Protein AF-A0A2A9M129-F1 (afdb_monomer_lite)

Structure (mmCIF, N/CA/C/O backbone):
data_AF-A0A2A9M129-F1
#
_entry.id   AF-A0A2A9M129-F1
#
loop_
_atom_site.group_PDB
_atom_site.id
_atom_site.type_symbol
_atom_site.label_atom_id
_atom_site.label_alt_id
_atom_site.label_comp_id
_atom_site.label_asym_id
_atom_site.label_entity_id
_atom_site.label_seq_id
_atom_site.pdbx_PDB_ins_code
_atom_site.Cartn_x
_atom_site.Cartn_y
_atom_site.Cartn_z
_atom_site.occupancy
_atom_site.B_iso_or_equiv
_atom_site.auth_seq_id
_atom_site.auth_comp_id
_atom_site.auth_asym_id
_atom_site.auth_atom_id
_atom_site.pdbx_PDB_model_num
ATOM 1 N N . MET A 1 1 ? 62.924 6.195 -47.534 1.00 39.62 1 MET A N 1
ATOM 2 C CA . MET A 1 1 ? 62.305 6.744 -48.761 1.00 39.62 1 MET A CA 1
ATOM 3 C C . MET A 1 1 ? 60.911 6.137 -48.855 1.00 39.62 1 MET A C 1
ATOM 5 O O . MET A 1 1 ? 60.799 4.980 -49.210 1.00 39.62 1 MET A O 1
ATOM 9 N N . ALA A 1 2 ? 59.924 6.686 -48.150 1.00 39.72 2 ALA A N 1
ATOM 10 C CA . ALA A 1 2 ? 59.167 7.907 -48.457 1.00 39.72 2 ALA A CA 1
ATOM 11 C C . ALA A 1 2 ? 58.131 7.679 -49.570 1.00 39.72 2 ALA A C 1
ATOM 13 O O . ALA A 1 2 ? 58.498 7.647 -50.737 1.00 39.72 2 ALA A O 1
ATOM 14 N N . ALA A 1 3 ? 56.864 7.538 -49.171 1.00 45.53 3 ALA A N 1
ATOM 15 C CA . ALA A 1 3 ? 55.718 8.254 -49.742 1.00 45.53 3 ALA A CA 1
ATOM 16 C C . ALA A 1 3 ? 54.458 7.886 -48.935 1.00 45.53 3 ALA A C 1
ATOM 18 O O . ALA A 1 3 ? 53.837 6.848 -49.150 1.00 45.53 3 ALA A O 1
ATOM 19 N N . ALA A 1 4 ? 54.132 8.738 -47.963 1.00 45.03 4 ALA A N 1
ATOM 20 C CA . ALA A 1 4 ? 52.845 8.769 -47.286 1.00 45.03 4 ALA A CA 1
ATOM 21 C C . ALA A 1 4 ? 51.858 9.559 -48.159 1.00 45.03 4 ALA A C 1
ATOM 23 O O . ALA A 1 4 ? 52.203 10.630 -48.655 1.00 45.03 4 ALA A O 1
ATOM 24 N N . GLY A 1 5 ? 50.656 9.020 -48.364 1.00 52.28 5 GLY A N 1
ATOM 25 C CA . GLY A 1 5 ? 49.554 9.707 -49.034 1.00 52.28 5 GLY A CA 1
ATOM 26 C C . GLY A 1 5 ? 48.554 10.224 -48.006 1.00 52.28 5 GLY A C 1
ATOM 27 O O . GLY A 1 5 ? 47.798 9.439 -47.436 1.00 52.28 5 GLY A O 1
ATOM 28 N N . GLU A 1 6 ? 48.560 11.535 -47.778 1.00 51.12 6 GLU A N 1
ATOM 29 C CA . GLU A 1 6 ? 47.522 12.258 -47.041 1.00 51.12 6 GLU A CA 1
ATOM 30 C C . GLU A 1 6 ? 46.224 12.312 -47.866 1.00 51.12 6 GLU A C 1
ATOM 32 O O . GLU A 1 6 ? 46.235 12.660 -49.048 1.00 51.12 6 GLU A O 1
ATOM 37 N N . ARG A 1 7 ? 45.086 11.984 -47.240 1.00 52.94 7 ARG A N 1
ATOM 38 C CA . ARG A 1 7 ? 43.744 12.281 -47.766 1.00 52.94 7 ARG A CA 1
ATOM 39 C C . ARG A 1 7 ? 43.151 13.448 -46.983 1.00 52.94 7 ARG A C 1
ATOM 41 O O . ARG A 1 7 ? 42.947 13.338 -45.777 1.00 52.94 7 ARG A O 1
ATOM 48 N N . LEU A 1 8 ? 42.855 14.531 -47.700 1.00 54.25 8 LEU A N 1
ATOM 49 C CA . LEU A 1 8 ? 42.055 15.662 -47.231 1.00 54.25 8 LEU A CA 1
ATOM 50 C C . LEU A 1 8 ? 40.582 15.265 -46.987 1.00 54.25 8 LEU A C 1
ATOM 52 O O . LEU A 1 8 ? 40.054 14.422 -47.719 1.00 54.25 8 LEU A O 1
ATOM 56 N N . PRO A 1 9 ? 39.892 15.912 -46.028 1.00 62.19 9 PRO A N 1
ATOM 57 C CA . PRO A 1 9 ? 38.442 15.824 -45.872 1.00 62.19 9 PRO A CA 1
ATOM 58 C C . PRO A 1 9 ? 37.696 16.763 -46.847 1.00 62.19 9 PRO A C 1
ATOM 60 O O . PRO A 1 9 ? 38.196 17.852 -47.144 1.00 62.19 9 PRO A O 1
ATOM 63 N N . PRO A 1 10 ? 36.499 16.386 -47.341 1.00 57.94 10 PRO A N 1
ATOM 64 C CA . PRO A 1 10 ? 35.678 17.262 -48.167 1.00 57.94 10 PRO A CA 1
ATOM 65 C C . PRO A 1 10 ? 34.931 18.324 -47.347 1.00 57.94 10 PRO A C 1
ATOM 67 O O . PRO A 1 10 ? 34.664 18.175 -46.156 1.00 57.94 10 PRO A O 1
ATOM 70 N N . ALA A 1 11 ? 34.649 19.410 -48.060 1.00 47.19 11 ALA A N 1
ATOM 71 C CA . ALA A 1 11 ? 34.254 20.732 -47.614 1.00 47.19 11 ALA A CA 1
ATOM 72 C C . ALA A 1 11 ? 32.898 20.824 -46.898 1.00 47.19 11 ALA A C 1
ATOM 74 O O . ALA A 1 11 ? 31.960 20.080 -47.172 1.00 47.19 11 ALA A O 1
ATOM 75 N N . ALA A 1 12 ? 32.821 21.824 -46.019 1.00 42.97 12 ALA A N 1
ATOM 76 C CA . ALA A 1 12 ? 31.610 22.320 -45.391 1.00 42.97 12 ALA A CA 1
ATOM 77 C C . ALA A 1 12 ? 30.686 22.982 -46.428 1.00 42.97 12 ALA A C 1
ATOM 79 O O . ALA A 1 12 ? 31.070 23.957 -47.077 1.00 42.97 12 ALA A O 1
ATOM 80 N N . GLU A 1 13 ? 29.463 22.471 -46.551 1.00 44.91 13 GLU A N 1
ATOM 81 C CA . GLU A 1 13 ? 28.376 23.139 -47.262 1.00 44.91 13 GLU A CA 1
ATOM 82 C C . GLU A 1 13 ? 27.785 24.247 -46.383 1.00 44.91 13 GLU A C 1
ATOM 84 O O . GLU A 1 13 ? 27.218 24.007 -45.316 1.00 44.91 13 GLU A O 1
ATOM 89 N N . ALA A 1 14 ? 27.938 25.482 -46.854 1.00 48.56 14 ALA A N 1
ATOM 90 C CA . ALA A 1 14 ? 27.233 26.650 -46.362 1.00 48.56 14 ALA A CA 1
ATOM 91 C C . ALA A 1 14 ? 25.848 26.712 -47.026 1.00 48.56 14 ALA A C 1
ATOM 93 O O . ALA A 1 14 ? 25.747 26.975 -48.224 1.00 48.56 14 ALA A O 1
ATOM 94 N N . ALA A 1 15 ? 24.787 26.498 -46.246 1.00 43.62 15 ALA A N 1
ATOM 95 C CA . ALA A 1 15 ? 23.403 26.675 -46.679 1.00 43.62 15 ALA A CA 1
ATOM 96 C C . ALA A 1 15 ? 22.782 27.907 -45.997 1.00 43.62 15 ALA A C 1
ATOM 98 O O . ALA A 1 15 ? 22.415 27.889 -44.825 1.00 43.62 15 ALA A O 1
ATOM 99 N N . THR A 1 16 ? 22.763 28.995 -46.768 1.00 38.72 16 THR A N 1
ATOM 100 C CA . THR A 1 16 ? 21.682 29.984 -46.939 1.00 38.72 16 THR A CA 1
ATOM 101 C C . THR A 1 16 ? 20.668 30.182 -45.805 1.00 38.72 16 THR A C 1
ATOM 103 O O . THR A 1 16 ? 19.766 29.374 -45.591 1.00 38.72 16 THR A O 1
ATOM 106 N N . SER A 1 17 ? 20.736 31.366 -45.192 1.00 44.00 17 SER A N 1
ATOM 107 C CA . SER A 1 17 ? 19.635 31.999 -44.472 1.00 44.00 17 SER A CA 1
ATOM 108 C C . SER A 1 17 ? 18.653 32.641 -45.461 1.00 44.00 17 SER A C 1
ATOM 110 O O . SER A 1 17 ? 18.959 33.688 -46.033 1.00 44.00 17 SER A O 1
ATOM 112 N N . GLU A 1 18 ? 17.462 32.069 -45.621 1.00 42.12 18 GLU A N 1
ATOM 113 C CA . GLU A 1 18 ? 16.304 32.799 -46.142 1.00 42.12 18 GLU A CA 1
ATOM 114 C C . GLU A 1 18 ? 15.234 32.890 -45.057 1.00 42.12 18 GLU A C 1
ATOM 116 O O . GLU A 1 18 ? 14.742 31.892 -44.528 1.00 42.12 18 GLU A O 1
ATOM 121 N N . GLY A 1 19 ? 14.928 34.132 -44.685 1.00 47.94 19 GLY A N 1
ATOM 122 C CA . GLY A 1 19 ? 13.869 34.470 -43.755 1.00 47.94 19 GLY A CA 1
ATOM 123 C C . GLY A 1 19 ? 12.509 34.281 -44.410 1.00 47.94 19 GLY A C 1
ATOM 124 O O . GLY A 1 19 ? 12.169 34.974 -45.363 1.00 47.94 19 GLY A O 1
ATOM 125 N N . SER A 1 20 ? 11.708 33.388 -43.838 1.00 37.31 20 SER A N 1
ATOM 126 C CA . SER A 1 20 ? 10.274 33.316 -44.090 1.00 37.31 20 SER A CA 1
ATOM 127 C C . SER A 1 20 ? 9.541 33.757 -42.828 1.00 37.31 20 SER A C 1
ATOM 129 O O . SER A 1 20 ? 9.492 33.037 -41.830 1.00 37.31 20 SER A O 1
ATOM 131 N N . PHE A 1 21 ? 8.970 34.962 -42.881 1.00 43.72 21 PHE A N 1
ATOM 132 C CA . PHE A 1 21 ? 7.951 35.444 -41.952 1.00 43.72 21 PHE A CA 1
ATOM 133 C C . PHE A 1 21 ? 6.682 34.597 -42.136 1.00 43.72 21 PHE A C 1
ATOM 135 O O . PHE A 1 21 ? 5.785 34.930 -42.907 1.00 43.72 21 PHE A O 1
ATOM 142 N N . GLY A 1 22 ? 6.628 33.462 -41.442 1.00 38.00 22 GLY A N 1
ATOM 143 C CA . GLY A 1 22 ? 5.430 32.646 -41.303 1.00 38.00 22 GLY A CA 1
ATOM 144 C C . GLY A 1 22 ? 4.626 33.102 -40.093 1.00 38.00 22 GLY A C 1
ATOM 145 O O . GLY A 1 22 ? 4.954 32.756 -38.961 1.00 38.00 22 GLY A O 1
ATOM 146 N N . ALA A 1 23 ? 3.562 33.865 -40.333 1.00 48.91 23 ALA A N 1
ATOM 147 C CA . ALA A 1 23 ? 2.489 34.056 -39.371 1.00 48.91 23 ALA A CA 1
ATOM 148 C C . ALA A 1 23 ? 1.783 32.707 -39.141 1.00 48.91 23 ALA A C 1
ATOM 150 O O . ALA A 1 23 ? 0.904 32.316 -39.905 1.00 48.91 23 ALA A O 1
ATOM 151 N N . ALA A 1 24 ? 2.183 31.984 -38.098 1.00 41.00 24 ALA A N 1
ATOM 152 C CA . ALA A 1 24 ? 1.461 30.831 -37.579 1.00 41.00 24 ALA A CA 1
ATOM 153 C C . ALA A 1 24 ? 1.025 31.171 -36.155 1.00 41.00 24 ALA A C 1
ATOM 155 O O . ALA A 1 24 ? 1.855 31.393 -35.275 1.00 41.00 24 ALA A O 1
ATOM 156 N N . GLY A 1 25 ? -0.289 31.285 -35.962 1.00 43.66 25 GLY A N 1
ATOM 157 C CA . GLY A 1 25 ? -0.889 31.555 -34.666 1.00 43.66 25 GLY A CA 1
ATOM 158 C C . GLY A 1 25 ? -0.391 30.550 -33.636 1.00 43.66 25 GLY A C 1
ATOM 159 O O . GLY A 1 25 ? -0.635 29.350 -33.761 1.00 43.66 25 GLY A O 1
ATOM 160 N N . ALA A 1 26 ? 0.295 31.063 -32.619 1.00 42.56 26 ALA A N 1
ATOM 161 C CA . ALA A 1 26 ? 0.558 30.349 -31.388 1.00 42.56 26 ALA A CA 1
ATOM 162 C C . ALA A 1 26 ? -0.789 30.106 -30.694 1.00 42.56 26 ALA A C 1
ATOM 164 O O . ALA A 1 26 ? -1.232 30.880 -29.849 1.00 42.56 26 ALA A O 1
ATOM 165 N N . ALA A 1 27 ? -1.475 29.032 -31.084 1.00 45.94 27 ALA A N 1
ATOM 166 C CA . ALA A 1 27 ? -2.306 28.326 -30.134 1.00 45.94 27 ALA A CA 1
ATOM 167 C C . ALA A 1 27 ? -1.327 27.824 -29.073 1.00 45.94 27 ALA A C 1
ATOM 169 O O . ALA A 1 27 ? -0.630 26.836 -29.298 1.00 45.94 27 ALA A O 1
ATOM 170 N N . GLU A 1 28 ? -1.192 28.567 -27.975 1.00 44.06 28 GLU A N 1
ATOM 171 C CA . GLU A 1 28 ? -0.493 28.084 -26.795 1.00 44.06 28 GLU A CA 1
ATOM 172 C C . GLU A 1 28 ? -1.208 26.809 -26.352 1.00 44.06 28 GLU A C 1
ATOM 174 O O . GLU A 1 28 ? -2.246 26.828 -25.689 1.00 44.06 28 GLU A O 1
ATOM 179 N N . SER A 1 29 ? -0.694 25.671 -26.813 1.00 51.66 29 SER A N 1
ATOM 180 C CA . SER A 1 29 ? -1.061 24.372 -26.296 1.00 51.66 29 SER A CA 1
ATOM 181 C C . SER A 1 29 ? -0.618 24.382 -24.843 1.00 51.66 29 SER A C 1
ATOM 183 O O . SER A 1 29 ? 0.569 24.215 -24.555 1.00 51.66 29 SER A O 1
ATOM 185 N N . PHE A 1 30 ? -1.555 24.652 -23.935 1.00 45.94 30 PHE A N 1
ATOM 186 C CA . PHE A 1 30 ? -1.334 24.476 -22.508 1.00 45.94 30 PHE A CA 1
ATOM 187 C C . PHE A 1 30 ? -0.639 23.125 -22.300 1.00 45.94 30 PHE A C 1
ATOM 189 O O . PHE A 1 30 ? -1.107 22.133 -22.874 1.00 45.94 30 PHE A O 1
ATOM 196 N N . PRO A 1 31 ? 0.469 23.056 -21.539 1.00 55.12 31 PRO A N 1
ATOM 197 C CA . PRO A 1 31 ? 1.116 21.787 -21.253 1.00 55.12 31 PRO A CA 1
ATOM 198 C C . PRO A 1 31 ? 0.089 20.887 -20.557 1.00 55.12 31 PRO A C 1
ATOM 200 O O . PRO A 1 31 ? -0.269 21.090 -19.401 1.00 55.12 31 PRO A O 1
ATOM 203 N N . LEU A 1 32 ? -0.445 19.924 -21.309 1.00 57.03 32 LEU A N 1
ATOM 204 C CA . LEU A 1 32 ? -1.597 19.099 -20.929 1.00 57.03 32 LEU A CA 1
ATOM 205 C C . LEU A 1 32 ? -1.264 18.061 -19.848 1.00 57.03 32 LEU A C 1
ATOM 207 O O . LEU A 1 32 ? -2.164 17.376 -19.363 1.00 57.03 32 LEU A O 1
ATOM 211 N N . SER A 1 33 ? 0.005 17.944 -19.452 1.00 66.69 33 SER A N 1
ATOM 212 C CA . SER A 1 33 ? 0.425 16.999 -18.425 1.00 66.69 33 SER A CA 1
ATOM 213 C C . SER A 1 33 ? 0.587 17.696 -17.075 1.00 66.69 33 SER A C 1
ATOM 215 O O . SER A 1 33 ? 1.545 18.423 -16.835 1.00 66.69 33 SER A O 1
ATOM 217 N N . ILE A 1 34 ? -0.369 17.439 -16.178 1.00 84.19 34 ILE A N 1
ATOM 218 C CA . ILE A 1 34 ? -0.342 17.832 -14.754 1.00 84.19 34 ILE A CA 1
ATOM 219 C C . ILE A 1 34 ? 0.684 16.980 -13.972 1.00 84.19 34 ILE A C 1
ATOM 221 O O . ILE A 1 34 ? 0.987 17.254 -12.811 1.00 84.19 34 ILE A O 1
ATOM 225 N N . LEU A 1 35 ? 1.216 15.921 -14.592 1.00 85.31 35 LEU A N 1
ATOM 226 C CA . LEU A 1 35 ? 2.122 14.990 -13.938 1.00 85.31 35 LEU A CA 1
ATOM 227 C C . LEU A 1 35 ? 3.527 15.585 -13.794 1.00 85.31 35 LEU A C 1
ATOM 229 O O . LEU A 1 35 ? 4.089 16.065 -14.780 1.00 85.31 35 LEU A O 1
ATOM 233 N N . PRO A 1 36 ? 4.141 15.484 -12.602 1.00 88.19 36 PRO A N 1
ATOM 234 C CA . PRO A 1 36 ? 5.553 15.793 -12.438 1.00 88.19 36 PRO A CA 1
ATOM 235 C C . PRO A 1 36 ? 6.408 14.952 -13.391 1.00 88.19 36 PRO A C 1
ATOM 237 O O . PRO A 1 36 ? 6.168 13.754 -13.559 1.00 88.19 36 PRO A O 1
ATOM 240 N N . THR A 1 37 ? 7.427 15.574 -13.978 1.00 90.81 37 THR A N 1
ATOM 241 C CA . THR A 1 37 ? 8.406 14.919 -14.851 1.00 90.81 37 THR A CA 1
ATOM 242 C C . THR A 1 37 ? 9.780 14.937 -14.215 1.00 90.81 37 THR A C 1
ATOM 244 O O . THR A 1 37 ? 10.162 15.924 -13.592 1.00 90.81 37 THR A O 1
ATOM 247 N N . MET A 1 38 ? 10.545 13.871 -14.416 1.00 90.38 38 MET A N 1
ATOM 248 C CA . MET A 1 38 ? 11.931 13.799 -13.980 1.00 90.38 38 MET A CA 1
ATOM 249 C C . MET A 1 38 ? 12.752 12.928 -14.922 1.00 90.38 38 MET A C 1
ATOM 251 O O . MET A 1 38 ? 12.433 11.763 -15.161 1.00 90.38 38 MET A O 1
ATOM 255 N N . THR A 1 39 ? 13.839 13.479 -15.442 1.00 91.50 39 THR A N 1
ATOM 256 C CA . THR A 1 39 ? 14.807 12.747 -16.259 1.00 91.50 39 THR A CA 1
ATOM 257 C C . THR A 1 39 ? 15.741 11.900 -15.392 1.00 91.50 39 THR A C 1
ATOM 259 O O . THR A 1 39 ? 15.922 12.136 -14.196 1.00 91.50 39 THR A O 1
ATOM 262 N N . TYR A 1 40 ? 16.388 10.904 -16.003 1.00 87.25 40 TYR A N 1
ATOM 263 C CA . TYR A 1 40 ? 17.398 10.093 -15.316 1.00 87.25 40 TYR A CA 1
ATOM 264 C C . TYR A 1 40 ? 18.598 10.931 -14.837 1.00 87.25 40 TYR A C 1
ATOM 266 O O . TYR A 1 40 ? 19.128 10.703 -13.749 1.00 87.25 40 TYR A O 1
ATOM 274 N N . ALA A 1 41 ? 19.007 11.928 -15.627 1.00 89.50 41 ALA A N 1
ATOM 275 C CA . ALA A 1 41 ? 20.112 12.822 -15.290 1.00 89.50 41 ALA A CA 1
ATOM 276 C C . ALA A 1 41 ? 19.783 13.674 -14.053 1.00 89.50 41 ALA A C 1
ATOM 278 O O . ALA A 1 41 ? 20.556 13.704 -13.097 1.00 89.50 41 ALA A O 1
ATOM 279 N N . GLU A 1 42 ? 18.598 14.289 -14.011 1.00 89.62 42 GLU A N 1
ATOM 280 C CA . GLU A 1 42 ? 18.134 15.036 -12.833 1.00 89.62 42 GLU A CA 1
ATOM 281 C C . GLU A 1 42 ? 18.083 14.132 -11.597 1.00 89.62 42 GLU A C 1
ATOM 283 O O . GLU A 1 42 ? 18.584 14.497 -10.532 1.00 89.62 42 GLU A O 1
ATOM 288 N N . MET A 1 43 ? 17.569 12.911 -11.766 1.00 88.88 43 MET A N 1
ATOM 289 C CA . MET A 1 43 ? 17.447 11.922 -10.697 1.00 88.88 43 MET A CA 1
ATOM 290 C C . MET A 1 43 ? 18.783 11.457 -10.135 1.00 88.88 43 MET A C 1
ATOM 292 O O . MET A 1 43 ? 18.888 11.233 -8.936 1.00 88.88 43 MET A O 1
ATOM 296 N N . THR A 1 44 ? 19.812 11.320 -10.958 1.00 86.94 44 THR A N 1
ATOM 297 C CA . THR A 1 44 ? 21.141 10.892 -10.496 1.00 86.94 44 THR A CA 1
ATOM 298 C C . THR A 1 44 ? 21.984 12.055 -9.975 1.00 86.94 44 THR A C 1
ATOM 300 O O . THR A 1 44 ? 22.828 11.859 -9.105 1.00 86.94 44 THR A O 1
ATOM 303 N N . SER A 1 45 ? 21.725 13.275 -10.449 1.00 90.31 45 SER A N 1
ATOM 304 C CA . SER A 1 45 ? 22.500 14.471 -10.090 1.00 90.31 45 SER A CA 1
ATOM 305 C C . SER A 1 45 ? 22.153 15.079 -8.726 1.00 90.31 45 SER A C 1
ATOM 307 O O . SER A 1 45 ? 22.938 15.857 -8.190 1.00 90.31 45 SER A O 1
ATOM 309 N N . SER A 1 46 ? 20.994 14.740 -8.150 1.00 90.69 46 SER A N 1
ATOM 310 C CA . SER A 1 46 ? 20.453 15.433 -6.974 1.00 90.69 46 SER A CA 1
ATOM 311 C C . SER A 1 46 ? 20.214 14.502 -5.777 1.00 90.69 46 SER A C 1
ATOM 313 O O . SER A 1 46 ? 19.067 14.178 -5.463 1.00 90.69 46 SER A O 1
ATOM 315 N N . PRO A 1 47 ? 21.265 14.114 -5.025 1.00 87.62 47 PRO A N 1
ATOM 316 C CA . PRO A 1 47 ? 21.113 13.314 -3.802 1.00 87.62 47 PRO A CA 1
ATOM 317 C C . PRO A 1 47 ? 20.245 14.016 -2.744 1.00 87.62 47 PRO A C 1
ATOM 319 O O . PRO A 1 47 ? 19.518 13.360 -1.997 1.00 87.62 47 PRO A O 1
ATOM 322 N N . LEU A 1 48 ? 20.255 15.354 -2.718 1.00 89.25 48 LEU A N 1
ATOM 323 C CA . LEU A 1 48 ? 19.412 16.156 -1.827 1.00 89.25 48 LEU A CA 1
ATOM 324 C C . LEU A 1 48 ? 17.917 15.926 -2.055 1.00 89.25 48 LEU A C 1
ATOM 326 O O . LEU A 1 48 ? 17.151 16.009 -1.099 1.00 89.25 48 LEU A O 1
ATOM 330 N N . LEU A 1 49 ? 17.499 15.597 -3.281 1.00 89.56 49 LEU A N 1
ATOM 331 C CA . LEU A 1 49 ? 16.099 15.309 -3.564 1.00 89.56 49 LEU A CA 1
ATOM 332 C C . LEU A 1 49 ? 15.635 14.044 -2.834 1.00 89.56 49 LEU A C 1
ATOM 334 O O . LEU A 1 49 ? 14.578 14.061 -2.215 1.00 89.56 49 LEU A O 1
ATOM 338 N N . TYR A 1 50 ? 16.440 12.976 -2.834 1.00 88.50 50 TYR A N 1
ATOM 339 C CA . TYR A 1 50 ? 16.120 11.748 -2.096 1.00 88.50 50 TYR A CA 1
ATOM 340 C C . TYR A 1 50 ? 16.006 12.021 -0.601 1.00 88.50 50 TYR A C 1
ATOM 342 O O . TYR A 1 50 ? 15.036 11.610 0.033 1.00 88.50 50 TYR A O 1
ATOM 350 N N . VAL A 1 51 ? 16.980 12.748 -0.045 1.00 89.50 51 VAL A N 1
ATOM 351 C CA . VAL A 1 51 ? 16.976 13.117 1.375 1.00 89.50 51 VAL A CA 1
ATOM 352 C C . VAL A 1 51 ? 15.738 13.949 1.706 1.00 89.50 51 VAL A C 1
ATOM 354 O O . VAL A 1 51 ? 15.072 13.665 2.698 1.00 89.50 51 VAL A O 1
ATOM 357 N N . ALA A 1 52 ? 15.381 14.921 0.862 1.00 92.56 52 ALA A N 1
ATOM 358 C CA . ALA A 1 52 ? 14.192 15.745 1.043 1.00 92.56 52 ALA A CA 1
ATOM 359 C C . ALA A 1 52 ? 12.896 14.920 0.966 1.00 92.56 52 ALA A C 1
ATOM 361 O O . ALA A 1 52 ? 12.034 15.058 1.836 1.00 92.56 52 ALA A O 1
ATOM 362 N N . CYS A 1 53 ? 12.764 14.024 -0.018 1.00 91.31 53 CYS A N 1
ATOM 363 C CA . CYS A 1 53 ? 11.602 13.146 -0.152 1.00 91.31 53 CYS A CA 1
ATOM 364 C C . CYS A 1 53 ? 11.453 12.217 1.060 1.00 91.31 53 CYS A C 1
ATOM 366 O O . CYS A 1 53 ? 10.369 12.145 1.637 1.00 91.31 53 CYS A O 1
ATOM 368 N N . ILE A 1 54 ? 12.529 11.565 1.509 1.00 90.50 54 ILE A N 1
ATOM 369 C CA . ILE A 1 54 ? 12.506 10.703 2.702 1.00 90.50 54 ILE A CA 1
ATOM 370 C C . ILE A 1 54 ? 12.162 11.525 3.953 1.00 90.50 54 ILE A C 1
ATOM 372 O O . ILE A 1 54 ? 11.249 11.169 4.701 1.00 90.50 54 ILE A O 1
ATOM 376 N N . ALA A 1 55 ? 12.839 12.660 4.164 1.00 92.25 55 ALA A N 1
ATOM 377 C CA . ALA A 1 55 ? 12.603 13.537 5.309 1.00 92.25 55 ALA A CA 1
ATOM 378 C C . ALA A 1 55 ? 11.161 14.064 5.351 1.00 92.25 55 ALA A C 1
ATOM 380 O O . ALA A 1 55 ? 10.608 14.235 6.438 1.00 92.25 55 ALA A O 1
ATOM 381 N N . SER A 1 56 ? 10.519 14.260 4.193 1.00 95.06 56 SER A N 1
ATOM 382 C CA . SER A 1 56 ? 9.131 14.722 4.117 1.00 95.06 56 SER A CA 1
ATOM 383 C C . SER A 1 56 ? 8.137 13.757 4.776 1.00 95.06 56 SER A C 1
ATOM 385 O O . SER A 1 56 ? 7.212 14.217 5.447 1.00 95.06 56 SER A O 1
ATOM 387 N N . PHE A 1 57 ? 8.342 12.435 4.689 1.00 93.94 57 PHE A N 1
ATOM 388 C CA . PHE A 1 57 ? 7.476 11.448 5.350 1.00 93.94 57 PHE A CA 1
ATOM 389 C C . PHE A 1 57 ? 7.660 11.451 6.871 1.00 93.94 57 PHE A C 1
ATOM 391 O O . PHE A 1 57 ? 6.674 11.450 7.614 1.00 93.94 57 PHE A O 1
ATOM 398 N N . PHE A 1 58 ? 8.905 11.539 7.352 1.00 93.25 58 PHE A N 1
ATOM 399 C CA . PHE A 1 58 ? 9.188 11.680 8.785 1.00 93.25 58 PHE A CA 1
ATOM 400 C C . PHE A 1 58 ? 8.619 12.983 9.354 1.00 93.25 58 PHE A C 1
ATOM 402 O O . PHE A 1 58 ? 7.988 12.972 10.414 1.00 93.25 58 PHE A O 1
ATOM 409 N N . LEU A 1 59 ? 8.780 14.094 8.632 1.00 94.81 59 LEU A N 1
ATOM 410 C CA . LEU A 1 59 ? 8.211 15.383 9.014 1.00 94.81 59 LEU A CA 1
ATOM 411 C C . LEU A 1 59 ? 6.681 15.325 9.030 1.00 94.81 59 LEU A C 1
ATOM 413 O O . LEU A 1 59 ? 6.066 15.763 9.998 1.00 94.81 59 LEU A O 1
ATOM 417 N N . THR A 1 60 ? 6.064 14.719 8.014 1.00 93.81 60 THR A N 1
ATOM 418 C CA . THR A 1 60 ? 4.610 14.511 7.959 1.00 93.81 60 THR A CA 1
ATOM 419 C C . THR A 1 60 ? 4.124 13.680 9.149 1.00 93.81 60 THR A C 1
ATOM 421 O O . THR A 1 60 ? 3.118 14.033 9.763 1.00 93.81 60 THR A O 1
ATOM 424 N N . HIS A 1 61 ? 4.858 12.633 9.547 1.00 94.06 61 HIS A N 1
ATOM 425 C CA . HIS A 1 61 ? 4.566 11.873 10.769 1.00 94.06 61 HIS A CA 1
ATOM 426 C C . HIS A 1 61 ? 4.619 12.760 12.010 1.00 94.06 61 HIS A C 1
ATOM 428 O O . HIS A 1 61 ? 3.660 12.778 12.783 1.00 94.06 61 HIS A O 1
ATOM 434 N N . ALA A 1 62 ? 5.705 13.508 12.205 1.00 92.75 62 ALA A N 1
ATOM 435 C CA . ALA A 1 62 ? 5.860 14.386 13.362 1.00 92.75 62 ALA A CA 1
ATOM 436 C C . ALA A 1 62 ? 4.741 15.440 13.431 1.00 92.75 62 ALA A C 1
ATOM 438 O O . ALA A 1 62 ? 4.123 15.619 14.482 1.00 92.75 62 ALA A O 1
ATOM 439 N N . LEU A 1 63 ? 4.419 16.075 12.300 1.00 94.69 63 LEU A N 1
ATOM 440 C CA . LEU A 1 63 ? 3.330 17.043 12.193 1.00 94.69 63 LEU A CA 1
ATOM 441 C C . LEU A 1 63 ? 1.975 16.407 12.502 1.00 94.69 63 LEU A C 1
ATOM 443 O O . LEU A 1 63 ? 1.212 16.972 13.282 1.00 94.69 63 LEU A O 1
ATOM 447 N N . LEU A 1 64 ? 1.682 15.218 11.969 1.00 92.50 64 LEU A N 1
ATOM 448 C CA . LEU A 1 64 ? 0.423 14.524 12.235 1.00 92.50 64 LEU A CA 1
ATOM 449 C C . LEU A 1 64 ? 0.298 14.118 13.711 1.00 92.50 64 LEU A C 1
ATOM 451 O O . LEU A 1 64 ? -0.775 14.265 14.293 1.00 92.50 64 LEU A O 1
ATOM 455 N N . VAL A 1 65 ? 1.388 13.681 14.352 1.00 90.69 65 VAL A N 1
ATOM 456 C CA . VAL A 1 65 ? 1.420 13.434 15.806 1.00 90.69 65 VAL A CA 1
ATOM 457 C C . VAL A 1 65 ? 1.124 14.716 16.582 1.00 90.69 65 VAL A C 1
ATOM 459 O O . VAL A 1 65 ? 0.301 14.694 17.498 1.00 90.69 65 VAL A O 1
ATOM 462 N N . CYS A 1 66 ? 1.765 15.832 16.228 1.00 91.12 66 CYS A N 1
ATOM 463 C CA . CYS A 1 66 ? 1.529 17.125 16.868 1.00 91.12 66 CYS A CA 1
ATOM 464 C C . CYS A 1 66 ? 0.078 17.588 16.689 1.00 91.12 66 CYS A C 1
ATOM 466 O O . CYS A 1 66 ? -0.574 17.933 17.673 1.00 91.12 66 CYS A O 1
ATOM 468 N N . LEU A 1 67 ? -0.461 17.517 15.471 1.00 90.75 67 LEU A N 1
ATOM 469 C CA . LEU A 1 67 ? -1.853 17.857 15.175 1.00 90.75 67 LEU A CA 1
ATOM 470 C C . LEU A 1 67 ? -2.823 16.981 15.969 1.00 90.75 67 LEU A C 1
ATOM 472 O O . LEU A 1 67 ? -3.725 17.505 16.613 1.00 90.75 67 LEU A O 1
ATOM 476 N N . LEU A 1 68 ? -2.607 15.664 16.019 1.00 87.88 68 LEU A N 1
ATOM 477 C CA . LEU A 1 68 ? -3.445 14.759 16.809 1.00 87.88 68 LEU A CA 1
ATOM 478 C C . LEU A 1 68 ? -3.371 15.060 18.309 1.00 87.88 68 LEU A C 1
ATOM 480 O O . LEU A 1 68 ? -4.391 14.972 18.990 1.00 87.88 68 LEU A O 1
ATOM 484 N N . ARG A 1 69 ? -2.204 15.459 18.832 1.00 86.25 69 ARG A N 1
ATOM 485 C CA . ARG A 1 69 ? -2.057 15.902 20.230 1.00 86.25 69 ARG A CA 1
ATOM 486 C C . ARG A 1 69 ? -2.815 17.201 20.502 1.00 86.25 69 ARG A C 1
ATOM 488 O O . ARG A 1 69 ? -3.488 17.287 21.523 1.00 86.25 69 ARG A O 1
ATOM 495 N N . LEU A 1 70 ? -2.766 18.168 19.587 1.00 87.81 70 LEU A N 1
ATOM 496 C CA . LEU A 1 70 ? -3.517 19.425 19.699 1.00 87.81 70 LEU A CA 1
ATOM 497 C C . LEU A 1 70 ? -5.032 19.197 19.586 1.00 87.81 70 LEU A C 1
ATOM 499 O O . LEU A 1 70 ? -5.817 19.791 20.324 1.00 87.81 70 LEU A O 1
ATOM 503 N N . CYS A 1 71 ? -5.454 18.294 18.700 1.00 85.88 71 CYS A N 1
ATOM 504 C CA . CYS A 1 71 ? -6.852 17.905 18.538 1.00 85.88 71 CYS A CA 1
ATOM 505 C C . CYS A 1 71 ? -7.360 17.021 19.683 1.00 85.88 71 CYS A C 1
ATOM 507 O O . CYS A 1 71 ? -8.570 16.967 19.901 1.00 85.88 71 CYS A O 1
ATOM 509 N N . ARG A 1 72 ? -6.471 16.358 20.438 1.00 82.31 72 ARG A N 1
ATOM 510 C CA . ARG A 1 72 ? -6.847 15.490 21.564 1.00 82.31 72 ARG A CA 1
ATOM 511 C C . ARG A 1 72 ? -7.672 16.233 22.609 1.00 82.31 72 ARG A C 1
ATOM 513 O O . ARG A 1 72 ? -8.650 15.682 23.091 1.00 82.31 72 ARG A O 1
ATOM 520 N N . ALA A 1 73 ? -7.330 17.486 22.904 1.00 72.06 73 ALA A N 1
ATOM 521 C CA . ALA A 1 73 ? -8.085 18.310 23.850 1.00 72.06 73 ALA A CA 1
ATOM 522 C C . ALA A 1 73 ? -9.502 18.665 23.350 1.00 72.06 73 ALA A C 1
ATOM 524 O O . ALA A 1 73 ? -10.382 18.980 24.145 1.00 72.06 73 ALA A O 1
ATOM 525 N N . LYS A 1 74 ? -9.734 18.607 22.033 1.00 79.44 74 LYS A N 1
ATOM 526 C CA . LYS A 1 74 ? -10.985 19.040 21.394 1.00 79.44 74 LYS A CA 1
ATOM 527 C C . LYS A 1 74 ? -11.911 17.891 20.997 1.00 79.44 74 LYS A C 1
ATOM 529 O O . LYS A 1 74 ? -13.045 18.156 20.615 1.00 79.44 74 LYS A O 1
ATOM 534 N N . SER A 1 75 ? -11.448 16.639 21.042 1.00 75.00 75 SER A N 1
ATOM 535 C CA . SER A 1 75 ? -12.239 15.485 20.612 1.00 75.00 75 SER A CA 1
ATOM 536 C C . SER A 1 75 ? -12.301 14.411 21.701 1.00 75.00 75 SER A C 1
ATOM 538 O O . SER A 1 75 ? -11.266 13.809 22.005 1.00 75.00 75 SER A O 1
ATOM 540 N N . PRO A 1 76 ? -13.501 14.085 22.220 1.00 65.25 76 PRO A N 1
ATOM 541 C CA . PRO A 1 76 ? -13.671 13.013 23.202 1.00 65.25 76 PRO A CA 1
ATOM 542 C C . PRO A 1 76 ? -13.189 11.662 22.657 1.00 65.25 76 PRO A C 1
ATOM 544 O O . PRO A 1 76 ? -12.560 10.874 23.363 1.00 65.25 76 PRO A O 1
ATOM 547 N N . LEU A 1 77 ? -13.395 11.433 21.355 1.00 66.12 77 LEU A N 1
ATOM 548 C CA . LEU A 1 77 ? -12.925 10.239 20.658 1.00 66.12 77 LEU A CA 1
ATOM 549 C C . LEU A 1 77 ? -11.396 10.148 20.634 1.00 66.12 77 LEU A C 1
ATOM 551 O O . LEU A 1 77 ? -10.862 9.057 20.738 1.00 66.12 77 LEU A O 1
ATOM 555 N N . LEU A 1 78 ? -10.662 11.255 20.521 1.00 72.69 78 LEU A N 1
ATOM 556 C CA . LEU A 1 78 ? -9.193 11.212 20.547 1.00 72.69 78 LEU A CA 1
ATOM 557 C C . LEU A 1 78 ? -8.630 11.187 21.978 1.00 72.69 78 LEU A C 1
ATOM 559 O O . LEU A 1 78 ? -7.541 10.647 22.194 1.00 72.69 78 LEU A O 1
ATOM 563 N N . ALA A 1 79 ? -9.354 11.766 22.941 1.00 66.44 79 ALA A N 1
ATOM 564 C CA . ALA A 1 79 ? -8.950 11.867 24.341 1.00 66.44 79 ALA A CA 1
ATOM 565 C C . ALA A 1 79 ? -8.989 10.519 25.079 1.00 66.44 79 ALA A C 1
ATOM 567 O O . ALA A 1 79 ? -7.986 10.143 25.690 1.00 66.44 79 ALA A O 1
ATOM 568 N N . GLU A 1 80 ? -10.105 9.793 24.969 1.00 64.44 80 GLU A N 1
ATOM 569 C CA . GLU A 1 80 ? -10.377 8.530 25.680 1.00 64.44 80 GLU A CA 1
ATOM 570 C C . GLU A 1 80 ? -10.118 7.300 24.795 1.00 64.44 80 GLU A C 1
ATOM 572 O O . GLU A 1 80 ? -9.472 6.337 25.221 1.00 64.44 80 GLU A O 1
ATOM 577 N N . CYS A 1 81 ? -10.506 7.331 23.508 1.00 58.50 81 CYS A N 1
ATOM 578 C CA . CYS A 1 81 ? -10.084 6.290 22.565 1.00 58.50 81 CYS A CA 1
ATOM 579 C C . CYS A 1 81 ? -8.679 6.607 22.070 1.00 58.50 81 CYS A C 1
ATOM 581 O O . CYS A 1 81 ? -8.495 6.996 20.919 1.00 58.50 81 CYS A O 1
ATOM 583 N N . ALA A 1 82 ? -7.689 6.408 22.954 1.00 63.78 82 ALA A N 1
ATOM 584 C CA . ALA A 1 82 ? -6.278 6.627 22.658 1.00 63.78 82 ALA A CA 1
ATOM 585 C C . ALA A 1 82 ? -5.979 6.134 21.242 1.00 63.78 82 ALA A C 1
ATOM 587 O O . ALA A 1 82 ? -6.167 4.950 20.940 1.00 63.78 82 ALA A O 1
ATOM 588 N N . PHE A 1 83 ? -5.637 7.066 20.362 1.00 75.50 83 PHE A N 1
ATOM 589 C CA . PHE A 1 83 ? -5.427 6.777 18.957 1.00 75.50 83 PHE A CA 1
ATOM 590 C C . PHE A 1 83 ? -4.548 5.520 18.823 1.00 75.50 83 PHE A C 1
ATOM 592 O O . PHE A 1 83 ? -3.590 5.393 19.598 1.00 75.50 83 PHE A O 1
ATOM 599 N N . PRO A 1 84 ? -4.897 4.538 17.964 1.00 80.81 84 PRO A N 1
ATOM 600 C CA . PRO A 1 84 ? -4.175 3.271 17.929 1.00 80.81 84 PRO A CA 1
ATOM 601 C C . PRO A 1 84 ? -2.669 3.517 17.826 1.00 80.81 84 PRO A C 1
ATOM 603 O O . PRO A 1 84 ? -2.258 4.435 17.121 1.00 80.81 84 PRO A O 1
ATOM 606 N N . ARG A 1 85 ? -1.840 2.698 18.489 1.00 79.88 85 ARG A N 1
ATOM 607 C CA . ARG A 1 85 ? -0.374 2.887 18.516 1.00 79.88 85 ARG A CA 1
ATOM 608 C C . ARG A 1 85 ? 0.219 3.083 17.113 1.00 79.88 85 ARG A C 1
ATOM 610 O O . ARG A 1 85 ? 1.076 3.935 16.921 1.00 79.88 85 ARG A O 1
ATOM 617 N N . HIS A 1 86 ? -0.310 2.345 16.137 1.00 87.25 86 HIS A N 1
ATOM 618 C CA . HIS A 1 86 ? 0.079 2.424 14.726 1.00 87.25 86 HIS A CA 1
ATOM 619 C C . HIS A 1 86 ? -0.824 3.315 13.864 1.00 87.25 86 HIS A C 1
ATOM 621 O O . HIS A 1 86 ? -0.671 3.352 12.652 1.00 87.25 86 HIS A O 1
ATOM 627 N N . GLY A 1 87 ? -1.784 4.030 14.450 1.00 88.75 87 GLY A N 1
ATOM 628 C CA . GLY A 1 87 ? -2.785 4.797 13.713 1.00 88.75 87 GLY A CA 1
ATOM 629 C C . GLY A 1 87 ? -2.177 5.886 12.830 1.00 88.75 87 GLY A C 1
ATOM 630 O O . GLY A 1 87 ? -2.657 6.090 11.723 1.00 88.75 87 GLY A O 1
ATOM 631 N N . VAL A 1 88 ? -1.100 6.545 13.282 1.00 91.81 88 VAL A N 1
ATOM 632 C CA . VAL A 1 88 ? -0.493 7.675 12.548 1.00 91.81 88 VAL A CA 1
ATOM 633 C C . VAL A 1 88 ? 0.162 7.148 11.287 1.00 91.81 88 VAL A C 1
ATOM 635 O O . VAL A 1 88 ? -0.112 7.638 10.196 1.00 91.81 88 VAL A O 1
ATOM 638 N N . ASN A 1 89 ? 0.958 6.091 11.453 1.00 93.62 89 ASN A N 1
ATOM 639 C CA . ASN A 1 89 ? 1.597 5.403 10.347 1.00 93.62 89 ASN A CA 1
ATOM 640 C C . ASN A 1 89 ? 0.552 4.928 9.337 1.00 93.62 89 ASN A C 1
ATOM 642 O O . ASN A 1 89 ? 0.633 5.261 8.169 1.00 93.62 89 ASN A O 1
ATOM 646 N N . ARG A 1 90 ? -0.524 4.287 9.808 1.00 94.00 90 ARG A N 1
ATOM 647 C CA . ARG A 1 90 ? -1.608 3.789 8.946 1.00 94.00 90 ARG A CA 1
ATOM 648 C C . ARG A 1 90 ? -2.356 4.909 8.206 1.00 94.00 90 ARG A C 1
ATOM 650 O O . ARG A 1 90 ? -2.807 4.677 7.086 1.00 94.00 90 ARG A O 1
ATOM 657 N N . ILE A 1 91 ? -2.484 6.114 8.777 1.00 94.31 91 ILE A N 1
ATOM 658 C CA . ILE A 1 91 ? -2.993 7.288 8.039 1.00 94.31 91 ILE A CA 1
ATOM 659 C C . ILE A 1 91 ? -2.024 7.659 6.918 1.00 94.31 91 ILE A C 1
ATOM 661 O O . ILE A 1 91 ? -2.459 7.825 5.783 1.00 94.31 91 ILE A O 1
ATOM 665 N N . ILE A 1 92 ? -0.727 7.755 7.212 1.00 96.12 92 ILE A N 1
ATOM 666 C CA . ILE A 1 92 ? 0.298 8.107 6.219 1.00 96.12 92 ILE A CA 1
ATOM 667 C C . ILE A 1 92 ? 0.345 7.071 5.099 1.00 96.12 92 ILE A C 1
ATOM 669 O O . ILE A 1 92 ? 0.282 7.446 3.933 1.00 96.12 92 ILE A O 1
ATOM 673 N N . SER A 1 93 ? 0.328 5.784 5.436 1.00 96.06 93 SER A N 1
ATOM 674 C CA . SER A 1 93 ? 0.214 4.691 4.473 1.00 96.06 93 SER A CA 1
ATOM 675 C C . SER A 1 93 ? -1.058 4.786 3.627 1.00 96.06 93 SER A C 1
ATOM 677 O O . SER A 1 93 ? -1.042 4.506 2.437 1.00 96.06 93 SER A O 1
ATOM 679 N N . THR A 1 94 ? -2.185 5.204 4.215 1.00 96.81 94 THR A N 1
ATOM 680 C CA . THR A 1 94 ? -3.435 5.413 3.462 1.00 96.81 94 THR A CA 1
ATOM 681 C C . THR A 1 94 ? -3.316 6.583 2.488 1.00 96.81 94 THR A C 1
ATOM 683 O O . THR A 1 94 ? -3.783 6.480 1.357 1.00 96.81 94 THR A O 1
ATOM 686 N N . LEU A 1 95 ? -2.686 7.686 2.902 1.00 96.50 95 LEU A N 1
ATOM 687 C CA . LEU A 1 95 ? -2.442 8.842 2.038 1.00 96.50 95 LEU A CA 1
ATOM 688 C C . LEU A 1 95 ? -1.498 8.488 0.887 1.00 96.50 95 LEU A C 1
ATOM 690 O O . LEU A 1 95 ? -1.806 8.806 -0.260 1.00 96.50 95 LEU A O 1
ATOM 694 N N . HIS A 1 96 ? -0.396 7.791 1.180 1.00 97.69 96 HIS A N 1
ATOM 695 C CA . HIS A 1 96 ? 0.522 7.262 0.171 1.00 97.69 96 HIS A CA 1
ATOM 696 C C . HIS A 1 96 ? -0.220 6.374 -0.829 1.00 97.69 96 HIS A C 1
ATOM 698 O O . HIS A 1 96 ? -0.180 6.673 -2.020 1.00 97.69 96 HIS A O 1
ATOM 704 N N . ALA A 1 97 ? -0.980 5.383 -0.360 1.00 98.00 97 ALA A N 1
ATOM 705 C CA . ALA A 1 97 ? -1.741 4.492 -1.227 1.00 98.00 97 ALA A CA 1
ATOM 706 C C . ALA A 1 97 ? -2.712 5.258 -2.135 1.00 98.00 97 ALA A C 1
ATOM 708 O O . ALA A 1 97 ? -2.750 5.027 -3.341 1.00 98.00 97 ALA A O 1
ATOM 709 N N . CYS A 1 98 ? -3.465 6.219 -1.590 1.00 98.06 98 CYS A N 1
ATOM 710 C CA . CYS A 1 98 ? -4.363 7.060 -2.382 1.00 98.06 98 CYS A CA 1
ATOM 711 C C . CYS A 1 98 ? -3.610 7.845 -3.465 1.00 98.06 98 CYS A C 1
ATOM 713 O O . CYS A 1 98 ? -4.063 7.888 -4.609 1.00 98.06 98 CYS A O 1
ATOM 715 N N . ILE A 1 99 ? -2.465 8.446 -3.131 1.00 97.38 99 ILE A N 1
ATOM 716 C CA . ILE A 1 99 ? -1.634 9.176 -4.097 1.00 97.38 99 ILE A CA 1
ATOM 717 C C . ILE A 1 99 ? -1.114 8.220 -5.174 1.00 97.38 99 ILE A C 1
ATOM 719 O O . ILE A 1 99 ? -1.284 8.498 -6.358 1.00 97.38 99 ILE A O 1
ATOM 723 N N . VAL A 1 100 ? -0.552 7.073 -4.784 1.00 97.94 100 VAL A N 1
ATOM 724 C CA . VAL A 1 100 ? 0.002 6.075 -5.709 1.00 97.94 100 VAL A CA 1
ATOM 725 C C . VAL A 1 100 ? -1.062 5.518 -6.641 1.00 97.94 100 VAL A C 1
ATOM 727 O O . VAL A 1 100 ? -0.799 5.417 -7.834 1.00 97.94 100 VAL A O 1
ATOM 730 N N . ILE A 1 101 ? -2.263 5.200 -6.152 1.00 97.94 101 ILE A N 1
ATOM 731 C CA . ILE A 1 101 ? -3.359 4.701 -6.996 1.00 97.94 101 ILE A CA 1
ATOM 732 C C . ILE A 1 101 ? -3.693 5.726 -8.084 1.00 97.94 101 ILE A C 1
ATOM 734 O O . ILE A 1 101 ? -3.691 5.392 -9.267 1.00 97.94 101 ILE A O 1
ATOM 738 N N . ASN A 1 102 ? -3.946 6.980 -7.698 1.00 97.38 102 ASN A N 1
ATOM 739 C CA . ASN A 1 102 ? -4.332 8.023 -8.649 1.00 97.38 102 ASN A CA 1
ATOM 740 C C . ASN A 1 102 ? -3.192 8.349 -9.623 1.00 97.38 102 ASN A C 1
ATOM 742 O O . ASN A 1 102 ? -3.413 8.419 -10.829 1.00 97.38 102 ASN A O 1
ATOM 746 N N . TRP A 1 103 ? -1.966 8.496 -9.121 1.00 97.31 103 TRP A N 1
ATOM 747 C CA . TRP A 1 103 ? -0.801 8.820 -9.941 1.00 97.31 103 TRP A CA 1
ATOM 748 C C . TRP A 1 103 ? -0.459 7.677 -10.906 1.00 97.31 103 TRP A C 1
ATOM 750 O O . TRP A 1 103 ? -0.254 7.925 -12.090 1.00 97.31 103 TRP A O 1
ATOM 760 N N . SER A 1 104 ? -0.495 6.419 -10.457 1.00 96.94 104 SER A N 1
ATOM 761 C CA . SER A 1 104 ? -0.263 5.260 -11.333 1.00 96.94 104 SER A CA 1
ATOM 762 C C . SER A 1 104 ? -1.298 5.184 -12.451 1.00 96.94 104 SER A C 1
ATOM 764 O O . SER A 1 104 ? -0.933 4.970 -13.602 1.00 96.94 104 SER A O 1
ATOM 766 N N . LEU A 1 105 ? -2.583 5.402 -12.142 1.00 95.56 105 LEU A N 1
ATOM 767 C CA . LEU A 1 105 ? -3.636 5.434 -13.161 1.00 95.56 105 LEU A CA 1
ATOM 768 C C . LEU A 1 105 ? -3.386 6.543 -14.188 1.00 95.56 105 LEU A C 1
ATOM 770 O O . LEU A 1 105 ? -3.490 6.289 -15.383 1.00 95.56 105 LEU A O 1
ATOM 774 N N . LEU A 1 106 ? -3.013 7.746 -13.744 1.00 94.25 106 LEU A N 1
ATOM 775 C CA . LEU A 1 106 ? -2.686 8.851 -14.646 1.00 94.25 106 LEU A CA 1
ATOM 776 C C . LEU A 1 106 ? -1.468 8.541 -15.527 1.00 94.25 106 LEU A C 1
ATOM 778 O O . LEU A 1 106 ? -1.521 8.779 -16.729 1.00 94.25 106 LEU A O 1
ATOM 782 N N . VAL A 1 107 ? -0.403 7.968 -14.958 1.00 93.38 107 VAL A N 1
ATOM 783 C CA . VAL A 1 107 ? 0.805 7.568 -15.700 1.00 93.38 107 VAL A CA 1
ATOM 784 C C . VAL A 1 107 ? 0.480 6.510 -16.753 1.00 93.38 107 VAL A C 1
ATOM 786 O O . VAL A 1 107 ? 0.893 6.649 -17.900 1.00 93.38 107 VAL A O 1
ATOM 789 N N . LEU A 1 108 ? -0.294 5.481 -16.397 1.00 92.06 108 LEU A N 1
ATOM 790 C CA . LEU A 1 108 ? -0.685 4.414 -17.326 1.00 92.06 108 LEU A CA 1
ATOM 791 C C . LEU A 1 108 ? -1.619 4.922 -18.437 1.00 92.06 108 LEU A C 1
ATOM 793 O O . LEU A 1 108 ? -1.526 4.472 -19.582 1.00 92.06 108 LEU A O 1
ATOM 797 N N . LEU A 1 109 ? -2.505 5.873 -18.125 1.00 90.12 109 LEU A N 1
ATOM 798 C CA . LEU A 1 109 ? -3.352 6.532 -19.122 1.00 90.12 109 LEU A CA 1
ATOM 799 C C . LEU A 1 109 ? -2.529 7.386 -20.092 1.00 90.12 109 LEU A C 1
ATOM 801 O O . LEU A 1 109 ? -2.802 7.368 -21.290 1.00 90.12 109 LEU A O 1
ATOM 805 N N . GLU A 1 110 ? -1.526 8.110 -19.596 1.00 87.06 110 GLU A N 1
ATOM 806 C CA . GLU A 1 110 ? -0.666 8.951 -20.431 1.00 87.06 110 GLU A CA 1
ATOM 807 C C . GLU A 1 110 ? 0.261 8.122 -21.331 1.00 87.06 110 GLU A C 1
ATOM 809 O O . GLU A 1 110 ? 0.428 8.433 -22.512 1.00 87.06 110 GLU A O 1
ATOM 814 N N . ASP A 1 111 ? 0.783 7.005 -20.819 1.00 83.12 111 ASP A N 1
ATOM 815 C CA . ASP A 1 111 ? 1.560 6.046 -21.613 1.00 83.12 111 ASP A CA 1
ATOM 816 C C . ASP A 1 111 ? 0.710 5.446 -22.745 1.00 83.12 111 ASP A C 1
ATOM 818 O O . ASP A 1 111 ? 1.142 5.368 -23.894 1.00 83.12 111 ASP A O 1
ATOM 822 N N . SER A 1 112 ? -0.558 5.130 -22.452 1.00 81.00 112 SER A N 1
ATOM 823 C CA . SER A 1 112 ? -1.512 4.619 -23.446 1.00 81.00 112 SER A CA 1
ATOM 824 C C . SER A 1 112 ? -1.830 5.632 -24.555 1.00 81.00 112 SER A C 1
ATOM 826 O O . SER A 1 112 ? -2.148 5.227 -25.672 1.00 81.00 112 SER A O 1
ATOM 828 N N . ARG A 1 113 ? -1.763 6.939 -24.263 1.00 80.12 113 ARG A N 1
ATOM 829 C CA . ARG A 1 113 ? -1.944 8.018 -25.254 1.00 80.12 113 ARG A CA 1
ATOM 830 C C . ARG A 1 113 ? -0.693 8.251 -26.091 1.00 80.12 113 ARG A C 1
ATOM 832 O O . ARG A 1 113 ? -0.798 8.530 -27.280 1.00 80.12 113 ARG A O 1
ATOM 839 N N . SER A 1 114 ? 0.476 8.130 -25.470 1.00 71.56 114 SER A N 1
ATOM 840 C CA . SER A 1 114 ? 1.773 8.344 -26.121 1.00 71.56 114 SER A CA 1
ATOM 841 C C . SER A 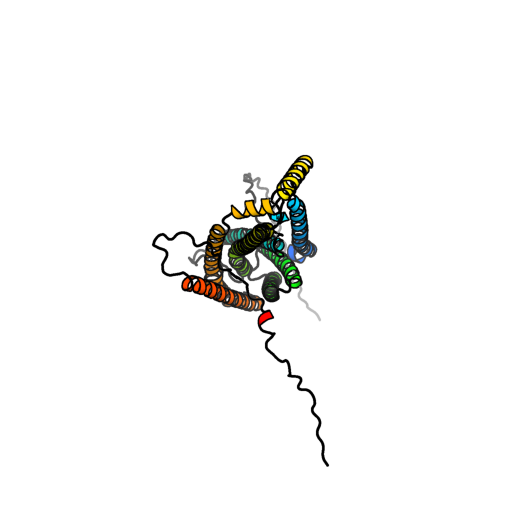1 114 ? 2.134 7.223 -27.102 1.00 71.56 114 SER A C 1
ATOM 843 O O . SER A 1 114 ? 2.958 7.424 -27.988 1.00 71.56 114 SER A O 1
ATOM 845 N N . ALA A 1 115 ? 1.490 6.058 -26.986 1.00 63.84 115 ALA A N 1
ATOM 846 C CA . ALA A 1 115 ? 1.656 4.912 -27.878 1.00 63.84 115 ALA A CA 1
ATOM 847 C C . ALA A 1 115 ? 0.951 5.049 -29.253 1.00 63.84 115 ALA A C 1
ATOM 849 O O . ALA A 1 115 ? 0.756 4.045 -29.944 1.00 63.84 115 ALA A O 1
ATOM 850 N N . GLU A 1 116 ? 0.548 6.255 -29.673 1.00 56.97 116 GLU A N 1
ATOM 851 C CA . GLU A 1 116 ? 0.038 6.482 -31.033 1.00 56.97 116 GLU A CA 1
ATOM 852 C C . GLU A 1 116 ? 1.118 6.149 -32.087 1.00 56.97 116 GLU A C 1
ATOM 854 O O . GLU A 1 116 ? 2.310 6.398 -31.876 1.00 56.97 116 GLU A O 1
ATOM 859 N N . PRO A 1 117 ? 0.734 5.535 -33.221 1.00 53.31 117 PRO A N 1
ATOM 860 C CA . PRO A 1 117 ? 1.679 4.941 -34.149 1.00 53.31 117 PRO A CA 1
ATOM 861 C C . PRO A 1 117 ? 2.455 6.037 -34.878 1.00 53.31 117 PRO A C 1
ATOM 863 O O . PRO A 1 117 ? 1.945 6.675 -35.800 1.00 53.31 117 PRO A O 1
ATOM 866 N N . ALA A 1 118 ? 3.725 6.212 -34.512 1.00 47.81 118 ALA A N 1
ATOM 867 C CA . ALA A 1 118 ? 4.698 6.815 -35.411 1.00 47.81 118 ALA A CA 1
ATOM 868 C C . ALA A 1 118 ? 4.627 6.044 -36.739 1.00 47.81 118 ALA A C 1
ATOM 870 O O . ALA A 1 118 ? 4.802 4.825 -36.765 1.00 47.81 118 ALA A O 1
ATOM 871 N N . GLY A 1 119 ? 4.248 6.744 -37.808 1.00 47.34 119 GLY A N 1
ATOM 872 C CA . GLY A 1 119 ? 3.773 6.160 -39.057 1.00 47.34 119 GLY A CA 1
ATOM 873 C C . GLY A 1 119 ? 4.611 4.993 -39.581 1.00 47.34 119 GLY A C 1
ATOM 874 O O . GLY A 1 119 ? 5.705 5.180 -40.101 1.00 47.34 119 GLY A O 1
ATOM 875 N N . ALA A 1 120 ? 4.038 3.795 -39.524 1.00 42.94 120 ALA A N 1
ATOM 876 C CA . ALA A 1 120 ? 4.356 2.693 -40.417 1.00 42.94 120 ALA A CA 1
ATOM 877 C C . ALA A 1 120 ? 3.087 1.854 -40.586 1.00 42.94 120 ALA A C 1
ATOM 879 O O . ALA A 1 120 ? 2.648 1.138 -39.686 1.00 42.94 120 ALA A O 1
ATOM 880 N N . ALA A 1 121 ? 2.458 2.007 -41.749 1.00 47.75 121 ALA A N 1
ATOM 881 C CA . ALA A 1 121 ? 1.363 1.167 -42.192 1.00 47.75 121 ALA A CA 1
ATOM 882 C C . ALA A 1 121 ? 1.802 -0.307 -42.170 1.00 47.75 121 ALA A C 1
ATOM 884 O O . ALA A 1 121 ? 2.821 -0.651 -42.762 1.00 47.75 121 ALA A O 1
ATOM 885 N N . GLY A 1 122 ? 1.014 -1.175 -41.528 1.00 41.91 122 GLY A N 1
ATOM 886 C CA . GLY A 1 122 ? 1.114 -2.617 -41.766 1.00 41.91 122 GLY A CA 1
ATOM 887 C C . GLY A 1 122 ? 1.343 -3.521 -40.559 1.00 41.91 122 GLY A C 1
ATOM 888 O O . GLY A 1 122 ? 2.092 -4.478 -40.676 1.00 41.91 122 GLY A O 1
ATOM 889 N N . ALA A 1 123 ? 0.672 -3.295 -39.432 1.00 42.16 123 ALA A N 1
ATOM 890 C CA . ALA A 1 123 ? 0.140 -4.393 -38.621 1.00 42.16 123 ALA A CA 1
ATOM 891 C C . ALA A 1 123 ? -0.883 -3.829 -37.637 1.00 42.16 123 ALA A C 1
ATOM 893 O O . ALA A 1 123 ? -0.558 -2.961 -36.832 1.00 42.16 123 ALA A O 1
ATOM 894 N N . ALA A 1 124 ? -2.108 -4.354 -37.659 1.00 44.03 124 ALA A N 1
ATOM 895 C CA . ALA A 1 124 ? -3.089 -4.187 -36.588 1.00 44.03 124 ALA A CA 1
ATOM 896 C C . ALA A 1 124 ? -2.631 -4.965 -35.332 1.00 44.03 124 ALA A C 1
ATOM 898 O O . ALA A 1 124 ? -3.295 -5.887 -34.865 1.00 44.03 124 ALA A O 1
ATOM 899 N N . GLY A 1 125 ? -1.427 -4.655 -34.845 1.00 43.50 125 GLY A N 1
ATOM 900 C CA . GLY A 1 125 ? -0.821 -5.252 -33.670 1.00 43.50 125 GLY A CA 1
ATOM 901 C C . GLY A 1 125 ? -1.524 -4.724 -32.432 1.00 43.50 125 GLY A C 1
ATOM 902 O O . GLY A 1 125 ? -1.580 -3.518 -32.211 1.00 43.50 125 GLY A O 1
ATOM 903 N N . SER A 1 126 ? -2.096 -5.645 -31.662 1.00 45.41 126 SER A N 1
ATOM 904 C CA . SER A 1 126 ? -2.761 -5.409 -30.383 1.00 45.41 126 SER A CA 1
ATOM 905 C C . SER A 1 126 ? -2.068 -4.304 -29.577 1.00 45.41 126 SER A C 1
ATOM 907 O O . SER A 1 126 ? -0.911 -4.463 -29.189 1.00 45.41 126 SER A O 1
ATOM 909 N N . ARG A 1 127 ? -2.779 -3.196 -29.316 1.00 54.81 127 ARG A N 1
ATOM 910 C CA . ARG A 1 127 ? -2.352 -2.133 -28.393 1.00 54.81 127 ARG A CA 1
ATOM 911 C C . ARG A 1 127 ? -2.180 -2.761 -27.009 1.00 54.81 127 ARG A C 1
ATOM 913 O O . ARG A 1 127 ? -3.152 -2.941 -26.278 1.00 54.81 127 ARG A O 1
ATOM 920 N N . CYS A 1 128 ? -0.970 -3.205 -26.689 1.00 59.38 128 CYS A N 1
ATOM 921 C CA . CYS A 1 128 ? -0.688 -3.795 -25.393 1.00 59.38 128 CYS A CA 1
ATOM 922 C C . CYS A 1 128 ? -0.619 -2.654 -24.385 1.00 59.38 128 CYS A C 1
ATOM 924 O O . CYS A 1 128 ? 0.335 -1.889 -24.393 1.00 59.38 128 CYS A O 1
ATOM 926 N N . LEU A 1 129 ? -1.632 -2.551 -23.521 1.00 64.62 129 LEU A N 1
ATOM 927 C CA . LEU A 1 129 ? -1.731 -1.514 -22.484 1.00 64.62 129 LEU A CA 1
ATOM 928 C C . LEU A 1 129 ? -0.545 -1.543 -21.496 1.00 64.62 129 LEU A C 1
ATOM 930 O O . LEU A 1 129 ? -0.352 -0.614 -20.722 1.00 64.62 129 LEU A O 1
ATOM 934 N N . PHE A 1 130 ? 0.261 -2.608 -21.536 1.00 75.25 130 PHE A N 1
ATOM 935 C CA . PHE A 1 130 ? 1.424 -2.812 -20.687 1.00 75.25 130 PHE A CA 1
ATOM 936 C C . PHE A 1 130 ? 2.651 -3.164 -21.533 1.00 75.25 130 PHE A C 1
ATOM 938 O O . PHE A 1 130 ? 2.761 -4.267 -22.074 1.00 75.25 130 PHE A O 1
ATOM 945 N N . HIS A 1 131 ? 3.594 -2.231 -21.637 1.00 83.94 131 HIS A N 1
ATOM 946 C CA . HIS A 1 131 ? 4.871 -2.450 -22.312 1.00 83.94 131 HIS A CA 1
ATOM 947 C C . HIS A 1 131 ? 5.913 -2.975 -21.322 1.00 83.94 131 HIS A C 1
ATOM 949 O O . HIS A 1 131 ? 6.725 -2.223 -20.789 1.00 83.94 131 HIS A O 1
ATOM 955 N N . PHE A 1 132 ? 5.881 -4.282 -21.062 1.00 88.81 132 PHE A N 1
ATOM 956 C CA . PHE A 1 132 ? 6.748 -4.887 -20.055 1.00 88.81 132 PHE A CA 1
ATOM 957 C C . PHE A 1 132 ? 8.241 -4.714 -20.353 1.00 88.81 132 PHE A C 1
ATOM 959 O O . PHE A 1 132 ? 8.693 -4.861 -21.490 1.00 88.81 132 PHE A O 1
ATOM 966 N N . GLY A 1 133 ? 9.018 -4.423 -19.309 1.00 88.38 133 GLY A N 1
ATOM 967 C CA . GLY A 1 133 ? 10.475 -4.312 -19.374 1.00 88.38 133 GLY A CA 1
ATOM 968 C C . GLY A 1 133 ? 11.013 -3.127 -20.189 1.00 88.38 133 GLY A C 1
ATOM 969 O O . GLY A 1 133 ? 12.213 -3.097 -20.481 1.00 88.38 133 GLY A O 1
ATOM 970 N N . ARG A 1 134 ? 10.166 -2.151 -20.551 1.00 91.75 134 ARG A N 1
ATOM 971 C CA . ARG A 1 134 ? 10.604 -0.905 -21.200 1.00 91.75 134 ARG A CA 1
ATOM 972 C C . ARG A 1 134 ? 11.385 0.003 -20.234 1.00 91.75 134 ARG A C 1
ATOM 974 O O . ARG A 1 134 ? 11.272 -0.182 -19.016 1.00 91.75 134 ARG A O 1
ATOM 981 N N . PRO A 1 135 ? 12.151 0.987 -20.740 1.00 94.19 135 PRO A N 1
ATOM 982 C CA . PRO A 1 135 ? 12.794 1.983 -19.891 1.00 94.19 135 PRO A CA 1
ATOM 983 C C . PRO A 1 135 ? 11.807 2.781 -19.040 1.00 94.19 135 PRO A C 1
ATOM 985 O O . PRO A 1 135 ? 10.643 2.942 -19.422 1.00 94.19 135 PRO A O 1
ATOM 988 N N . VAL A 1 136 ? 12.266 3.271 -17.887 1.00 94.69 136 VAL A N 1
ATOM 989 C CA . VAL A 1 136 ? 11.421 4.050 -16.974 1.00 94.69 136 VAL A CA 1
ATOM 990 C C . VAL A 1 136 ? 11.174 5.430 -17.585 1.00 94.69 136 VAL A C 1
ATOM 992 O O . VAL A 1 136 ? 12.115 6.157 -17.922 1.00 94.69 136 VAL A O 1
ATOM 995 N N . THR A 1 137 ? 9.908 5.809 -17.740 1.00 93.56 137 THR A N 1
ATOM 996 C CA . THR A 1 137 ? 9.559 7.108 -18.330 1.00 93.56 137 THR A CA 1
ATOM 997 C C . THR A 1 137 ? 9.782 8.250 -17.347 1.00 93.56 137 THR A C 1
ATOM 999 O O . THR A 1 137 ? 9.895 8.064 -16.133 1.00 93.56 137 THR A O 1
ATOM 1002 N N . VAL A 1 138 ? 9.793 9.473 -17.878 1.00 94.38 138 VAL A N 1
ATOM 1003 C CA . VAL A 1 138 ? 9.928 10.693 -17.074 1.00 94.38 138 VAL A CA 1
ATOM 1004 C C . VAL A 1 138 ? 8.783 10.896 -16.078 1.00 94.38 138 VAL A C 1
ATOM 1006 O O . VAL A 1 138 ? 8.986 11.565 -15.071 1.00 94.38 138 VAL A O 1
ATOM 1009 N N . PHE A 1 139 ? 7.608 10.309 -16.322 1.00 94.00 139 PHE A N 1
ATOM 1010 C CA . PHE A 1 139 ? 6.455 10.382 -15.417 1.00 94.00 139 PHE A CA 1
ATOM 1011 C C . PHE A 1 139 ? 6.469 9.281 -14.348 1.00 94.00 139 PHE A C 1
ATOM 1013 O O . PHE A 1 139 ? 5.915 9.456 -13.263 1.00 94.00 139 PHE A O 1
ATOM 1020 N N . GLU A 1 140 ? 7.111 8.145 -14.634 1.00 95.62 140 GLU A N 1
ATOM 1021 C CA . GLU A 1 140 ? 7.224 7.025 -13.698 1.00 95.62 140 GLU A CA 1
ATOM 1022 C C . GLU A 1 140 ? 8.274 7.286 -12.617 1.00 95.62 140 GLU A C 1
ATOM 1024 O O . GLU A 1 140 ? 8.044 6.953 -11.456 1.00 95.62 140 GLU A O 1
ATOM 1029 N N . ARG A 1 141 ? 9.412 7.913 -12.956 1.00 95.25 141 ARG A N 1
ATOM 1030 C CA . ARG A 1 141 ? 10.504 8.137 -11.986 1.00 95.25 141 ARG A CA 1
ATOM 1031 C C . ARG A 1 141 ? 10.067 8.891 -10.727 1.00 95.25 141 ARG A C 1
ATOM 1033 O O . ARG A 1 141 ? 10.378 8.393 -9.645 1.00 95.25 141 ARG A O 1
ATOM 1040 N N . PRO A 1 142 ? 9.332 10.021 -10.803 1.00 95.25 142 PRO A N 1
ATOM 1041 C CA . PRO A 1 142 ? 8.872 10.719 -9.603 1.00 95.25 142 PRO A CA 1
ATOM 1042 C C . PRO A 1 142 ? 7.964 9.853 -8.726 1.00 95.25 142 PRO A C 1
ATOM 1044 O O . PRO A 1 142 ? 8.110 9.852 -7.506 1.00 95.25 142 PRO A O 1
ATOM 1047 N N . LEU A 1 143 ? 7.061 9.080 -9.337 1.00 96.75 143 LEU A N 1
ATOM 1048 C CA . LEU A 1 143 ? 6.153 8.172 -8.634 1.00 96.75 143 LEU A CA 1
ATOM 1049 C C . LEU A 1 143 ? 6.913 7.040 -7.923 1.00 96.75 143 LEU A C 1
ATOM 1051 O O . LEU A 1 143 ? 6.626 6.714 -6.765 1.00 96.75 143 LEU A O 1
ATOM 1055 N N . LEU A 1 144 ? 7.898 6.449 -8.604 1.00 97.12 144 LEU A N 1
ATOM 1056 C CA . LEU A 1 144 ? 8.755 5.409 -8.037 1.00 97.12 144 LEU A CA 1
ATOM 1057 C C . LEU A 1 144 ? 9.626 5.961 -6.904 1.00 97.12 144 LEU A C 1
ATOM 1059 O O . LEU A 1 144 ? 9.734 5.320 -5.862 1.00 97.12 144 LEU A O 1
ATOM 1063 N N . LEU A 1 145 ? 10.181 7.166 -7.058 1.00 95.75 145 LEU A N 1
ATOM 1064 C CA . LEU A 1 145 ? 10.959 7.848 -6.021 1.00 95.75 145 LEU A CA 1
ATOM 1065 C C . LEU A 1 145 ? 10.105 8.210 -4.795 1.00 95.75 145 LEU A C 1
ATOM 1067 O O . LEU A 1 145 ? 10.535 8.025 -3.652 1.00 95.75 145 LEU A O 1
ATOM 1071 N N . PHE A 1 146 ? 8.879 8.685 -5.019 1.00 96.94 146 PHE A N 1
ATOM 1072 C CA . PHE A 1 146 ? 7.899 8.939 -3.964 1.00 96.94 146 PHE A CA 1
ATOM 1073 C C . PHE A 1 146 ? 7.591 7.658 -3.177 1.00 96.94 146 PHE A C 1
ATOM 1075 O O . PHE A 1 146 ? 7.663 7.650 -1.947 1.00 96.94 146 PHE A O 1
ATOM 1082 N N . SER A 1 147 ? 7.326 6.555 -3.881 1.00 97.88 147 SER A N 1
ATOM 1083 C CA . SER A 1 147 ? 7.026 5.261 -3.255 1.00 97.88 147 SER A CA 1
ATOM 1084 C C . SER A 1 147 ? 8.237 4.659 -2.543 1.00 97.88 147 SER A C 1
ATOM 1086 O O . SER A 1 147 ? 8.100 4.144 -1.439 1.00 97.88 147 SER A O 1
ATOM 1088 N N . PHE A 1 148 ? 9.432 4.781 -3.120 1.00 97.50 148 PHE A N 1
ATOM 1089 C CA . PHE A 1 148 ? 10.690 4.394 -2.480 1.00 97.50 148 PHE A CA 1
ATOM 1090 C C . PHE A 1 148 ? 10.895 5.118 -1.146 1.00 97.50 148 PHE A C 1
ATOM 1092 O O . PHE A 1 148 ? 11.203 4.490 -0.133 1.00 97.50 148 PHE A O 1
ATOM 1099 N N . SER A 1 149 ? 10.666 6.432 -1.134 1.00 96.94 149 SER A N 1
ATOM 1100 C CA . SER A 1 149 ? 10.800 7.259 0.067 1.00 96.94 149 SER A CA 1
ATOM 1101 C C . SER A 1 149 ? 9.811 6.842 1.157 1.00 96.94 149 SER A C 1
ATOM 1103 O O . SER A 1 149 ? 10.192 6.754 2.325 1.00 96.94 149 SER A O 1
ATOM 1105 N N . TYR A 1 150 ? 8.568 6.527 0.775 1.00 97.75 150 TYR A N 1
ATOM 1106 C CA . TYR A 1 150 ? 7.571 5.970 1.686 1.00 97.75 150 TYR A CA 1
ATOM 1107 C C . TYR A 1 150 ? 8.003 4.614 2.257 1.00 97.75 150 TYR A C 1
ATOM 1109 O O . TYR A 1 150 ? 8.015 4.459 3.475 1.00 97.75 150 TYR A O 1
ATOM 1117 N N . PHE A 1 151 ? 8.397 3.649 1.418 1.00 97.62 151 PHE A N 1
ATOM 1118 C CA . PHE A 1 151 ? 8.769 2.315 1.902 1.00 97.62 151 PHE A CA 1
ATOM 1119 C C . PHE A 1 151 ? 9.995 2.348 2.811 1.00 97.62 151 PHE A C 1
ATOM 1121 O O . PHE A 1 151 ? 10.045 1.589 3.777 1.00 97.62 151 PHE A O 1
ATOM 1128 N N . LEU A 1 152 ? 10.963 3.234 2.554 1.00 96.69 152 LEU A N 1
ATOM 1129 C CA . LEU A 1 152 ? 12.080 3.451 3.474 1.00 96.69 152 LEU A CA 1
ATOM 1130 C C . LEU A 1 152 ? 11.593 3.934 4.837 1.00 96.69 152 LEU A C 1
ATOM 1132 O O . LEU A 1 152 ? 11.939 3.343 5.859 1.00 96.69 152 LEU A O 1
ATOM 1136 N N . TYR A 1 153 ? 10.778 4.987 4.849 1.00 96.50 153 TYR A N 1
ATOM 1137 C CA . TYR A 1 153 ? 10.171 5.504 6.071 1.00 96.50 153 TYR A CA 1
ATOM 1138 C C . TYR A 1 153 ? 9.397 4.413 6.834 1.00 96.50 153 TYR A C 1
ATOM 1140 O O . TYR A 1 153 ? 9.604 4.246 8.038 1.00 96.50 153 TYR A O 1
ATOM 1148 N N . ASP A 1 154 ? 8.556 3.645 6.137 1.00 95.56 154 ASP A N 1
ATOM 1149 C CA . ASP A 1 154 ? 7.702 2.625 6.747 1.00 95.56 154 ASP A CA 1
ATOM 1150 C C . ASP A 1 154 ? 8.541 1.453 7.276 1.00 95.56 154 ASP A C 1
ATOM 1152 O O . ASP A 1 154 ? 8.325 0.979 8.387 1.00 95.56 154 ASP A O 1
ATOM 1156 N N . THR A 1 155 ? 9.607 1.076 6.561 1.00 96.25 155 THR A N 1
ATOM 1157 C CA . THR A 1 155 ? 10.585 0.078 7.027 1.00 96.25 155 THR A CA 1
ATOM 1158 C C . THR A 1 155 ? 11.214 0.491 8.354 1.00 96.25 155 THR A C 1
ATOM 1160 O O . THR A 1 155 ? 11.297 -0.325 9.271 1.00 96.25 155 THR A O 1
ATOM 1163 N N . PHE A 1 156 ? 11.635 1.753 8.503 1.00 95.62 156 PHE A N 1
ATOM 1164 C CA . PHE A 1 156 ? 12.181 2.238 9.775 1.00 95.62 156 PHE A CA 1
ATOM 1165 C C . PHE A 1 156 ? 11.136 2.214 10.894 1.00 95.62 156 PHE A C 1
ATOM 1167 O O . PHE A 1 156 ? 11.446 1.825 12.023 1.00 95.62 156 PHE A O 1
ATOM 1174 N N . TYR A 1 157 ? 9.897 2.603 10.588 1.00 94.56 157 TYR A N 1
ATOM 1175 C CA . TYR A 1 157 ? 8.803 2.585 11.556 1.00 94.56 157 TYR A CA 1
ATOM 1176 C C . TYR A 1 157 ? 8.465 1.160 12.029 1.00 94.56 157 TYR A C 1
ATOM 1178 O O . TYR A 1 157 ? 8.255 0.914 13.223 1.00 94.56 157 TYR A O 1
ATOM 1186 N N . GLU A 1 158 ? 8.429 0.201 11.110 1.00 93.56 158 GLU A N 1
ATOM 1187 C CA . GLU A 1 158 ? 8.120 -1.197 11.401 1.00 93.56 158 GLU A CA 1
ATOM 1188 C C . GLU A 1 158 ? 9.266 -1.932 12.076 1.00 93.56 158 GLU A C 1
ATOM 1190 O O . GLU A 1 158 ? 9.022 -2.737 12.976 1.00 93.56 158 GLU A O 1
ATOM 1195 N N . LEU A 1 159 ? 10.507 -1.598 11.724 1.00 94.06 159 LEU A N 1
ATOM 1196 C CA . LEU A 1 159 ? 11.687 -2.090 12.421 1.00 94.06 159 LEU A CA 1
ATOM 1197 C C . LE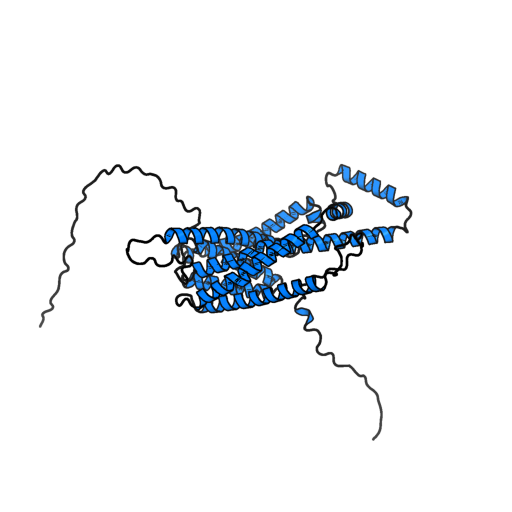U A 1 159 ? 11.663 -1.651 13.890 1.00 94.06 159 LEU A C 1
ATOM 1199 O O . LEU A 1 159 ? 11.869 -2.472 14.780 1.00 94.06 159 LEU A O 1
ATOM 1203 N N . ALA A 1 160 ? 11.305 -0.391 14.160 1.00 93.50 160 ALA A N 1
ATOM 1204 C CA . ALA A 1 160 ? 11.099 0.098 15.525 1.00 93.50 160 ALA A CA 1
ATOM 1205 C C . ALA A 1 160 ? 9.908 -0.576 16.239 1.00 93.50 160 ALA A C 1
ATOM 1207 O O . ALA A 1 160 ? 9.850 -0.605 17.471 1.00 93.50 160 ALA A O 1
ATOM 1208 N N . SER A 1 161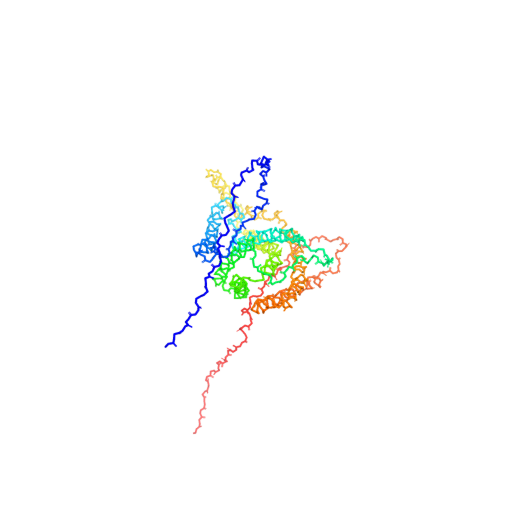 ? 8.954 -1.117 15.477 1.00 90.44 161 SER A N 1
ATOM 1209 C CA . SER A 1 161 ? 7.782 -1.840 15.984 1.00 90.44 161 SER A CA 1
ATOM 1210 C C . SER A 1 161 ? 7.986 -3.359 16.081 1.00 90.44 161 SER A C 1
ATOM 1212 O O . SER A 1 161 ? 7.079 -4.039 16.555 1.00 90.44 161 SER A O 1
ATOM 1214 N N . TRP A 1 162 ? 9.149 -3.878 15.669 1.00 92.88 162 TRP A N 1
ATOM 1215 C CA . TRP A 1 162 ? 9.487 -5.308 15.621 1.00 92.88 162 TRP A CA 1
ATOM 1216 C C . TRP A 1 162 ? 8.551 -6.178 14.758 1.00 92.88 162 TRP A C 1
ATOM 1218 O O . TRP A 1 162 ? 8.431 -7.383 14.981 1.00 92.88 162 TRP A O 1
ATOM 1228 N N . ASP A 1 163 ? 7.922 -5.609 13.724 1.00 89.44 163 ASP A N 1
ATOM 1229 C CA . ASP A 1 163 ? 7.107 -6.376 12.769 1.00 89.44 163 ASP A CA 1
ATOM 1230 C C . ASP A 1 163 ? 7.964 -6.888 11.600 1.00 89.44 163 ASP A C 1
ATOM 1232 O O . ASP A 1 163 ? 7.965 -6.340 10.499 1.00 89.44 163 ASP A O 1
ATOM 1236 N N . ILE A 1 164 ? 8.731 -7.954 11.852 1.00 90.12 164 ILE A N 1
ATOM 1237 C CA . ILE A 1 164 ? 9.706 -8.499 10.890 1.00 90.12 164 ILE A CA 1
ATOM 1238 C C . ILE A 1 164 ? 9.037 -8.922 9.574 1.00 90.12 164 ILE A C 1
ATOM 1240 O O . ILE A 1 164 ? 9.623 -8.767 8.505 1.00 90.12 164 ILE A O 1
ATOM 1244 N N . SER A 1 165 ? 7.808 -9.447 9.630 1.00 88.19 165 SER A N 1
ATOM 1245 C CA . SER A 1 165 ? 7.099 -9.878 8.421 1.00 88.19 165 SER A CA 1
ATOM 1246 C C . SER A 1 165 ? 6.833 -8.702 7.487 1.00 88.19 165 SER A C 1
ATOM 1248 O O . SER A 1 165 ? 6.940 -8.857 6.270 1.00 88.19 165 SER A O 1
ATOM 1250 N N . SER A 1 166 ? 6.468 -7.554 8.051 1.00 88.94 166 SER A N 1
ATOM 1251 C CA . SER A 1 166 ? 6.190 -6.345 7.282 1.00 88.94 166 SER A CA 1
ATOM 1252 C C . SER A 1 166 ? 7.488 -5.675 6.810 1.00 88.94 166 SER A C 1
ATOM 1254 O O . SER A 1 166 ? 7.621 -5.350 5.630 1.00 88.94 166 SER A O 1
ATOM 1256 N N . VAL A 1 167 ? 8.526 -5.669 7.657 1.00 92.88 167 VAL A N 1
ATOM 1257 C CA . VAL A 1 167 ? 9.879 -5.217 7.283 1.00 92.88 167 VAL A CA 1
ATOM 1258 C C . VAL A 1 167 ? 10.407 -5.978 6.065 1.00 92.88 167 VAL A C 1
ATOM 1260 O O . VAL A 1 167 ? 10.888 -5.360 5.119 1.00 92.88 167 VAL A O 1
ATOM 1263 N N . LEU A 1 168 ? 10.302 -7.312 6.040 1.00 91.06 168 LEU A N 1
ATOM 1264 C CA . LEU A 1 168 ? 10.760 -8.112 4.897 1.00 91.06 168 LEU A CA 1
ATOM 1265 C C . LEU A 1 168 ? 9.986 -7.787 3.614 1.00 91.06 168 LEU A C 1
ATOM 1267 O O . LEU A 1 168 ? 10.576 -7.746 2.530 1.00 91.06 168 LEU A O 1
ATOM 1271 N N . HIS A 1 169 ? 8.681 -7.532 3.730 1.00 91.75 169 HIS A N 1
ATOM 1272 C CA . HIS A 1 169 ? 7.863 -7.105 2.601 1.00 91.75 169 HIS A CA 1
ATOM 1273 C C . HIS A 1 169 ? 8.359 -5.767 2.036 1.00 91.75 169 HIS A C 1
ATOM 1275 O O . HIS A 1 169 ? 8.618 -5.670 0.836 1.00 91.75 169 HIS A O 1
ATOM 1281 N N . HIS A 1 170 ? 8.579 -4.770 2.894 1.00 94.62 170 HIS A N 1
ATOM 1282 C CA . HIS A 1 170 ? 9.035 -3.448 2.472 1.00 94.62 170 HIS A CA 1
ATOM 1283 C C . HIS A 1 170 ? 10.465 -3.438 1.942 1.00 94.62 170 HIS A C 1
ATOM 1285 O O . HIS A 1 170 ? 10.720 -2.808 0.917 1.00 94.62 170 HIS A O 1
ATOM 1291 N N . VAL A 1 171 ? 11.383 -4.189 2.553 1.00 94.62 171 VAL A N 1
ATOM 1292 C CA . VAL A 1 171 ? 12.751 -4.344 2.037 1.00 94.62 171 VAL A CA 1
ATOM 1293 C C . VAL A 1 171 ? 12.736 -4.943 0.632 1.00 94.62 171 VAL A C 1
ATOM 1295 O O . VAL A 1 171 ? 13.471 -4.473 -0.233 1.00 94.62 171 VAL A O 1
ATOM 1298 N N . THR A 1 172 ? 11.865 -5.922 0.372 1.00 93.75 172 THR A N 1
ATOM 1299 C CA . THR A 1 172 ? 11.710 -6.489 -0.977 1.00 93.75 172 THR A CA 1
ATOM 1300 C C . THR A 1 172 ? 11.247 -5.417 -1.971 1.00 93.75 172 THR A C 1
ATOM 1302 O O . THR A 1 172 ? 11.870 -5.252 -3.017 1.00 93.75 172 THR A O 1
ATOM 1305 N N . CYS A 1 173 ? 10.234 -4.614 -1.617 1.00 96.25 173 CYS A N 1
ATOM 1306 C CA . CYS A 1 173 ? 9.773 -3.497 -2.450 1.00 96.25 173 CYS A CA 1
ATOM 1307 C C . CYS A 1 173 ? 10.874 -2.450 -2.701 1.00 96.25 173 CYS A C 1
ATOM 1309 O O . CYS A 1 173 ? 11.031 -1.976 -3.824 1.00 96.25 173 CYS A O 1
ATOM 1311 N N . ILE A 1 174 ? 11.658 -2.100 -1.676 1.00 97.38 174 ILE A N 1
ATOM 1312 C CA . ILE A 1 174 ? 12.781 -1.156 -1.778 1.00 97.38 174 ILE A CA 1
ATOM 1313 C C . ILE A 1 174 ? 13.820 -1.663 -2.778 1.00 97.38 174 ILE A C 1
ATOM 1315 O O . ILE A 1 174 ? 14.253 -0.910 -3.650 1.00 97.38 174 ILE A O 1
ATOM 1319 N N . VAL A 1 175 ? 14.211 -2.933 -2.661 1.00 97.06 175 VAL A N 1
ATOM 1320 C CA . VAL A 1 175 ? 15.199 -3.557 -3.547 1.00 97.06 175 VAL A CA 1
ATOM 1321 C C . VAL A 1 175 ? 14.695 -3.586 -4.990 1.00 97.06 175 VAL A C 1
ATOM 1323 O O . VAL A 1 175 ? 15.439 -3.198 -5.891 1.00 97.06 175 VAL A O 1
ATOM 1326 N N . ASP A 1 176 ? 13.435 -3.966 -5.214 1.00 96.44 176 ASP A N 1
ATOM 1327 C CA . ASP A 1 176 ? 12.841 -3.988 -6.555 1.00 96.44 176 ASP A CA 1
ATOM 1328 C C . ASP A 1 176 ? 12.803 -2.584 -7.181 1.00 96.44 176 ASP A C 1
ATOM 1330 O O . ASP A 1 176 ? 13.219 -2.415 -8.332 1.00 96.44 176 ASP A O 1
ATOM 1334 N N . ILE A 1 177 ? 12.391 -1.559 -6.421 1.00 97.25 177 ILE A N 1
ATOM 1335 C CA . ILE A 1 177 ? 12.383 -0.170 -6.906 1.00 97.25 177 ILE A CA 1
ATOM 1336 C C . ILE A 1 177 ? 13.801 0.310 -7.232 1.00 97.25 177 ILE A C 1
ATOM 1338 O O . ILE A 1 177 ? 14.019 0.884 -8.299 1.00 97.25 177 ILE A O 1
ATOM 1342 N N . LEU A 1 178 ? 14.779 0.048 -6.360 1.00 96.56 178 LEU A N 1
ATOM 1343 C CA . LEU A 1 178 ? 16.172 0.430 -6.601 1.00 96.56 178 LEU A CA 1
ATOM 1344 C C . LEU A 1 178 ? 16.737 -0.229 -7.857 1.00 96.56 178 LEU A C 1
ATOM 1346 O O . LEU A 1 178 ? 17.398 0.442 -8.647 1.00 96.56 178 LEU A O 1
ATOM 1350 N N . VAL A 1 179 ? 16.466 -1.517 -8.076 1.00 97.06 179 VAL A N 1
ATOM 1351 C CA . VAL A 1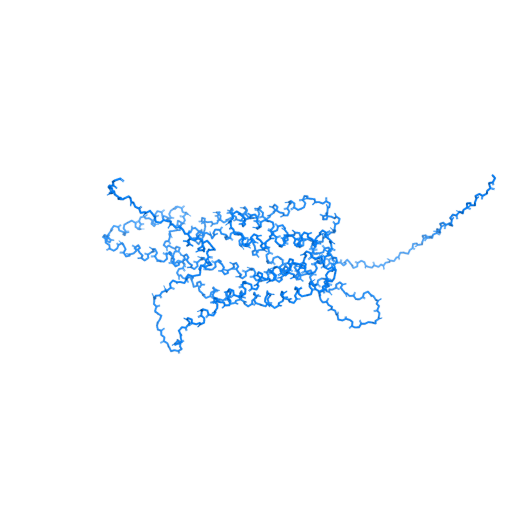 179 ? 16.938 -2.216 -9.275 1.00 97.06 179 VAL A CA 1
ATOM 1352 C C . VAL A 1 179 ? 16.304 -1.650 -10.538 1.00 97.06 179 VAL A C 1
ATOM 1354 O O . VAL A 1 179 ? 17.025 -1.450 -11.516 1.00 97.06 179 VAL A O 1
ATOM 1357 N N . VAL A 1 180 ? 15.003 -1.358 -10.528 1.00 96.50 180 VAL A N 1
ATOM 1358 C CA . VAL A 1 180 ? 14.314 -0.729 -11.667 1.00 96.50 180 VAL A CA 1
ATOM 1359 C C . VAL A 1 180 ? 14.887 0.653 -11.969 1.00 96.50 180 VAL A C 1
ATOM 1361 O O . VAL A 1 180 ? 15.202 0.940 -13.123 1.00 96.50 180 VAL A O 1
ATOM 1364 N N . LEU A 1 181 ? 15.084 1.487 -10.943 1.00 94.75 181 LEU A N 1
ATOM 1365 C CA . LEU A 1 181 ? 15.643 2.828 -11.111 1.00 94.75 181 LEU A CA 1
ATOM 1366 C C . LEU A 1 181 ? 17.105 2.795 -11.576 1.00 94.75 181 LEU A C 1
ATOM 1368 O O . LEU A 1 181 ? 17.473 3.591 -12.434 1.00 94.75 181 LEU A O 1
ATOM 1372 N N . ALA A 1 182 ? 17.921 1.869 -11.063 1.00 94.50 182 ALA A N 1
ATOM 1373 C CA . ALA A 1 182 ? 19.339 1.760 -11.407 1.00 94.50 182 ALA A CA 1
ATOM 1374 C C . ALA A 1 182 ? 19.589 1.152 -12.797 1.00 94.50 182 ALA A C 1
ATOM 1376 O O . ALA A 1 182 ? 20.532 1.544 -13.477 1.00 94.50 182 ALA A O 1
ATOM 1377 N N . ASN A 1 183 ? 18.766 0.189 -13.223 1.00 94.81 183 ASN A N 1
ATOM 1378 C CA . ASN A 1 183 ? 18.890 -0.436 -14.548 1.00 94.81 183 ASN A CA 1
ATOM 1379 C C . ASN A 1 183 ? 18.104 0.308 -15.628 1.00 94.81 183 ASN A C 1
ATOM 1381 O O . ASN A 1 183 ? 18.203 -0.045 -16.801 1.00 94.81 183 ASN A O 1
ATOM 1385 N N . ASP A 1 184 ? 17.303 1.287 -15.216 1.00 94.88 184 ASP A N 1
ATOM 1386 C CA . ASP A 1 184 ? 16.386 2.034 -16.055 1.00 94.88 184 ASP A CA 1
ATOM 1387 C C . ASP A 1 184 ? 15.499 1.148 -16.941 1.00 94.88 184 ASP A C 1
ATOM 1389 O O . ASP A 1 184 ? 15.422 1.321 -18.156 1.00 94.88 184 ASP A O 1
ATOM 1393 N N . ARG A 1 185 ? 14.870 0.132 -16.342 1.00 94.94 185 ARG A N 1
ATOM 1394 C CA . ARG A 1 185 ? 14.016 -0.842 -17.042 1.00 94.94 185 ARG A CA 1
ATOM 1395 C C . ARG A 1 185 ? 12.893 -1.336 -16.149 1.00 94.94 185 ARG A C 1
ATOM 1397 O O . ARG A 1 185 ? 13.068 -1.390 -14.940 1.00 94.94 185 ARG A O 1
ATOM 1404 N N . ALA A 1 186 ? 11.805 -1.797 -16.768 1.00 94.81 186 ALA A N 1
ATOM 1405 C CA . ALA A 1 186 ? 10.618 -2.339 -16.102 1.00 94.81 186 ALA A CA 1
ATOM 1406 C C . ALA A 1 186 ? 9.829 -1.291 -15.291 1.00 94.81 186 ALA A C 1
ATOM 1408 O O . ALA A 1 186 ? 9.247 -1.599 -14.252 1.00 94.81 186 ALA A O 1
ATOM 1409 N N . GLY A 1 187 ? 9.787 -0.046 -15.786 1.00 94.19 187 GLY A N 1
ATOM 1410 C CA . GLY A 1 187 ? 9.029 1.044 -15.159 1.00 94.19 187 GLY A CA 1
ATOM 1411 C C . GLY A 1 187 ? 7.528 0.752 -15.079 1.00 94.19 187 GLY A C 1
ATOM 1412 O O . GLY A 1 187 ? 6.954 0.788 -13.991 1.00 94.19 187 GLY A O 1
ATOM 1413 N N . THR A 1 188 ? 6.915 0.356 -16.200 1.00 94.25 188 THR A N 1
ATOM 1414 C CA . THR A 1 188 ? 5.485 0.000 -16.262 1.00 94.25 188 THR A CA 1
ATOM 1415 C C . THR A 1 188 ? 5.151 -1.185 -15.368 1.00 94.25 188 THR A C 1
ATOM 1417 O O . THR A 1 188 ? 4.118 -1.175 -14.696 1.00 94.25 188 THR A O 1
ATOM 1420 N N . ASP A 1 189 ? 6.023 -2.197 -15.348 1.00 94.94 189 ASP A N 1
ATOM 1421 C CA . ASP A 1 189 ? 5.885 -3.408 -14.538 1.00 94.94 189 ASP A CA 1
ATOM 1422 C C . ASP A 1 189 ? 5.734 -3.012 -13.065 1.00 94.94 189 ASP A C 1
ATOM 1424 O O . ASP A 1 189 ? 4.798 -3.438 -12.387 1.00 94.94 189 ASP A O 1
ATOM 1428 N N . LEU A 1 190 ? 6.629 -2.138 -12.598 1.00 96.50 190 LEU A N 1
ATOM 1429 C CA . LEU A 1 190 ? 6.694 -1.704 -11.213 1.00 96.50 190 LEU A CA 1
ATOM 1430 C C . LEU A 1 190 ? 5.573 -0.724 -10.848 1.00 96.50 190 LEU A C 1
ATOM 1432 O O . LEU A 1 190 ? 4.986 -0.856 -9.778 1.00 96.50 190 LEU A O 1
ATOM 1436 N N . VAL A 1 191 ? 5.211 0.212 -11.729 1.00 97.12 191 VAL A N 1
ATOM 1437 C CA . VAL A 1 191 ? 4.061 1.109 -11.501 1.00 97.12 191 VAL A CA 1
ATOM 1438 C C . VAL A 1 191 ? 2.751 0.327 -11.444 1.00 97.12 191 VAL A C 1
ATOM 1440 O O . VAL A 1 191 ? 1.929 0.552 -10.556 1.00 97.12 191 VAL A O 1
ATOM 1443 N N . THR A 1 192 ? 2.569 -0.655 -12.327 1.00 96.50 192 THR A N 1
ATOM 1444 C CA . THR A 1 192 ? 1.392 -1.534 -12.292 1.00 96.50 192 THR A CA 1
ATOM 1445 C C . THR A 1 192 ? 1.398 -2.403 -11.034 1.00 96.50 192 THR A C 1
ATOM 1447 O O . THR A 1 192 ? 0.353 -2.586 -10.406 1.00 96.50 192 THR A O 1
ATOM 1450 N N . ALA A 1 193 ? 2.570 -2.899 -10.620 1.00 96.56 193 ALA A N 1
ATOM 1451 C CA . ALA A 1 193 ? 2.720 -3.639 -9.372 1.00 96.56 193 ALA A CA 1
ATOM 1452 C C . ALA A 1 193 ? 2.332 -2.784 -8.161 1.00 96.56 193 ALA A C 1
ATOM 1454 O O . ALA A 1 193 ? 1.574 -3.264 -7.323 1.00 96.56 193 ALA A O 1
ATOM 1455 N N . LEU A 1 194 ? 2.779 -1.525 -8.096 1.00 97.44 194 LEU A N 1
ATOM 1456 C CA . LEU A 1 194 ? 2.417 -0.572 -7.043 1.00 97.44 194 LEU A CA 1
ATOM 1457 C C . LEU A 1 194 ? 0.915 -0.276 -7.030 1.00 97.44 194 LEU A C 1
ATOM 1459 O O . LEU A 1 194 ? 0.293 -0.325 -5.973 1.00 97.44 194 LEU A O 1
ATOM 1463 N N . LEU A 1 195 ? 0.300 -0.049 -8.192 1.00 97.94 195 LEU A N 1
ATOM 1464 C CA . LEU A 1 195 ? -1.145 0.164 -8.293 1.00 97.94 195 LEU A CA 1
ATOM 1465 C C . LEU A 1 195 ? -1.935 -1.025 -7.729 1.00 97.94 195 LEU A C 1
ATOM 1467 O O . LEU A 1 195 ? -2.799 -0.855 -6.868 1.00 97.94 195 LEU A O 1
ATOM 1471 N N . ILE A 1 196 ? -1.625 -2.238 -8.199 1.00 97.06 196 ILE A N 1
ATOM 1472 C CA . ILE A 1 196 ? -2.259 -3.470 -7.711 1.00 97.06 196 ILE A CA 1
ATOM 1473 C C . ILE A 1 196 ? -1.963 -3.666 -6.224 1.00 97.06 196 ILE A C 1
ATOM 1475 O O . ILE A 1 196 ? -2.799 -4.190 -5.480 1.00 97.06 196 ILE A O 1
ATOM 1479 N N . ALA A 1 197 ? -0.774 -3.254 -5.789 1.00 95.88 197 ALA A N 1
ATOM 1480 C CA . ALA A 1 197 ? -0.357 -3.408 -4.420 1.00 95.88 197 ALA A CA 1
ATOM 1481 C C . ALA A 1 197 ? -1.154 -2.541 -3.454 1.00 95.88 197 ALA A C 1
ATOM 1483 O O . ALA A 1 197 ? -1.612 -3.050 -2.424 1.00 95.88 197 ALA A O 1
ATOM 1484 N N . GLU A 1 198 ? -1.353 -1.285 -3.835 1.00 97.62 198 GLU A N 1
ATOM 1485 C CA . GLU A 1 198 ? -1.916 -0.250 -2.984 1.00 97.62 198 GLU A CA 1
ATOM 1486 C C . GLU A 1 198 ? -3.439 -0.145 -3.053 1.00 97.62 198 GLU A C 1
ATOM 1488 O O . GLU A 1 198 ? -4.052 0.347 -2.108 1.00 97.62 198 GLU A O 1
ATOM 1493 N N . ILE A 1 199 ? -4.095 -0.663 -4.101 1.00 97.56 199 ILE A N 1
ATOM 1494 C CA . ILE A 1 199 ? -5.555 -0.519 -4.279 1.00 97.56 199 ILE A CA 1
ATOM 1495 C C . ILE A 1 199 ? -6.379 -1.016 -3.077 1.00 97.56 199 ILE A C 1
ATOM 1497 O O . ILE A 1 199 ? -7.459 -0.502 -2.790 1.00 97.56 199 ILE A O 1
ATOM 1501 N N . SER A 1 200 ? -5.862 -2.002 -2.339 1.00 96.81 200 SER A N 1
ATOM 1502 C CA . SER A 1 200 ? -6.519 -2.562 -1.150 1.00 96.81 200 SER A CA 1
ATOM 1503 C C . SER A 1 200 ? -6.135 -1.880 0.172 1.00 96.81 200 SER A C 1
ATOM 1505 O O . SER A 1 200 ? -6.843 -2.046 1.172 1.00 96.81 200 SER A O 1
ATOM 1507 N N . THR A 1 201 ? -5.052 -1.099 0.191 1.00 96.31 201 THR A N 1
ATOM 1508 C CA . THR A 1 201 ? -4.450 -0.508 1.394 1.00 96.31 201 THR A CA 1
ATOM 1509 C C . THR A 1 201 ? -5.394 0.459 2.127 1.00 96.31 201 THR A C 1
ATOM 1511 O O . THR A 1 201 ? -5.548 0.315 3.345 1.00 96.31 201 THR A O 1
ATOM 1514 N N . PRO A 1 202 ? -6.126 1.376 1.455 1.00 97.25 202 PRO A N 1
ATOM 1515 C CA . PRO A 1 202 ? -7.060 2.267 2.147 1.00 97.25 202 PRO A CA 1
ATOM 1516 C C . PRO A 1 202 ? -8.165 1.511 2.896 1.00 97.25 202 PRO A C 1
ATOM 1518 O O . PRO A 1 202 ? -8.466 1.810 4.054 1.00 97.25 202 PRO A O 1
ATOM 1521 N N . ALA A 1 203 ? -8.735 0.476 2.271 1.00 96.56 203 ALA A N 1
ATOM 1522 C CA . ALA A 1 203 ? -9.767 -0.348 2.894 1.00 96.56 203 ALA A CA 1
ATOM 1523 C C . ALA A 1 203 ? -9.206 -1.184 4.059 1.00 96.56 203 ALA A C 1
ATOM 1525 O O . ALA A 1 203 ? -9.870 -1.333 5.089 1.00 96.56 203 ALA A O 1
ATOM 1526 N N . LEU A 1 204 ? -7.971 -1.688 3.935 1.00 94.50 204 LEU A N 1
ATOM 1527 C CA . LEU A 1 204 ? -7.271 -2.408 5.002 1.00 94.50 204 LEU A CA 1
ATOM 1528 C C . LEU A 1 204 ? -7.075 -1.532 6.247 1.00 94.50 204 LEU A C 1
ATOM 1530 O O . LEU A 1 204 ? -7.365 -1.963 7.367 1.00 94.50 204 LEU A O 1
ATOM 1534 N N . HIS A 1 205 ? -6.599 -0.301 6.066 1.00 94.88 205 HIS A N 1
ATOM 1535 C CA . HIS A 1 205 ? -6.342 0.622 7.170 1.00 94.88 205 HIS A CA 1
ATOM 1536 C C . HIS A 1 205 ? -7.623 1.159 7.799 1.00 94.88 205 HIS A C 1
ATOM 1538 O O . HIS A 1 205 ? -7.716 1.225 9.028 1.00 94.88 205 HIS A O 1
ATOM 1544 N N . LEU A 1 206 ? -8.649 1.435 6.991 1.00 94.19 206 LEU A N 1
ATOM 1545 C CA . LEU A 1 206 ? -9.971 1.786 7.501 1.00 94.19 206 LEU A CA 1
ATOM 1546 C C . LEU A 1 206 ? -10.555 0.651 8.353 1.00 94.19 206 LEU A C 1
ATOM 1548 O O . LEU A 1 206 ? -11.032 0.890 9.464 1.00 94.19 206 LEU A O 1
ATOM 1552 N N . ARG A 1 207 ? -10.446 -0.600 7.885 1.00 93.25 207 ARG A N 1
ATOM 1553 C CA . ARG A 1 207 ? -10.835 -1.786 8.661 1.00 93.25 207 ARG A CA 1
ATOM 1554 C C . ARG A 1 207 ? -10.084 -1.848 9.988 1.00 93.25 207 ARG A C 1
ATOM 1556 O O . ARG A 1 207 ? -10.710 -2.067 11.023 1.00 93.25 207 ARG A O 1
ATOM 1563 N N . TYR A 1 208 ? -8.762 -1.676 9.972 1.00 91.69 208 TYR A N 1
ATOM 1564 C CA . TYR A 1 208 ? -7.951 -1.679 11.190 1.00 91.69 208 TYR A CA 1
ATOM 1565 C C . TYR A 1 208 ? -8.450 -0.633 12.196 1.00 91.69 208 TYR A C 1
ATOM 1567 O O . TYR A 1 208 ? -8.681 -0.972 13.357 1.00 91.69 208 TYR A O 1
ATOM 1575 N N . GLY A 1 209 ? -8.690 0.601 11.741 1.00 89.88 209 GLY A N 1
ATOM 1576 C CA . GLY A 1 209 ? -9.244 1.670 12.571 1.00 89.88 209 GLY A CA 1
ATOM 1577 C C . GLY A 1 209 ? -10.583 1.277 13.193 1.00 89.88 209 GLY A C 1
ATOM 1578 O O . GLY A 1 209 ? -10.717 1.283 14.416 1.00 89.88 209 GLY A O 1
ATOM 1579 N N . LEU A 1 210 ? -11.547 0.851 12.372 1.00 89.94 210 LEU A N 1
ATOM 1580 C CA . LEU A 1 210 ? -12.887 0.460 12.828 1.00 89.94 210 LEU A CA 1
ATOM 1581 C C . LEU A 1 210 ? -12.860 -0.687 13.849 1.00 89.94 210 LEU A C 1
ATOM 1583 O O . LEU A 1 210 ? -13.598 -0.648 14.832 1.00 89.94 210 LEU A O 1
ATOM 1587 N N . VAL A 1 211 ? -11.983 -1.682 13.670 1.00 89.56 211 VAL A N 1
ATOM 1588 C CA . VAL A 1 211 ? -11.811 -2.772 14.646 1.00 89.56 211 VAL A CA 1
ATOM 1589 C C . VAL A 1 211 ? -11.295 -2.242 15.982 1.00 89.56 211 VAL A C 1
ATOM 1591 O O . VAL A 1 211 ? -11.788 -2.653 17.031 1.00 89.56 211 VAL A O 1
ATOM 1594 N N . GLN A 1 212 ? -10.300 -1.352 15.964 1.00 88.38 212 GLN A N 1
ATOM 1595 C CA . GLN A 1 212 ? -9.734 -0.796 17.193 1.00 88.38 212 GLN A CA 1
ATOM 1596 C C . GLN A 1 212 ? -10.754 0.072 17.934 1.00 88.38 212 GLN A C 1
ATOM 1598 O O . GLN A 1 212 ? -10.905 -0.076 19.146 1.00 88.38 212 GLN A O 1
ATOM 1603 N N . TYR A 1 213 ? -11.500 0.914 17.215 1.00 84.25 213 TYR A N 1
ATOM 1604 C CA . TYR A 1 213 ? -12.568 1.719 17.809 1.00 84.25 213 TYR A CA 1
ATOM 1605 C C . TYR A 1 213 ? -13.692 0.849 18.379 1.00 84.25 213 TYR A C 1
ATOM 1607 O O . TYR A 1 213 ? -14.088 1.062 19.521 1.00 84.25 213 TYR A O 1
ATOM 1615 N N . SER A 1 214 ? -14.128 -0.190 17.660 1.00 85.62 214 SER A N 1
ATOM 1616 C CA . SER A 1 214 ? -15.144 -1.128 18.159 1.00 85.62 214 SER A CA 1
ATOM 1617 C C . SER A 1 214 ? -14.696 -1.841 19.439 1.00 85.62 214 SER A C 1
ATOM 1619 O O . SER A 1 214 ? -15.448 -1.872 20.408 1.00 85.62 214 SER A O 1
ATOM 1621 N N . LYS A 1 215 ? -13.461 -2.364 19.490 1.00 86.50 215 LYS A N 1
ATOM 1622 C CA . LYS A 1 215 ? -12.929 -3.034 20.693 1.00 86.50 215 LYS A CA 1
ATOM 1623 C C . LYS A 1 215 ? -12.864 -2.095 21.899 1.00 86.50 215 LYS A C 1
ATOM 1625 O O . LYS A 1 215 ? -13.113 -2.522 23.023 1.00 86.50 215 LYS A O 1
ATOM 1630 N N . LYS A 1 216 ? -12.501 -0.830 21.674 1.00 82.50 216 LYS A N 1
ATOM 1631 C CA . LYS A 1 216 ? -12.422 0.174 22.740 1.00 82.50 216 LYS A CA 1
ATOM 1632 C C . LYS A 1 216 ? -13.793 0.607 23.235 1.00 82.50 216 LYS A C 1
ATOM 1634 O O . LYS A 1 216 ? -13.971 0.693 24.444 1.00 82.50 216 LYS A O 1
ATOM 1639 N N . ALA A 1 217 ? -14.746 0.813 22.328 1.00 80.31 217 ALA A N 1
ATOM 1640 C CA . ALA A 1 217 ? -16.130 1.095 22.690 1.00 80.31 217 ALA A CA 1
ATOM 1641 C C . ALA A 1 217 ? -16.705 -0.024 23.580 1.00 80.31 217 ALA A C 1
ATOM 1643 O O . ALA A 1 217 ? -17.259 0.264 24.640 1.00 80.31 217 ALA A O 1
ATOM 1644 N N . ASP A 1 218 ? -16.470 -1.292 23.220 1.00 83.56 218 ASP A N 1
ATOM 1645 C CA . ASP A 1 218 ? -16.896 -2.449 24.021 1.00 83.56 218 ASP A CA 1
ATOM 1646 C C . ASP A 1 218 ? -16.226 -2.485 25.412 1.00 83.56 218 ASP A C 1
ATOM 1648 O O . ASP A 1 218 ? -16.879 -2.771 26.418 1.00 83.56 218 ASP A O 1
ATOM 1652 N N . ALA A 1 219 ? -14.922 -2.193 25.491 1.00 84.75 219 ALA A N 1
ATOM 1653 C CA . ALA A 1 219 ? -14.178 -2.184 26.754 1.00 84.75 219 ALA A CA 1
ATOM 1654 C C . ALA A 1 219 ? -14.651 -1.071 27.703 1.00 84.75 219 ALA A C 1
ATOM 1656 O O . ALA A 1 219 ? -14.827 -1.307 28.898 1.00 84.75 219 ALA A O 1
ATOM 1657 N N . LEU A 1 220 ? -14.899 0.123 27.161 1.00 79.31 220 LEU A N 1
ATOM 1658 C CA . LEU A 1 220 ? -15.403 1.269 27.910 1.00 79.31 220 LEU A CA 1
ATOM 1659 C C . LEU A 1 220 ? -16.812 0.987 28.451 1.00 79.31 220 LEU A C 1
ATOM 1661 O O . LEU A 1 220 ? -17.061 1.180 29.640 1.00 79.31 220 LEU A O 1
ATOM 1665 N N . ALA A 1 221 ? -17.697 0.426 27.618 1.00 80.50 221 ALA A N 1
ATOM 1666 C CA . ALA A 1 221 ? -19.038 0.017 28.033 1.00 80.50 221 ALA A CA 1
ATOM 1667 C C . ALA A 1 221 ? -19.009 -1.009 29.181 1.00 80.50 221 ALA A C 1
ATOM 1669 O O . ALA A 1 221 ? -19.777 -0.885 30.133 1.00 80.50 221 ALA A O 1
ATOM 1670 N N . LYS A 1 222 ? -18.088 -1.984 29.133 1.00 85.94 222 LYS A N 1
ATOM 1671 C CA . LYS A 1 222 ? -17.898 -2.970 30.212 1.00 85.94 222 LYS A CA 1
ATOM 1672 C C . LYS A 1 222 ? -17.429 -2.319 31.516 1.00 85.94 222 LYS A C 1
ATOM 1674 O O . LYS A 1 222 ? -17.958 -2.645 32.571 1.00 85.94 222 LYS A O 1
ATOM 1679 N N . SER A 1 223 ? -16.482 -1.382 31.441 1.00 83.81 223 SER A N 1
ATOM 1680 C CA . SER A 1 223 ? -15.965 -0.689 32.630 1.00 83.81 223 SER A CA 1
ATOM 1681 C C . SER A 1 223 ? -17.016 0.179 33.331 1.00 83.81 223 SER A C 1
ATOM 1683 O O . SER A 1 223 ? -17.000 0.297 34.553 1.00 83.81 223 SER A O 1
ATOM 1685 N N . LEU A 1 224 ? -17.951 0.763 32.573 1.00 81.12 224 LEU A N 1
ATOM 1686 C CA . LEU A 1 224 ? -19.058 1.531 33.143 1.00 81.12 224 LEU A CA 1
ATOM 1687 C C . LEU A 1 224 ? -20.090 0.630 33.816 1.00 81.12 224 LEU A C 1
ATOM 1689 O O . LEU A 1 224 ? -20.496 0.930 34.933 1.00 81.12 224 LEU A O 1
ATOM 1693 N N . ALA A 1 225 ? -20.444 -0.497 33.192 1.00 82.25 225 ALA A N 1
ATOM 1694 C CA . ALA A 1 225 ? -21.343 -1.475 33.805 1.00 82.25 225 ALA A CA 1
ATOM 1695 C C . ALA A 1 225 ? -20.786 -2.004 35.143 1.00 82.25 225 ALA A C 1
ATOM 1697 O O . ALA A 1 225 ? -21.509 -2.080 36.130 1.00 82.25 225 ALA A O 1
ATOM 1698 N N . GLU A 1 226 ? -19.479 -2.283 35.213 1.00 87.50 226 GLU A N 1
ATOM 1699 C CA . GLU A 1 226 ? -18.817 -2.712 36.456 1.00 87.50 226 GLU A CA 1
ATOM 1700 C C . GLU A 1 226 ? -18.810 -1.613 37.540 1.00 87.50 226 GLU A C 1
ATOM 1702 O O . GLU A 1 226 ? -18.954 -1.916 38.725 1.00 87.50 226 GLU A O 1
ATOM 1707 N N . LYS A 1 227 ? -18.683 -0.331 37.160 1.00 82.56 227 LYS A N 1
ATOM 1708 C CA . LYS A 1 227 ? -18.781 0.807 38.096 1.00 82.56 227 LYS A CA 1
ATOM 1709 C C . LYS A 1 227 ? -20.200 1.018 38.630 1.00 82.56 227 LYS A C 1
ATOM 1711 O O . LYS A 1 227 ? -20.355 1.379 39.797 1.00 82.56 227 LYS A O 1
ATOM 1716 N N . GLU A 1 228 ? -21.219 0.810 37.799 1.00 81.19 228 GLU A N 1
ATOM 1717 C CA . GLU A 1 228 ? -22.625 0.872 38.216 1.00 81.19 228 GLU A CA 1
ATOM 1718 C C . GLU A 1 228 ? -22.950 -0.250 39.214 1.00 81.19 228 GLU A C 1
ATOM 1720 O O . GLU A 1 228 ? -23.503 0.021 40.280 1.00 81.19 228 GLU A O 1
ATOM 1725 N N . GLU A 1 229 ? -22.520 -1.484 38.929 1.00 81.19 229 GLU A N 1
ATOM 1726 C CA . GLU A 1 229 ? -22.730 -2.640 39.812 1.00 81.19 229 GLU A CA 1
ATOM 1727 C C . GLU A 1 229 ? -21.945 -2.529 41.131 1.00 81.19 229 GLU A C 1
ATOM 1729 O O . GLU A 1 229 ? -22.494 -2.786 42.202 1.00 81.19 229 GLU A O 1
ATOM 1734 N N . GLY A 1 230 ? -20.683 -2.084 41.090 1.00 72.19 230 GLY A N 1
ATOM 1735 C CA . GLY A 1 230 ? -19.867 -1.872 42.294 1.00 72.19 230 GLY A CA 1
ATOM 1736 C C . GLY A 1 230 ? -20.305 -0.667 43.135 1.00 72.19 230 GLY A C 1
ATOM 1737 O O . GLY A 1 230 ? -20.004 -0.586 44.325 1.00 72.19 230 GLY A O 1
ATOM 1738 N N . GLY A 1 231 ? -21.037 0.268 42.528 1.00 59.38 231 GLY A N 1
ATOM 1739 C CA . GLY A 1 231 ? -21.512 1.482 43.170 1.00 59.38 231 GLY A CA 1
ATOM 1740 C C . GLY A 1 231 ? -22.843 1.367 43.915 1.00 59.38 231 GLY A C 1
ATOM 1741 O O . GLY A 1 231 ? -23.173 2.254 44.701 1.00 59.38 231 GLY A O 1
ATOM 1742 N N . ALA A 1 232 ? -23.587 0.281 43.723 1.00 55.88 232 ALA A N 1
ATOM 1743 C CA . ALA A 1 232 ? -24.879 0.064 44.372 1.00 55.88 232 ALA A CA 1
ATOM 1744 C C . ALA A 1 232 ? -24.797 -0.145 45.905 1.00 55.88 232 ALA A C 1
ATOM 1746 O O . ALA A 1 232 ? -25.833 -0.213 46.560 1.00 55.88 232 ALA A O 1
ATOM 1747 N N . ASN A 1 233 ? -23.590 -0.197 46.488 1.00 56.69 233 ASN A N 1
ATOM 1748 C CA . ASN A 1 233 ? -23.358 -0.310 47.935 1.00 56.69 233 ASN A CA 1
ATOM 1749 C C . ASN A 1 233 ? -23.009 1.017 48.644 1.00 56.69 233 ASN A C 1
ATOM 1751 O O . ASN A 1 233 ? -22.799 1.012 49.855 1.00 56.69 233 ASN A O 1
ATOM 1755 N N . THR A 1 234 ? -22.939 2.153 47.939 1.00 55.28 234 THR A N 1
ATOM 1756 C CA . THR A 1 234 ? -22.677 3.474 48.551 1.00 55.28 234 THR A CA 1
ATOM 1757 C C . THR A 1 234 ? -23.947 4.319 48.529 1.00 55.28 234 THR A C 1
ATOM 1759 O O . THR A 1 234 ? -24.639 4.360 47.513 1.00 55.28 234 THR A O 1
ATOM 1762 N N . SER A 1 235 ? -24.269 4.975 49.648 1.00 54.31 235 SER A N 1
ATOM 1763 C CA . SER A 1 235 ? -25.553 5.653 49.846 1.00 54.31 235 SER A CA 1
ATOM 1764 C C . SER A 1 235 ? -25.852 6.692 48.751 1.00 54.31 235 SER A C 1
ATOM 1766 O O . SER A 1 235 ? -25.009 7.496 48.356 1.00 54.31 235 SER A O 1
ATOM 1768 N N . GLN A 1 236 ? -27.081 6.655 48.236 1.00 53.34 236 GLN A N 1
ATOM 1769 C CA . GLN A 1 236 ? -27.550 7.420 47.073 1.00 53.34 236 GLN A CA 1
ATOM 1770 C C . GLN A 1 236 ? -27.485 8.954 47.274 1.00 53.34 236 GLN A C 1
ATOM 1772 O O . GLN A 1 236 ? -27.509 9.699 46.296 1.00 53.34 236 GLN A O 1
ATOM 1777 N N . GLY A 1 237 ? -27.378 9.415 48.528 1.00 53.38 237 GLY A N 1
ATOM 1778 C CA . GLY A 1 237 ? -27.373 10.829 48.913 1.00 53.38 237 GLY A CA 1
ATOM 1779 C C . GLY A 1 237 ? -26.042 11.557 48.701 1.00 53.38 237 GLY A C 1
ATOM 1780 O O . GLY A 1 237 ? -26.057 12.734 48.358 1.00 53.38 237 GLY A O 1
ATOM 1781 N N . GLU A 1 238 ? -24.897 10.877 48.822 1.00 54.97 238 GLU A N 1
ATOM 1782 C CA . GLU A 1 238 ? -23.580 11.515 48.619 1.00 54.97 238 GLU A CA 1
ATOM 1783 C C . GLU A 1 238 ? -23.266 11.719 47.126 1.00 54.97 238 GLU A C 1
ATOM 1785 O O . GLU A 1 238 ? -22.693 12.735 46.735 1.00 54.97 238 GLU A O 1
ATOM 1790 N N . ARG A 1 239 ? -23.746 10.816 46.257 1.00 54.91 239 ARG A N 1
ATOM 1791 C CA . ARG A 1 239 ? -23.506 10.877 44.801 1.00 54.91 239 ARG A CA 1
ATOM 1792 C C . ARG A 1 239 ? -24.187 12.049 44.100 1.00 54.91 239 ARG A C 1
ATOM 1794 O O . ARG A 1 239 ? -23.648 12.554 43.121 1.00 54.91 239 ARG A O 1
ATOM 1801 N N . GLN A 1 240 ? -25.370 12.467 44.554 1.00 52.50 240 GLN A N 1
ATOM 1802 C CA . GLN A 1 240 ? -26.087 13.580 43.921 1.00 52.50 240 GLN A CA 1
ATOM 1803 C C . GLN A 1 240 ? -25.451 14.938 44.243 1.00 52.50 240 GLN A C 1
ATOM 1805 O O . GLN A 1 240 ? -25.413 15.796 43.364 1.00 52.50 240 GLN A O 1
ATOM 1810 N N . ALA A 1 241 ? -24.887 15.106 45.444 1.00 56.97 241 ALA A N 1
ATOM 1811 C CA . ALA A 1 241 ? -24.197 16.334 45.835 1.00 56.97 241 ALA A CA 1
ATOM 1812 C C . ALA A 1 241 ? -22.839 16.495 45.121 1.00 56.97 241 ALA A C 1
ATOM 1814 O O . ALA A 1 241 ? -22.523 17.582 44.639 1.00 56.97 241 ALA A O 1
ATOM 1815 N N . GLU A 1 242 ? -22.065 15.411 44.976 1.00 54.38 242 GLU A N 1
ATOM 1816 C CA . GLU A 1 242 ? -20.780 15.434 44.255 1.00 54.38 242 GLU A CA 1
ATOM 1817 C C . GLU A 1 242 ? -20.951 15.617 42.738 1.00 54.38 242 GLU A C 1
ATOM 1819 O O . GLU A 1 242 ? -20.228 16.401 42.119 1.00 54.38 242 GLU A O 1
ATOM 1824 N N . ALA A 1 243 ? -21.938 14.947 42.131 1.00 50.69 243 ALA A N 1
ATOM 1825 C CA . ALA A 1 243 ? -22.195 15.062 40.697 1.00 50.69 243 ALA A CA 1
ATOM 1826 C C . ALA A 1 243 ? -22.709 16.458 40.305 1.00 50.69 243 ALA A C 1
ATOM 1828 O O . ALA A 1 243 ? -22.331 16.973 39.254 1.00 50.69 243 ALA A O 1
ATOM 1829 N N . GLN A 1 244 ? -23.528 17.102 41.145 1.00 53.69 244 GLN A N 1
ATOM 1830 C CA . GLN A 1 244 ? -24.005 18.465 40.884 1.00 53.69 244 GLN A CA 1
ATOM 1831 C C . GLN A 1 244 ? -22.887 19.508 41.041 1.00 53.69 244 GLN A C 1
ATOM 1833 O O . GLN A 1 244 ? -22.749 20.372 40.175 1.00 53.69 244 GLN A O 1
ATOM 1838 N N . GLY A 1 245 ? -22.020 19.373 42.053 1.00 53.88 245 GLY A N 1
ATOM 1839 C CA . GLY A 1 245 ? -20.871 20.269 42.237 1.00 53.88 245 GLY A CA 1
ATOM 1840 C C . GLY A 1 245 ? -19.823 20.172 41.119 1.00 53.88 245 GLY A C 1
ATOM 1841 O O . GLY A 1 245 ? -19.273 21.186 40.687 1.00 53.88 245 GLY A O 1
ATOM 1842 N N . ALA A 1 246 ? -19.575 18.969 40.588 1.00 52.47 246 ALA A N 1
ATOM 1843 C CA . ALA A 1 246 ? -18.636 18.767 39.482 1.00 52.47 246 ALA A CA 1
ATOM 1844 C C . ALA A 1 246 ? -19.155 19.323 38.139 1.00 52.47 246 ALA A C 1
ATOM 1846 O O . ALA A 1 246 ? -18.369 19.827 37.332 1.00 52.47 246 ALA A O 1
ATOM 1847 N N . VAL A 1 247 ? -20.471 19.272 37.904 1.00 50.16 247 VAL A N 1
ATOM 1848 C CA . VAL A 1 247 ? -21.108 19.796 36.682 1.00 50.16 247 VAL A CA 1
ATOM 1849 C C . VAL A 1 247 ? -21.150 21.330 36.679 1.00 50.16 247 VAL A C 1
ATOM 1851 O O . VAL A 1 247 ? -20.841 21.940 35.653 1.00 50.16 247 VAL A O 1
ATOM 1854 N N . GLU A 1 248 ? -21.440 21.974 37.816 1.00 53.03 248 GLU A N 1
ATOM 1855 C CA . GLU A 1 248 ? -21.386 23.443 37.932 1.00 53.03 248 GLU A CA 1
ATOM 1856 C C . GLU A 1 248 ? -19.953 23.992 37.831 1.00 53.03 248 GLU A C 1
ATOM 1858 O O . GLU A 1 248 ? -19.729 25.015 37.178 1.00 53.03 248 GLU A O 1
ATOM 1863 N N . ALA A 1 249 ? -18.955 23.287 38.376 1.00 52.06 249 ALA A N 1
ATOM 1864 C CA . ALA A 1 249 ? -17.549 23.681 38.255 1.00 52.06 249 ALA A CA 1
ATOM 1865 C C . ALA A 1 249 ? -17.008 23.560 36.813 1.00 52.06 249 ALA A C 1
ATOM 1867 O O . ALA A 1 249 ? -16.214 24.395 36.370 1.00 52.06 249 ALA A O 1
ATOM 1868 N N . ALA A 1 250 ? -17.455 22.557 36.048 1.00 48.44 250 ALA A N 1
ATOM 1869 C CA . ALA A 1 250 ? -17.052 22.371 34.652 1.00 48.44 250 ALA A CA 1
ATOM 1870 C C . ALA A 1 250 ? -17.661 23.429 33.707 1.00 48.44 250 ALA A C 1
ATOM 1872 O O . ALA A 1 250 ? -17.008 23.842 32.746 1.00 48.44 250 ALA A O 1
ATOM 1873 N N . SER A 1 251 ? -18.869 23.919 34.017 1.00 46.72 251 SER A N 1
ATOM 1874 C CA . SER A 1 251 ? -19.591 24.955 33.258 1.00 46.72 251 SER A CA 1
ATOM 1875 C C . SER A 1 251 ? -18.835 26.294 33.181 1.00 46.72 251 SER A C 1
ATOM 1877 O O . SER A 1 251 ? -18.840 26.959 32.145 1.00 46.72 251 SER A O 1
ATOM 1879 N N . HIS A 1 252 ? -18.111 26.672 34.240 1.00 49.94 252 HIS A N 1
ATOM 1880 C CA . HIS A 1 252 ? -17.454 27.982 34.325 1.00 49.94 252 HIS A CA 1
ATOM 1881 C C . HIS A 1 252 ? -16.039 28.057 33.727 1.00 49.94 252 HIS A C 1
ATOM 1883 O O . HIS A 1 252 ? -15.521 29.158 33.551 1.00 49.94 252 HIS A O 1
ATOM 1889 N N . SER A 1 253 ? -15.406 26.931 33.379 1.00 50.88 253 SER A N 1
ATOM 1890 C CA . SER A 1 253 ? -13.993 26.931 32.959 1.00 50.88 253 SER A CA 1
ATOM 1891 C C . SER A 1 253 ? -13.757 26.981 31.443 1.00 50.88 253 SER A C 1
ATOM 1893 O O . SER A 1 253 ? -12.614 27.123 31.014 1.00 50.88 253 SER A O 1
ATOM 1895 N N . GLY A 1 254 ? -14.792 26.838 30.603 1.00 47.84 254 GLY A N 1
ATOM 1896 C CA . GLY A 1 254 ? -14.649 26.783 29.134 1.00 47.84 254 GLY A CA 1
ATOM 1897 C C . GLY A 1 254 ? -13.836 25.585 28.604 1.00 47.84 254 GLY A C 1
ATOM 1898 O O . GLY A 1 254 ? -13.828 25.319 27.402 1.00 47.84 254 GLY A O 1
ATOM 1899 N N . ALA A 1 255 ? -13.196 24.820 29.487 1.00 47.47 255 ALA A N 1
ATOM 1900 C CA . ALA A 1 255 ? -12.655 23.506 29.229 1.00 47.47 255 ALA A CA 1
ATOM 1901 C C . ALA A 1 255 ? -13.778 22.507 29.498 1.00 47.47 255 ALA A C 1
ATOM 1903 O O . ALA A 1 255 ? -14.004 22.098 30.631 1.00 47.47 255 ALA A O 1
ATOM 1904 N N . ALA A 1 256 ? -14.516 22.132 28.453 1.00 50.66 256 ALA A N 1
ATOM 1905 C CA . ALA A 1 256 ? -15.388 20.969 28.525 1.00 50.66 256 ALA A CA 1
ATOM 1906 C C . ALA A 1 256 ? -14.503 19.743 28.795 1.00 50.66 256 ALA A C 1
ATOM 1908 O O . ALA A 1 256 ? -13.928 19.152 27.879 1.00 50.66 256 ALA A O 1
ATOM 1909 N N . THR A 1 257 ? -14.316 19.412 30.070 1.00 56.69 257 THR A N 1
ATOM 1910 C CA . THR A 1 257 ? -13.636 18.202 30.507 1.00 56.69 257 THR A CA 1
ATOM 1911 C C . THR A 1 257 ? -14.484 17.050 29.996 1.00 56.69 257 THR A C 1
ATOM 1913 O O . THR A 1 257 ? -15.588 16.818 30.485 1.00 56.69 257 THR A O 1
ATOM 1916 N N . TRP A 1 258 ? -14.022 16.382 28.941 1.00 66.19 258 TRP A N 1
ATOM 1917 C CA . TRP A 1 258 ? -14.707 15.230 28.367 1.00 66.19 258 TRP A CA 1
ATOM 1918 C C . TRP A 1 258 ? -14.660 14.087 29.374 1.00 66.19 258 TRP A C 1
ATOM 1920 O O . TRP A 1 258 ? -13.746 13.265 29.342 1.00 66.19 258 TRP A O 1
ATOM 1930 N N . ALA A 1 259 ? -15.616 14.071 30.301 1.00 68.81 259 ALA A N 1
ATOM 1931 C CA . ALA A 1 259 ? -15.745 12.994 31.259 1.00 68.81 259 ALA A CA 1
ATOM 1932 C C . ALA A 1 259 ? -15.875 11.665 30.485 1.00 68.81 259 ALA A C 1
ATOM 1934 O O . ALA A 1 259 ? -16.604 11.617 29.484 1.00 68.81 259 ALA A O 1
ATOM 1935 N N . PRO A 1 260 ? -15.203 10.586 30.926 1.00 68.75 260 PRO A N 1
ATOM 1936 C CA . PRO A 1 260 ? -15.232 9.282 30.257 1.00 68.75 260 PRO A CA 1
ATOM 1937 C C . PRO A 1 260 ? -16.657 8.781 29.971 1.00 68.75 260 PRO A C 1
ATOM 1939 O O . PRO A 1 260 ? -16.909 8.124 28.963 1.00 68.75 260 PRO A O 1
ATOM 1942 N N . GLU A 1 261 ? -17.602 9.143 30.840 1.00 71.81 261 GLU A N 1
ATOM 1943 C CA . GLU A 1 261 ? -19.033 8.843 30.743 1.00 71.81 261 GLU A CA 1
ATOM 1944 C C . GLU A 1 261 ? -19.682 9.456 29.494 1.00 71.81 261 GLU A C 1
ATOM 1946 O O . GLU A 1 261 ? -20.378 8.757 28.759 1.00 71.81 261 GLU A O 1
ATOM 1951 N N . VAL A 1 262 ? -19.390 10.726 29.189 1.00 73.88 262 VAL A N 1
ATOM 1952 C CA . VAL A 1 262 ? -19.907 11.424 27.996 1.00 73.88 262 VAL A CA 1
ATOM 1953 C C . VAL A 1 262 ? -19.368 10.776 26.723 1.00 73.88 262 VAL A C 1
ATOM 1955 O O . VAL A 1 262 ? -20.096 10.600 25.746 1.00 73.88 262 VAL A O 1
ATOM 1958 N N . VAL A 1 263 ? -18.091 10.379 26.731 1.00 70.81 263 VAL A N 1
ATOM 1959 C CA . VAL A 1 263 ? -17.472 9.708 25.580 1.00 70.81 263 VAL A CA 1
ATOM 1960 C C . VAL A 1 263 ? -18.066 8.323 25.366 1.00 70.81 263 VAL A C 1
ATOM 1962 O O . VAL A 1 263 ? -18.329 7.932 24.228 1.00 70.81 263 VAL A O 1
ATOM 1965 N N . ALA A 1 264 ? -18.293 7.581 26.446 1.00 70.44 264 ALA A N 1
ATOM 1966 C CA . ALA A 1 264 ? -18.904 6.268 26.369 1.00 70.44 264 ALA A CA 1
ATOM 1967 C C . ALA A 1 264 ? -20.330 6.327 25.849 1.00 70.44 264 ALA A C 1
ATOM 1969 O O . ALA A 1 264 ? -20.700 5.518 25.000 1.00 70.44 264 ALA A O 1
ATOM 1970 N N . GLU A 1 265 ? -21.108 7.297 26.318 1.00 73.12 265 GLU A N 1
ATOM 1971 C CA . GLU A 1 265 ? -22.475 7.477 25.858 1.00 73.12 265 GLU A CA 1
ATOM 1972 C C . GLU A 1 265 ? -22.505 7.871 24.379 1.00 73.12 265 GLU A C 1
ATOM 1974 O O . GLU A 1 265 ? -23.219 7.252 23.590 1.00 73.12 265 GLU A O 1
ATOM 1979 N N . ALA A 1 266 ? -21.624 8.784 23.954 1.00 71.69 266 ALA A N 1
ATOM 1980 C CA . ALA A 1 266 ? -21.446 9.092 22.540 1.00 71.69 266 ALA A CA 1
ATOM 1981 C C . ALA A 1 266 ? -21.079 7.836 21.727 1.00 71.69 266 ALA A C 1
ATOM 1983 O O . ALA A 1 266 ? -21.677 7.586 20.686 1.00 71.69 266 ALA A O 1
ATOM 1984 N N . LEU A 1 267 ? -20.155 6.995 22.200 1.00 72.75 267 LEU A N 1
ATOM 1985 C CA . LEU A 1 267 ? -19.739 5.773 21.500 1.00 72.75 267 LEU A CA 1
ATOM 1986 C C . LEU A 1 267 ? -20.829 4.702 21.423 1.00 72.75 267 LEU A C 1
ATOM 1988 O O . LEU A 1 267 ? -20.899 4.009 20.409 1.00 72.75 267 LEU A O 1
ATOM 1992 N N . LYS A 1 268 ? -21.692 4.575 22.439 1.00 72.50 268 LYS A N 1
ATOM 1993 C CA . LYS A 1 268 ? -22.838 3.650 22.401 1.00 72.50 268 LYS A CA 1
ATOM 1994 C C . LYS A 1 268 ? -23.809 3.986 21.272 1.00 72.50 268 LYS A C 1
ATOM 1996 O O . LYS A 1 268 ? -24.421 3.078 20.715 1.00 72.50 268 LYS A O 1
ATOM 2001 N N . THR A 1 269 ? -23.940 5.267 20.917 1.00 75.94 269 THR A N 1
ATOM 2002 C CA . THR A 1 269 ? -24.817 5.681 19.809 1.00 75.94 269 THR A CA 1
ATOM 2003 C C . THR A 1 269 ? -24.279 5.284 18.431 1.00 75.94 269 THR A C 1
ATOM 2005 O O . THR A 1 269 ? -25.055 5.188 17.478 1.00 75.94 269 THR A O 1
ATOM 2008 N N . TYR A 1 270 ? -22.978 4.993 18.307 1.00 78.94 270 TYR A N 1
ATOM 2009 C CA . TYR A 1 270 ? -22.358 4.627 17.034 1.00 78.94 270 TYR A CA 1
ATOM 2010 C C . TYR A 1 270 ? -22.333 3.108 16.807 1.00 78.94 270 TYR A C 1
ATOM 2012 O O . TYR A 1 270 ? -21.592 2.359 17.442 1.00 78.94 270 TYR A O 1
ATOM 2020 N N . ASP A 1 271 ? -23.079 2.646 15.800 1.00 84.88 271 ASP A N 1
ATOM 2021 C CA . ASP A 1 271 ? -22.994 1.269 15.300 1.00 84.88 271 ASP A CA 1
ATOM 2022 C C . ASP A 1 271 ? -21.745 1.090 14.419 1.00 84.88 271 ASP A C 1
ATOM 2024 O O . ASP A 1 271 ? -21.799 1.210 13.194 1.00 84.88 271 ASP A O 1
ATOM 2028 N N . PHE A 1 272 ? -20.602 0.771 15.035 1.00 84.88 272 PHE A N 1
ATOM 2029 C CA . PHE A 1 272 ? -19.354 0.471 14.314 1.00 84.88 272 PHE A CA 1
ATOM 2030 C C . PHE A 1 272 ? -19.414 -0.825 13.497 1.00 84.88 272 PHE A C 1
ATOM 2032 O O . PHE A 1 272 ? -18.604 -1.025 12.588 1.00 84.88 272 PHE A O 1
ATOM 2039 N N . LYS A 1 273 ? -20.362 -1.719 13.791 1.00 86.19 273 LYS A N 1
ATOM 2040 C CA . LYS A 1 273 ? -20.414 -3.054 13.194 1.00 86.19 273 LYS A CA 1
ATOM 2041 C C . LYS A 1 273 ? -20.863 -3.002 11.740 1.00 86.19 273 LYS A C 1
ATOM 2043 O O . LYS A 1 273 ? -20.288 -3.704 10.913 1.00 86.19 273 LYS A O 1
ATOM 2048 N N . ARG A 1 274 ? -21.849 -2.162 11.411 1.00 89.25 274 ARG A N 1
ATOM 2049 C CA . ARG A 1 274 ? -22.326 -1.997 10.025 1.00 89.25 274 ARG A CA 1
ATOM 2050 C C . ARG A 1 274 ? -21.237 -1.457 9.082 1.00 89.25 274 ARG A C 1
ATOM 2052 O O . ARG A 1 274 ? -20.990 -2.121 8.071 1.00 89.25 274 ARG A O 1
ATOM 2059 N N . PRO A 1 275 ? -20.555 -0.330 9.381 1.00 91.19 275 PRO A N 1
ATOM 2060 C CA . PRO A 1 275 ? -19.430 0.144 8.580 1.00 91.19 275 PRO A CA 1
ATOM 2061 C C . PRO A 1 275 ? -18.298 -0.877 8.514 1.00 91.19 275 PRO A C 1
ATOM 2063 O O . PRO A 1 275 ? -17.768 -1.121 7.435 1.00 91.19 275 PRO A O 1
ATOM 2066 N N . LEU A 1 276 ? -17.961 -1.524 9.636 1.00 90.31 276 LEU A N 1
ATOM 2067 C CA . LEU A 1 276 ? -16.911 -2.539 9.666 1.00 90.31 276 LEU A CA 1
ATOM 2068 C C . LEU A 1 276 ? -17.230 -3.707 8.727 1.00 90.31 276 LEU A C 1
ATOM 2070 O O . LEU A 1 276 ? -16.395 -4.062 7.904 1.00 90.31 276 LEU A O 1
ATOM 2074 N N . ASP A 1 277 ? -18.440 -4.263 8.792 1.00 89.56 277 ASP A N 1
ATOM 2075 C CA . ASP A 1 277 ? -18.864 -5.359 7.918 1.00 89.56 277 ASP A CA 1
ATOM 2076 C C . ASP A 1 277 ? -18.837 -4.945 6.431 1.00 89.56 277 ASP A C 1
ATOM 2078 O O . ASP A 1 277 ? -18.508 -5.761 5.566 1.00 89.56 277 ASP A O 1
ATOM 2082 N N . ALA A 1 278 ? -19.182 -3.691 6.111 1.00 92.94 278 ALA A N 1
ATOM 2083 C CA . ALA A 1 278 ? -19.113 -3.162 4.749 1.00 92.94 278 ALA A CA 1
ATOM 2084 C C . ALA A 1 278 ? -17.664 -3.020 4.257 1.00 92.94 278 ALA A C 1
ATOM 2086 O O . ALA A 1 278 ? -17.334 -3.518 3.180 1.00 92.94 278 ALA A O 1
ATOM 2087 N N . VAL A 1 279 ? -16.792 -2.412 5.065 1.00 94.56 279 VAL A N 1
ATOM 2088 C CA . VAL A 1 279 ? -15.371 -2.220 4.741 1.00 94.56 279 VAL A CA 1
ATOM 2089 C C . VAL A 1 279 ? -14.638 -3.557 4.663 1.00 94.56 279 VAL A C 1
ATOM 2091 O O . VAL A 1 279 ? -13.828 -3.746 3.764 1.00 94.56 279 VAL A O 1
ATOM 2094 N N . GLU A 1 280 ? -14.945 -4.522 5.534 1.00 92.25 280 GLU A N 1
ATOM 2095 C CA . GLU A 1 280 ? -14.369 -5.868 5.457 1.00 92.25 280 GLU A CA 1
ATOM 2096 C C . GLU A 1 280 ? -14.733 -6.577 4.147 1.00 92.25 280 GLU A C 1
ATOM 2098 O O . GLU A 1 280 ? -13.869 -7.217 3.545 1.00 92.25 280 GLU A O 1
ATOM 2103 N N . ARG A 1 281 ? -15.985 -6.451 3.682 1.00 91.75 281 ARG A N 1
ATOM 2104 C CA . ARG A 1 281 ? -16.402 -6.993 2.379 1.00 91.75 281 ARG A CA 1
ATOM 2105 C C . ARG A 1 281 ? -15.701 -6.286 1.224 1.00 91.75 281 ARG A C 1
ATOM 2107 O O . ARG A 1 281 ? -15.193 -6.964 0.337 1.00 91.75 281 ARG A O 1
ATOM 2114 N N . ALA A 1 282 ? -15.650 -4.954 1.248 1.00 94.50 282 ALA A N 1
ATOM 2115 C CA . ALA A 1 282 ? -14.981 -4.167 0.216 1.00 94.50 282 ALA A CA 1
ATOM 2116 C C . ALA A 1 282 ? -13.487 -4.512 0.132 1.00 94.50 282 ALA A C 1
ATOM 2118 O O . ALA A 1 282 ? -13.000 -4.850 -0.943 1.00 94.50 282 ALA A O 1
ATOM 2119 N N . PHE A 1 283 ? -12.791 -4.528 1.273 1.00 95.31 283 PHE A N 1
ATOM 2120 C CA . PHE A 1 283 ? -11.394 -4.947 1.365 1.00 95.31 283 PHE A CA 1
ATOM 2121 C C . PHE A 1 283 ? -11.194 -6.347 0.782 1.00 95.31 283 PHE A C 1
ATOM 2123 O O . PHE A 1 283 ? -10.323 -6.525 -0.060 1.00 95.31 283 PHE A O 1
ATOM 2130 N N . PHE A 1 284 ? -12.011 -7.328 1.181 1.00 94.56 284 PHE A N 1
ATOM 2131 C CA . PHE A 1 284 ? -11.879 -8.699 0.688 1.00 94.56 284 PHE A CA 1
ATOM 2132 C C . PHE A 1 284 ? -12.038 -8.790 -0.834 1.00 94.56 284 PHE A C 1
ATOM 2134 O O . PHE A 1 284 ? -11.229 -9.440 -1.489 1.00 94.56 284 PHE A O 1
ATOM 2141 N N . ILE A 1 285 ? -13.051 -8.123 -1.396 1.00 95.25 285 ILE A N 1
ATOM 2142 C CA . ILE A 1 285 ? -13.308 -8.114 -2.842 1.00 95.25 285 ILE A CA 1
ATOM 2143 C C . ILE A 1 285 ? -12.132 -7.467 -3.581 1.00 95.25 285 ILE A C 1
ATOM 2145 O O . ILE A 1 285 ? -11.562 -8.082 -4.479 1.00 95.25 285 ILE A O 1
ATOM 2149 N N . ILE A 1 286 ? -11.731 -6.260 -3.172 1.00 96.25 286 ILE A N 1
ATOM 2150 C CA . ILE A 1 286 ? -10.638 -5.514 -3.809 1.00 96.25 286 ILE A CA 1
ATOM 2151 C C . ILE A 1 286 ? -9.325 -6.299 -3.718 1.00 96.25 286 ILE A C 1
ATOM 2153 O O . ILE A 1 286 ? -8.617 -6.440 -4.713 1.00 96.25 286 ILE A O 1
ATOM 2157 N N . PHE A 1 287 ? -9.016 -6.856 -2.546 1.00 95.56 287 PHE A N 1
ATOM 2158 C CA . PHE A 1 287 ? -7.812 -7.651 -2.326 1.00 95.56 287 PHE A CA 1
ATOM 2159 C C . PHE A 1 287 ? -7.807 -8.924 -3.181 1.00 95.56 287 PHE A C 1
ATOM 2161 O O . PHE A 1 287 ? -6.788 -9.247 -3.786 1.00 95.56 287 PHE A O 1
ATOM 2168 N N . LEU A 1 288 ? -8.941 -9.624 -3.290 1.00 95.81 288 LEU A N 1
ATOM 2169 C CA . LEU A 1 288 ? -9.049 -10.837 -4.100 1.00 95.81 288 LEU A CA 1
ATOM 2170 C C . LEU A 1 288 ? -8.866 -10.550 -5.595 1.00 95.81 288 LEU A C 1
ATOM 2172 O O . LEU A 1 288 ? -8.117 -11.264 -6.253 1.00 95.81 288 LEU A O 1
ATOM 2176 N N . PHE A 1 289 ? -9.503 -9.511 -6.139 1.00 96.62 289 PHE A N 1
ATOM 2177 C CA . PHE A 1 289 ? -9.346 -9.177 -7.558 1.00 96.62 289 PHE A CA 1
ATOM 2178 C C . PHE A 1 289 ? -7.966 -8.586 -7.865 1.00 96.62 289 PHE A C 1
ATOM 2180 O O . PHE A 1 289 ? -7.317 -9.016 -8.817 1.00 96.62 289 PHE A O 1
ATOM 2187 N N . GLY A 1 290 ? -7.481 -7.658 -7.038 1.00 96.12 290 GLY A N 1
ATOM 2188 C CA . GLY A 1 290 ? -6.160 -7.058 -7.214 1.00 96.12 290 GLY A CA 1
ATOM 2189 C C . GLY A 1 290 ? -5.044 -8.086 -7.034 1.00 96.12 290 GLY A C 1
ATOM 2190 O O . GLY A 1 290 ? -4.321 -8.415 -7.971 1.00 96.12 290 GLY A O 1
ATOM 2191 N N . ARG A 1 291 ? -4.907 -8.646 -5.831 1.00 95.31 291 ARG A N 1
ATOM 2192 C CA . ARG A 1 291 ? -3.789 -9.538 -5.491 1.00 95.31 291 ARG A CA 1
ATOM 2193 C C . ARG A 1 291 ? -4.017 -10.990 -5.901 1.00 95.31 291 ARG A C 1
ATOM 2195 O O . ARG A 1 291 ? -3.050 -11.697 -6.149 1.00 95.31 291 ARG A O 1
ATOM 2202 N N . GLY A 1 292 ? -5.262 -11.456 -5.945 1.00 95.38 292 GLY A N 1
ATOM 2203 C CA . GLY A 1 292 ? -5.574 -12.851 -6.268 1.00 95.38 292 GLY A CA 1
ATOM 2204 C C . GLY A 1 292 ? -5.721 -13.140 -7.759 1.00 95.38 292 GLY A C 1
ATOM 2205 O O . GLY A 1 292 ? -5.494 -14.276 -8.160 1.00 95.38 292 GLY A O 1
ATOM 2206 N N . VAL A 1 293 ? -6.067 -12.140 -8.577 1.00 96.44 293 VAL A N 1
ATOM 2207 C CA . VAL A 1 293 ? -6.246 -12.313 -10.029 1.00 96.44 293 VAL A CA 1
ATOM 2208 C C . VAL A 1 293 ? -5.240 -11.477 -10.811 1.00 96.44 293 VAL A C 1
ATOM 2210 O O . VAL A 1 293 ? -4.454 -12.033 -11.574 1.00 96.44 293 VAL A O 1
ATOM 2213 N N . ALA A 1 294 ? -5.209 -10.158 -10.599 1.00 96.38 294 ALA A N 1
ATOM 2214 C CA . ALA A 1 294 ? -4.353 -9.283 -11.396 1.00 96.38 294 ALA A CA 1
ATOM 2215 C C . ALA A 1 294 ? -2.854 -9.490 -11.102 1.00 96.38 294 ALA A C 1
ATOM 2217 O O . ALA A 1 294 ? -2.055 -9.523 -12.037 1.00 96.38 294 ALA A O 1
ATOM 2218 N N . ALA A 1 295 ? -2.459 -9.698 -9.839 1.00 96.38 295 ALA A N 1
ATOM 2219 C CA . ALA A 1 295 ? -1.048 -9.899 -9.492 1.00 96.38 295 ALA A CA 1
ATOM 2220 C C . ALA A 1 295 ? -0.422 -11.173 -10.105 1.00 96.38 295 ALA A C 1
ATOM 2222 O O . ALA A 1 295 ? 0.665 -11.049 -10.664 1.00 96.38 295 ALA A O 1
ATOM 2223 N N . PRO A 1 296 ? -1.052 -12.370 -10.095 1.00 97.56 296 PRO A N 1
ATOM 2224 C CA . PRO A 1 296 ? -0.526 -13.528 -10.824 1.00 97.56 296 PRO A CA 1
ATOM 2225 C C . PRO A 1 296 ? -0.311 -13.270 -12.319 1.00 97.56 296 PRO A C 1
ATOM 2227 O O . PRO A 1 296 ? 0.729 -13.645 -12.858 1.00 97.56 296 PRO A O 1
ATOM 2230 N N . CYS A 1 297 ? -1.262 -12.603 -12.986 1.00 96.44 297 CYS A N 1
ATOM 2231 C CA . CYS A 1 297 ? -1.125 -12.232 -14.395 1.00 96.44 297 CYS A CA 1
ATOM 2232 C C . CYS A 1 297 ? 0.058 -11.280 -14.610 1.00 96.44 297 CYS A C 1
ATOM 2234 O O . CYS A 1 297 ? 0.843 -11.473 -15.538 1.00 96.44 297 CYS A O 1
ATOM 2236 N N . LEU A 1 298 ? 0.217 -10.291 -13.724 1.00 95.88 298 LEU A N 1
ATOM 2237 C CA . LEU A 1 298 ? 1.326 -9.343 -13.771 1.00 95.88 298 LEU A CA 1
ATOM 2238 C C . LEU A 1 298 ? 2.679 -10.034 -13.565 1.00 95.88 298 LEU A C 1
ATOM 2240 O O . LEU A 1 298 ? 3.620 -9.787 -14.312 1.00 95.88 298 LEU A O 1
ATOM 2244 N N . VAL A 1 299 ? 2.774 -10.923 -12.577 1.00 96.94 299 VAL A N 1
ATOM 2245 C CA . VAL A 1 299 ? 4.000 -11.674 -12.273 1.00 96.94 299 VAL A CA 1
ATOM 2246 C C . VAL A 1 299 ? 4.360 -12.597 -13.429 1.00 96.94 299 VAL A C 1
ATOM 2248 O O . VAL A 1 299 ? 5.521 -12.654 -13.818 1.00 96.94 299 VAL A O 1
ATOM 2251 N N . TYR A 1 300 ? 3.377 -13.265 -14.037 1.00 97.00 300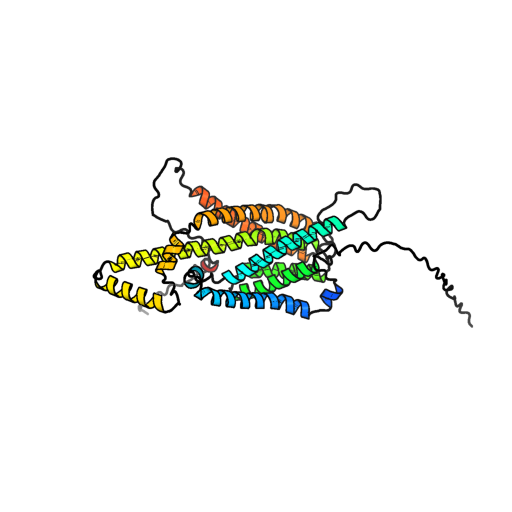 TYR A N 1
ATOM 2252 C CA . TYR A 1 300 ? 3.608 -14.066 -15.237 1.00 97.00 300 TYR A CA 1
ATOM 2253 C C . TYR A 1 300 ? 4.193 -13.222 -16.380 1.00 97.00 300 TYR A C 1
ATOM 2255 O O . TYR A 1 300 ? 5.200 -13.607 -16.978 1.00 97.00 300 TYR A O 1
ATOM 2263 N N . ALA A 1 301 ? 3.619 -12.048 -16.653 1.00 94.56 301 ALA A N 1
ATOM 2264 C CA . ALA A 1 301 ? 4.130 -11.142 -17.680 1.00 94.56 301 ALA A CA 1
ATOM 2265 C C . ALA A 1 301 ? 5.548 -10.626 -17.356 1.00 94.56 301 ALA A C 1
ATOM 2267 O O . ALA A 1 301 ? 6.431 -10.663 -18.210 1.00 94.56 301 ALA A O 1
ATOM 2268 N N . CYS A 1 302 ? 5.798 -10.239 -16.104 1.00 94.81 302 CYS A N 1
ATOM 2269 C CA . CYS A 1 302 ? 7.105 -9.799 -15.608 1.00 94.81 302 CYS A CA 1
ATOM 2270 C C . CYS A 1 302 ? 8.184 -10.889 -15.760 1.00 94.81 302 CYS A C 1
ATOM 2272 O O . CYS A 1 302 ? 9.273 -10.641 -16.279 1.00 94.81 302 CYS A O 1
ATOM 2274 N N . VAL A 1 303 ? 7.876 -12.126 -15.357 1.00 96.81 303 VAL A N 1
ATOM 2275 C CA . VAL A 1 303 ? 8.819 -13.255 -15.393 1.00 96.81 303 VAL A CA 1
ATOM 2276 C C . VAL A 1 303 ? 9.110 -13.714 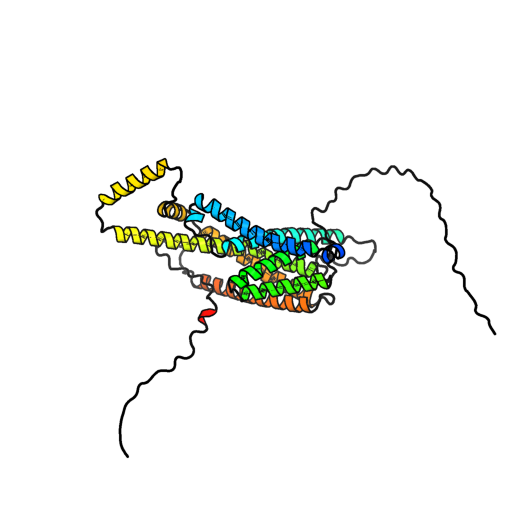-16.824 1.00 96.81 303 VAL A C 1
ATOM 2278 O O . VAL A 1 303 ? 10.238 -14.109 -17.124 1.00 96.81 303 VAL A O 1
ATOM 2281 N N . THR A 1 304 ? 8.119 -13.657 -17.716 1.00 95.94 304 THR A N 1
ATOM 2282 C CA . THR A 1 304 ? 8.287 -14.034 -19.131 1.00 95.94 304 THR A CA 1
ATOM 2283 C C . THR A 1 304 ? 8.966 -12.945 -19.965 1.00 95.94 304 THR A C 1
ATOM 2285 O O . THR A 1 304 ? 9.541 -13.242 -21.018 1.00 95.94 304 THR A O 1
ATOM 2288 N N . CYS A 1 305 ? 8.975 -11.699 -19.487 1.00 93.62 305 CYS A N 1
ATOM 2289 C CA . CYS A 1 305 ? 9.637 -10.586 -20.148 1.00 93.62 305 CYS A CA 1
ATOM 2290 C C . CYS A 1 305 ? 11.166 -10.667 -20.014 1.00 93.62 305 CYS A C 1
ATOM 2292 O O . CYS A 1 305 ? 11.733 -10.511 -18.932 1.00 93.62 305 CYS A O 1
ATOM 2294 N N . ARG A 1 306 ? 11.862 -10.862 -21.144 1.00 94.44 306 ARG A N 1
ATOM 2295 C CA . ARG A 1 306 ? 13.328 -11.031 -21.186 1.00 94.44 306 ARG A CA 1
ATOM 2296 C C . ARG A 1 306 ? 14.118 -9.773 -20.826 1.00 94.44 306 ARG A C 1
ATOM 2298 O O . ARG A 1 306 ? 15.278 -9.894 -20.436 1.00 94.44 306 ARG A O 1
ATOM 2305 N N . THR A 1 307 ? 13.526 -8.591 -20.963 1.00 94.31 307 THR A N 1
ATOM 2306 C CA . THR A 1 307 ? 14.191 -7.310 -20.686 1.00 94.31 307 THR A CA 1
ATOM 2307 C C . THR A 1 307 ? 14.084 -6.890 -19.223 1.00 94.31 307 THR A C 1
ATOM 2309 O O . THR A 1 307 ? 14.919 -6.104 -18.774 1.00 94.31 307 THR A O 1
ATOM 2312 N N . THR A 1 308 ? 13.128 -7.445 -18.471 1.00 94.56 308 THR A N 1
ATOM 2313 C CA . THR A 1 308 ? 12.968 -7.192 -17.034 1.00 94.56 308 THR A CA 1
ATOM 2314 C C . THR A 1 308 ? 14.164 -7.753 -16.252 1.00 94.56 308 THR A C 1
ATOM 2316 O O . THR A 1 308 ? 14.540 -8.903 -16.493 1.00 94.56 308 THR A O 1
ATOM 2319 N N . PRO A 1 309 ? 14.784 -6.997 -15.327 1.00 96.12 309 PRO A N 1
ATOM 2320 C CA . PRO A 1 309 ? 15.931 -7.478 -14.557 1.00 96.12 309 PRO A CA 1
ATOM 2321 C C . PRO A 1 309 ? 15.624 -8.750 -13.754 1.00 96.12 309 PRO A C 1
ATOM 2323 O O . PRO A 1 309 ? 14.552 -8.881 -13.165 1.00 96.12 309 PRO A O 1
ATOM 2326 N N . ASN A 1 310 ? 16.587 -9.676 -13.672 1.00 96.69 310 ASN A N 1
ATOM 2327 C CA . ASN A 1 310 ? 16.395 -10.961 -12.983 1.00 96.69 310 ASN A CA 1
ATOM 2328 C C . ASN A 1 310 ? 15.984 -10.794 -11.512 1.00 96.69 310 ASN A C 1
ATOM 2330 O O . ASN A 1 310 ? 15.156 -11.563 -11.030 1.00 96.69 310 ASN A O 1
ATOM 2334 N N . LEU A 1 311 ? 16.527 -9.787 -10.812 1.00 95.62 311 LEU A N 1
ATOM 2335 C CA . LEU A 1 311 ? 16.177 -9.550 -9.410 1.00 95.62 311 LEU A CA 1
ATOM 2336 C C . LEU A 1 311 ? 14.702 -9.158 -9.256 1.00 95.62 311 LEU A C 1
ATOM 2338 O O . LEU A 1 311 ? 14.031 -9.725 -8.407 1.00 95.62 311 LEU A O 1
ATOM 2342 N N . VAL A 1 312 ? 14.182 -8.306 -10.147 1.00 95.44 312 VAL A N 1
ATOM 2343 C CA . VAL A 1 312 ? 12.766 -7.894 -10.166 1.00 95.44 312 VAL A CA 1
ATOM 2344 C C . VAL A 1 312 ? 11.852 -9.089 -10.440 1.00 95.44 312 VAL A C 1
ATOM 2346 O O . VAL A 1 312 ? 10.801 -9.233 -9.820 1.00 95.44 312 VAL A O 1
ATOM 2349 N N . ARG A 1 313 ? 12.260 -10.011 -11.326 1.00 96.50 313 ARG A N 1
ATOM 2350 C CA . ARG A 1 313 ? 11.504 -11.253 -11.561 1.00 96.50 313 ARG A CA 1
ATOM 2351 C C . ARG A 1 313 ? 11.407 -12.087 -10.283 1.00 96.50 313 ARG A C 1
ATOM 2353 O O . ARG A 1 313 ? 10.312 -12.512 -9.921 1.00 96.50 313 ARG A O 1
ATOM 2360 N N . ILE A 1 314 ? 12.526 -12.283 -9.584 1.00 96.56 314 ILE A N 1
ATOM 2361 C CA . ILE A 1 314 ? 12.575 -13.041 -8.324 1.00 96.56 314 ILE A CA 1
ATOM 2362 C C . ILE A 1 314 ? 11.751 -12.337 -7.235 1.00 96.56 314 ILE A C 1
ATOM 2364 O O . ILE A 1 314 ? 10.923 -12.985 -6.590 1.00 96.56 314 ILE A O 1
ATOM 2368 N N . GLY A 1 315 ? 11.923 -11.023 -7.072 1.00 94.81 315 GLY A N 1
ATOM 2369 C CA . GLY A 1 315 ? 11.178 -10.195 -6.122 1.00 94.81 315 GLY A CA 1
ATOM 2370 C C . GLY A 1 315 ? 9.669 -10.273 -6.346 1.00 94.81 315 GLY A C 1
ATOM 2371 O O . GLY A 1 315 ? 8.915 -10.559 -5.413 1.00 94.81 315 GLY A O 1
ATOM 2372 N N . SER A 1 316 ? 9.226 -10.184 -7.605 1.00 95.69 316 SER A N 1
ATOM 2373 C CA . SER A 1 316 ? 7.806 -10.279 -7.968 1.00 95.69 316 SER A CA 1
ATOM 2374 C C . SER A 1 316 ? 7.173 -11.625 -7.586 1.00 95.69 316 SER A C 1
ATOM 2376 O O . SER A 1 316 ? 6.054 -11.661 -7.066 1.00 95.69 316 SER A O 1
ATOM 2378 N N . VAL A 1 317 ? 7.902 -12.735 -7.759 1.00 97.00 317 VAL A N 1
ATOM 2379 C CA . VAL A 1 317 ? 7.457 -14.065 -7.316 1.00 97.00 317 VAL A CA 1
ATOM 2380 C C . VAL A 1 317 ? 7.401 -14.127 -5.789 1.00 97.00 317 VAL A C 1
ATOM 2382 O O . VAL A 1 317 ? 6.419 -14.625 -5.237 1.00 97.00 317 VAL A O 1
ATOM 2385 N N . GLY A 1 318 ? 8.400 -13.577 -5.093 1.00 93.88 318 GLY A N 1
ATOM 2386 C CA . GLY A 1 318 ? 8.414 -13.498 -3.629 1.00 93.88 318 GLY A CA 1
ATOM 2387 C C . GLY A 1 318 ? 7.200 -12.750 -3.066 1.00 93.88 318 GLY A C 1
ATOM 2388 O O . GLY A 1 318 ? 6.491 -13.267 -2.198 1.00 93.88 318 GLY A O 1
ATOM 2389 N N . ILE A 1 319 ? 6.890 -11.574 -3.617 1.00 93.06 319 ILE A N 1
ATOM 2390 C CA . ILE A 1 319 ? 5.720 -10.771 -3.223 1.00 93.06 319 ILE A CA 1
ATOM 2391 C C . ILE A 1 319 ? 4.408 -11.510 -3.524 1.00 93.06 319 ILE A C 1
ATOM 2393 O O . ILE A 1 319 ? 3.454 -11.436 -2.737 1.00 93.06 319 ILE A O 1
ATOM 2397 N N . LEU A 1 320 ? 4.339 -12.256 -4.631 1.00 95.38 320 LEU A N 1
ATOM 2398 C CA . LEU A 1 320 ? 3.170 -13.071 -4.953 1.00 95.38 320 LEU A CA 1
ATOM 2399 C C . LEU A 1 320 ? 2.949 -14.183 -3.927 1.00 95.38 320 LEU A C 1
ATOM 2401 O O . LEU A 1 320 ? 1.820 -14.376 -3.482 1.00 95.38 320 LEU A O 1
ATOM 2405 N N . VAL A 1 321 ? 4.009 -14.877 -3.507 1.00 94.75 321 VAL A N 1
ATOM 2406 C CA . VAL A 1 321 ? 3.923 -15.928 -2.479 1.00 94.75 321 VAL A CA 1
ATOM 2407 C C . VAL A 1 321 ? 3.373 -15.360 -1.169 1.00 94.75 321 VAL A C 1
ATOM 2409 O O . VAL A 1 321 ? 2.442 -15.932 -0.595 1.00 94.75 321 VAL A O 1
ATOM 2412 N N . VAL A 1 322 ? 3.872 -14.199 -0.732 1.00 91.56 322 VAL A N 1
ATOM 2413 C CA . VAL A 1 322 ? 3.345 -13.498 0.452 1.00 91.56 322 VAL A CA 1
ATOM 2414 C C . VAL A 1 322 ? 1.868 -13.137 0.260 1.00 91.56 322 VAL A C 1
ATOM 2416 O O . VAL A 1 322 ? 1.053 -13.336 1.161 1.00 91.56 322 VAL A O 1
ATOM 2419 N N . SER A 1 323 ? 1.484 -12.674 -0.931 1.00 91.94 323 SER A N 1
ATOM 2420 C CA . SER A 1 323 ? 0.088 -12.348 -1.250 1.00 91.94 323 SER A CA 1
ATOM 2421 C C . SER A 1 323 ? -0.822 -13.580 -1.169 1.00 91.94 323 SER A C 1
ATOM 2423 O O . SER A 1 323 ? -1.885 -13.520 -0.550 1.00 91.94 323 SER A O 1
ATOM 2425 N N . VAL A 1 324 ? -0.394 -14.722 -1.717 1.00 94.50 324 VAL A N 1
ATOM 2426 C CA . VAL A 1 324 ? -1.128 -15.996 -1.643 1.00 94.50 324 VAL A CA 1
ATOM 2427 C C . VAL A 1 324 ? -1.292 -16.453 -0.195 1.00 94.50 324 VAL A C 1
ATOM 2429 O O . VAL A 1 324 ? -2.390 -16.853 0.198 1.00 94.50 324 VAL A O 1
ATOM 2432 N N . PHE A 1 325 ? -0.244 -16.339 0.626 1.00 93.50 325 PHE A N 1
ATOM 2433 C CA . PHE A 1 325 ? -0.326 -16.638 2.057 1.00 93.50 325 PHE A CA 1
ATOM 2434 C C . PHE A 1 325 ? -1.434 -15.824 2.746 1.00 93.50 325 PHE A C 1
ATOM 2436 O O . PHE A 1 325 ? -2.292 -16.390 3.432 1.00 93.50 325 PHE A O 1
ATOM 2443 N N . TRP A 1 326 ? -1.493 -14.512 2.500 1.00 90.44 326 TRP A N 1
ATOM 2444 C CA . TRP A 1 326 ? -2.547 -13.653 3.047 1.00 90.44 326 TRP A CA 1
ATOM 2445 C C . TRP A 1 326 ? -3.942 -14.003 2.527 1.00 90.44 326 TRP A C 1
ATOM 2447 O O . TRP A 1 326 ? -4.895 -14.028 3.309 1.00 90.44 326 TRP A O 1
ATOM 2457 N N . ILE A 1 327 ? -4.076 -14.334 1.240 1.00 93.75 327 ILE A N 1
ATOM 2458 C CA . ILE A 1 327 ? -5.340 -14.809 0.661 1.00 93.75 327 ILE A CA 1
ATOM 2459 C C . ILE A 1 327 ? -5.832 -16.051 1.419 1.00 93.75 327 ILE A C 1
ATOM 2461 O O . ILE A 1 327 ? -6.984 -16.088 1.859 1.00 93.75 327 ILE A O 1
ATOM 2465 N N . VAL A 1 328 ? -4.959 -17.036 1.658 1.00 94.06 328 VAL A N 1
ATOM 2466 C CA . VAL A 1 328 ? -5.302 -18.250 2.418 1.00 94.06 328 VAL A CA 1
ATOM 2467 C C . VAL A 1 328 ? -5.778 -17.905 3.832 1.00 94.06 328 VAL A C 1
ATOM 2469 O O . VAL A 1 328 ? -6.796 -18.441 4.285 1.00 94.06 328 VAL A O 1
ATOM 2472 N N . LEU A 1 329 ? -5.101 -16.988 4.531 1.00 91.44 329 LEU A N 1
ATOM 2473 C CA . LEU A 1 329 ? -5.525 -16.542 5.864 1.00 91.44 329 LEU A CA 1
ATOM 2474 C C . LEU A 1 329 ? -6.911 -15.883 5.847 1.00 91.44 329 LEU A C 1
ATOM 2476 O O . LEU A 1 329 ? -7.746 -16.180 6.710 1.00 91.44 329 LEU A O 1
ATOM 2480 N N . LEU A 1 330 ? -7.189 -15.036 4.854 1.00 90.25 330 LEU A N 1
ATOM 2481 C CA . LEU A 1 330 ? -8.493 -14.388 4.699 1.00 90.25 330 LEU A CA 1
ATOM 2482 C C . LEU A 1 330 ? -9.604 -15.408 4.433 1.00 90.25 330 LEU A C 1
ATOM 2484 O O . LEU A 1 330 ? -10.651 -15.355 5.086 1.00 90.25 330 LEU A O 1
ATOM 2488 N N . PHE A 1 331 ? -9.368 -16.386 3.554 1.00 92.19 331 PHE A N 1
ATOM 2489 C CA . PHE A 1 331 ? -10.331 -17.457 3.286 1.00 92.19 331 PHE A CA 1
ATOM 2490 C C . PHE A 1 331 ? -10.603 -18.317 4.521 1.00 92.19 331 PHE A C 1
ATOM 2492 O O . PHE A 1 331 ? -11.764 -18.598 4.824 1.00 92.19 331 PHE A O 1
ATOM 2499 N N . ARG A 1 332 ? -9.573 -18.683 5.296 1.00 93.19 332 ARG A N 1
ATOM 2500 C CA . ARG A 1 332 ? -9.758 -19.412 6.566 1.00 93.19 332 ARG A CA 1
ATOM 2501 C C . ARG A 1 332 ? -10.623 -18.615 7.543 1.00 93.19 332 ARG A C 1
ATOM 2503 O O . ARG A 1 332 ? -11.525 -19.178 8.170 1.00 93.19 332 ARG A O 1
ATOM 2510 N N . GLY A 1 333 ? -10.391 -17.305 7.638 1.00 86.88 333 GLY A N 1
ATOM 2511 C CA . GLY A 1 333 ? -11.216 -16.392 8.428 1.00 86.88 333 GLY A CA 1
ATOM 2512 C C . GLY A 1 333 ? -12.677 -16.364 7.969 1.00 86.88 333 GLY A C 1
ATOM 2513 O O . GLY A 1 333 ? -13.585 -16.443 8.799 1.00 86.88 333 GLY A O 1
ATOM 2514 N N . LEU A 1 334 ? -12.914 -16.313 6.656 1.00 87.25 334 LEU A N 1
ATOM 2515 C CA . LEU A 1 334 ? -14.251 -16.293 6.062 1.00 87.25 334 LEU A CA 1
ATOM 2516 C C . LEU A 1 334 ? -15.003 -17.618 6.264 1.00 87.25 334 LEU A C 1
ATOM 2518 O O . LEU A 1 334 ? -16.142 -17.609 6.732 1.00 87.25 334 LEU A O 1
ATOM 2522 N N . ILE A 1 335 ? -14.362 -18.759 5.993 1.00 89.69 335 ILE A N 1
ATOM 2523 C CA . ILE A 1 335 ? -14.955 -20.095 6.169 1.00 89.69 335 ILE A CA 1
ATOM 2524 C C . ILE A 1 335 ? -15.370 -20.305 7.628 1.00 89.69 335 ILE A C 1
ATOM 2526 O O . ILE A 1 335 ? -16.479 -20.771 7.899 1.00 89.69 335 ILE A O 1
ATOM 2530 N N . LYS A 1 336 ? -14.526 -19.893 8.585 1.00 89.44 336 LYS A N 1
ATOM 2531 C CA . LYS A 1 336 ? -14.852 -19.962 10.017 1.00 89.44 336 LYS A CA 1
ATOM 2532 C C . LYS A 1 336 ? -16.107 -19.148 10.356 1.00 89.44 336 LYS A C 1
ATOM 2534 O O . LYS A 1 336 ? -16.919 -19.596 11.163 1.00 89.44 336 LYS A O 1
ATOM 2539 N N . ARG A 1 337 ? -16.312 -17.984 9.727 1.00 82.25 337 ARG A N 1
ATOM 2540 C CA . ARG A 1 337 ? -17.520 -17.158 9.921 1.00 82.25 337 ARG A CA 1
ATOM 2541 C C . ARG A 1 337 ? -18.767 -17.803 9.323 1.00 82.25 337 ARG A C 1
ATOM 2543 O O . ARG A 1 337 ? -19.813 -17.772 9.962 1.00 82.25 337 ARG A O 1
ATOM 2550 N N . ILE A 1 338 ? -18.655 -18.393 8.133 1.00 84.75 338 ILE A N 1
ATOM 2551 C CA . ILE A 1 338 ? -19.775 -19.076 7.471 1.00 84.75 338 ILE A CA 1
ATOM 2552 C C . ILE A 1 338 ? -20.200 -20.303 8.286 1.00 84.75 338 ILE A C 1
ATOM 2554 O O . ILE A 1 338 ? -21.384 -20.456 8.577 1.00 84.75 338 ILE A O 1
ATOM 2558 N N . LYS A 1 339 ? -19.243 -21.131 8.729 1.00 91.31 339 LYS A N 1
ATOM 2559 C CA . LYS A 1 339 ? -19.518 -22.334 9.535 1.00 91.31 339 LYS A CA 1
ATOM 2560 C C . LYS A 1 339 ? -20.147 -22.006 10.892 1.00 91.31 339 LYS A C 1
ATOM 2562 O O . LYS A 1 339 ? -20.998 -22.751 11.363 1.00 91.31 339 LYS A O 1
ATOM 2567 N N . ASN A 1 340 ? -19.760 -20.883 11.497 1.00 83.62 340 ASN A N 1
ATOM 2568 C CA . ASN A 1 340 ? -20.271 -20.450 12.798 1.00 83.62 340 ASN A CA 1
ATOM 2569 C C . ASN A 1 340 ? -21.548 -19.599 12.709 1.00 83.62 340 ASN A C 1
ATOM 2571 O O . ASN A 1 340 ? -22.017 -19.109 13.738 1.00 83.62 340 ASN A O 1
ATOM 2575 N N . ARG A 1 341 ? -22.117 -19.384 11.514 1.00 78.31 341 ARG A N 1
ATOM 2576 C CA . ARG A 1 341 ? -23.395 -18.682 11.373 1.00 78.31 341 ARG A CA 1
ATOM 2577 C C . ARG A 1 341 ? -24.511 -19.657 11.781 1.00 78.31 341 ARG A C 1
ATOM 2579 O O . ARG A 1 341 ? -24.669 -20.676 11.109 1.00 78.31 341 ARG A O 1
ATOM 2586 N N . PRO A 1 342 ? -25.271 -19.404 12.864 1.00 70.62 342 PRO A N 1
ATOM 2587 C CA . PRO A 1 342 ? -26.358 -20.296 13.250 1.00 70.62 342 PRO A CA 1
ATOM 2588 C C . PRO A 1 342 ? -27.374 -20.379 12.103 1.00 70.62 342 PRO A C 1
ATOM 2590 O O . PRO A 1 342 ? -27.916 -19.362 11.663 1.00 70.62 342 PRO A O 1
ATOM 2593 N N . ARG A 1 343 ? -27.593 -21.596 11.589 1.00 55.78 343 ARG A N 1
ATOM 2594 C CA . ARG A 1 343 ? -28.635 -21.911 10.603 1.00 55.78 343 ARG A CA 1
ATOM 2595 C C . ARG A 1 343 ? -29.992 -21.751 11.295 1.00 55.78 343 ARG A C 1
ATOM 2597 O O . ARG A 1 343 ? -30.462 -22.701 11.904 1.00 55.78 343 ARG A O 1
ATOM 2604 N N . GLY A 1 344 ? -30.585 -20.556 11.290 1.00 50.19 344 GLY A N 1
ATOM 2605 C CA . GLY A 1 344 ? -31.909 -20.406 11.908 1.00 50.19 344 GLY A CA 1
ATOM 2606 C C . GLY A 1 344 ? -32.512 -19.016 12.110 1.00 50.19 344 GLY A C 1
ATOM 2607 O O . GLY A 1 344 ? -33.622 -18.955 12.614 1.00 50.19 344 GLY A O 1
ATOM 2608 N N . SER A 1 345 ? -31.879 -17.900 11.732 1.00 43.56 345 SER A N 1
ATOM 2609 C CA . SER A 1 345 ? -32.515 -16.574 11.889 1.00 43.56 345 SER A CA 1
ATOM 2610 C C . SER A 1 345 ? -33.108 -16.071 10.570 1.00 43.56 345 SER A C 1
ATOM 2612 O O . SER A 1 345 ? -32.579 -15.166 9.932 1.00 43.56 345 SER A O 1
ATOM 2614 N N . LEU A 1 346 ? -34.193 -16.720 10.144 1.00 46.59 346 LEU A N 1
ATOM 2615 C CA . LEU A 1 346 ? -35.169 -16.173 9.188 1.00 46.59 346 LEU A CA 1
ATOM 2616 C C . LEU A 1 346 ? -36.587 -16.103 9.787 1.00 46.59 346 LEU A C 1
ATOM 2618 O O . LEU A 1 346 ? -37.506 -15.642 9.125 1.00 46.59 346 LEU A O 1
ATOM 2622 N N . ALA A 1 347 ? -36.761 -16.479 11.056 1.00 43.22 347 ALA A N 1
ATOM 2623 C CA . ALA A 1 347 ? -37.969 -16.201 11.822 1.00 43.22 347 ALA A CA 1
ATOM 2624 C C . ALA A 1 347 ? -37.601 -15.256 12.971 1.00 43.22 347 ALA A C 1
ATOM 2626 O O . ALA A 1 347 ? -36.595 -15.468 13.650 1.00 43.22 347 ALA A O 1
ATOM 2627 N N . GLY A 1 348 ? -38.370 -14.176 13.123 1.00 51.22 348 GLY A N 1
ATOM 2628 C CA . GLY A 1 348 ? -38.096 -13.078 14.046 1.00 51.22 348 GLY A CA 1
ATOM 2629 C C . GLY A 1 348 ? -37.691 -13.556 15.438 1.00 51.22 348 GLY A C 1
ATOM 2630 O O . GLY A 1 348 ? -38.440 -14.258 16.110 1.00 51.22 348 GLY A O 1
ATOM 2631 N N . GLN A 1 349 ? -36.502 -13.158 15.885 1.00 37.81 349 GLN A N 1
ATOM 2632 C CA . GLN A 1 349 ? -36.051 -13.446 17.238 1.00 37.81 349 GLN A CA 1
ATOM 2633 C C . GLN A 1 349 ? -35.438 -12.192 17.849 1.00 37.81 349 GLN A C 1
ATOM 2635 O O . GLN A 1 349 ? -34.484 -11.617 17.322 1.00 37.81 349 GLN A O 1
ATOM 2640 N N . LYS A 1 350 ? -36.055 -11.771 18.961 1.00 42.88 350 LYS A N 1
ATOM 2641 C CA . LYS A 1 350 ? -35.600 -10.708 19.858 1.00 42.88 350 LYS A CA 1
ATOM 2642 C C . LYS A 1 350 ? -34.103 -10.859 20.124 1.00 42.88 350 LYS A C 1
ATOM 2644 O O . LYS A 1 350 ? -33.629 -11.954 20.418 1.00 42.88 350 LYS A O 1
ATOM 2649 N N . VAL A 1 351 ? -33.395 -9.740 20.013 1.00 39.38 351 VAL A N 1
ATOM 2650 C CA . VAL A 1 351 ? -31.948 -9.604 20.202 1.00 39.38 351 VAL A CA 1
ATOM 2651 C C . VAL A 1 351 ? -31.526 -10.212 21.548 1.00 39.38 351 VAL A C 1
ATOM 2653 O O . VAL A 1 351 ? -31.922 -9.683 22.586 1.00 39.38 351 VAL A O 1
ATOM 2656 N N . PRO A 1 352 ? -30.713 -11.286 21.581 1.00 38.66 352 PRO A N 1
ATOM 2657 C CA . PRO A 1 352 ? -30.096 -11.729 22.819 1.00 38.66 352 PRO A CA 1
ATOM 2658 C C . PRO A 1 352 ? -28.862 -10.862 23.113 1.00 38.66 352 PRO A C 1
ATOM 2660 O O . PRO A 1 352 ? -27.882 -10.846 22.365 1.00 38.66 352 PRO A O 1
ATOM 2663 N N . THR A 1 353 ? -28.914 -10.157 24.239 1.00 46.38 353 THR A N 1
ATOM 2664 C CA . THR A 1 353 ? -27.933 -9.223 24.821 1.00 46.38 353 THR A CA 1
ATOM 2665 C C . THR A 1 353 ? -26.667 -9.888 25.382 1.00 46.38 353 THR A C 1
ATOM 2667 O O . THR A 1 353 ? -26.115 -9.447 26.385 1.00 46.38 353 THR A O 1
ATOM 2670 N N . LYS A 1 354 ? -26.140 -10.943 24.749 1.00 39.78 354 LYS A N 1
ATOM 2671 C CA . LYS A 1 354 ? -24.829 -11.501 25.135 1.00 39.78 354 LYS A CA 1
ATOM 2672 C C . LYS A 1 354 ? -23.860 -11.489 23.961 1.00 39.78 354 LYS A C 1
ATOM 2674 O O . LYS A 1 354 ? -23.775 -12.426 23.167 1.00 39.78 354 LYS A O 1
ATOM 2679 N N . CYS A 1 355 ? -23.113 -10.387 23.879 1.00 37.72 355 CYS A N 1
ATOM 2680 C CA . CYS A 1 355 ? -21.967 -10.212 22.998 1.00 37.72 355 CYS A CA 1
ATOM 2681 C C . CYS A 1 355 ? -20.879 -11.232 23.376 1.00 37.72 355 CYS A C 1
ATOM 2683 O O . CYS A 1 355 ? -20.134 -11.058 24.338 1.00 37.72 355 CYS A O 1
ATOM 2685 N N . LYS A 1 356 ? -20.803 -12.349 22.644 1.00 37.31 356 LYS A N 1
ATOM 2686 C CA . LYS A 1 356 ? -19.663 -13.268 22.738 1.00 37.31 356 LYS A CA 1
ATOM 2687 C C . LYS A 1 356 ? -18.434 -12.580 22.139 1.00 37.31 356 LYS A C 1
ATOM 2689 O O . LYS A 1 356 ? -18.425 -12.264 20.949 1.00 37.31 356 LYS A O 1
ATOM 2694 N N . LYS A 1 357 ? -17.416 -12.398 22.984 1.00 38.94 357 LYS A N 1
ATOM 2695 C CA . LYS A 1 357 ? -16.055 -11.915 22.700 1.00 38.94 357 LYS A CA 1
ATOM 2696 C C . LYS A 1 357 ? -15.573 -12.366 21.308 1.00 38.94 357 LYS A C 1
ATOM 2698 O O . LYS A 1 357 ? -15.306 -13.545 21.078 1.00 38.94 357 LYS A O 1
ATOM 2703 N N . ARG A 1 358 ? -15.499 -11.429 20.358 1.00 43.22 358 ARG A N 1
ATOM 2704 C CA . ARG A 1 358 ? -14.942 -11.643 19.012 1.00 43.22 358 ARG A CA 1
ATOM 2705 C C . ARG A 1 358 ? -13.462 -11.275 19.023 1.00 43.22 358 ARG A C 1
ATOM 2707 O O . ARG A 1 358 ? -13.080 -10.166 18.662 1.00 43.22 358 ARG A O 1
ATOM 2714 N N . GLU A 1 359 ? -12.613 -12.208 19.430 1.00 36.16 359 GLU A N 1
ATOM 2715 C CA . GLU A 1 359 ? -11.164 -12.036 19.316 1.00 36.16 359 GLU A CA 1
ATOM 2716 C C . GLU A 1 359 ? -10.718 -12.333 17.876 1.00 36.16 359 GLU A C 1
ATOM 2718 O O . GLU A 1 359 ? -10.512 -13.473 17.470 1.00 36.16 359 GLU A O 1
ATOM 2723 N N . PHE A 1 360 ? -10.583 -11.271 17.079 1.00 36.31 360 PHE A N 1
ATOM 2724 C CA . PHE A 1 360 ? -9.595 -11.233 16.003 1.00 36.31 360 PHE A CA 1
ATOM 2725 C C . PHE A 1 360 ? -8.293 -10.715 16.613 1.00 36.31 360 PHE A C 1
ATOM 2727 O O . PHE A 1 360 ? -8.051 -9.504 16.662 1.00 36.31 360 PHE A O 1
ATOM 2734 N N . GLY A 1 361 ? -7.507 -11.642 17.151 1.00 30.02 361 GLY A N 1
ATOM 2735 C CA . GLY A 1 361 ? -6.063 -11.501 17.211 1.00 30.02 361 GLY A CA 1
ATOM 2736 C C . GLY A 1 361 ? -5.503 -12.131 15.942 1.00 30.02 361 GLY A C 1
ATOM 2737 O O . GLY A 1 361 ? -5.767 -13.300 15.667 1.00 30.02 361 GLY A O 1
ATOM 2738 N N . VAL A 1 362 ? -4.758 -11.361 15.150 1.00 39.53 362 VAL A N 1
ATOM 2739 C CA . VAL A 1 362 ? -3.626 -11.960 14.438 1.00 39.53 362 VAL A CA 1
ATOM 2740 C C . VAL A 1 362 ? -2.768 -12.514 15.568 1.00 39.53 362 VAL A C 1
ATOM 2742 O O . VAL A 1 362 ? -2.353 -11.742 16.430 1.00 39.53 362 VAL A O 1
ATOM 2745 N N . LEU A 1 363 ? -2.673 -13.840 15.675 1.00 32.53 363 LEU A N 1
ATOM 2746 C CA . LEU A 1 363 ? -1.844 -14.469 16.698 1.00 32.53 363 LEU A CA 1
ATOM 2747 C C . LEU A 1 363 ? -0.434 -13.881 16.559 1.00 32.53 363 LEU A C 1
ATOM 2749 O O . LEU A 1 363 ? 0.119 -13.964 15.459 1.00 32.53 363 LEU A O 1
ATOM 2753 N N . PRO A 1 364 ? 0.140 -13.277 17.614 1.00 34.78 364 PRO A N 1
ATOM 2754 C CA . PRO A 1 364 ? 1.565 -13.003 17.628 1.00 34.78 364 PRO A CA 1
ATOM 2755 C C . PRO A 1 364 ? 2.280 -14.329 17.363 1.00 34.78 364 PRO A C 1
ATOM 2757 O O . PRO A 1 364 ? 1.982 -15.341 18.003 1.00 34.78 364 PRO A O 1
ATOM 2760 N N . VAL A 1 365 ? 3.206 -14.329 16.407 1.00 44.78 365 VAL A N 1
ATOM 2761 C CA . VAL A 1 365 ? 4.033 -15.494 16.042 1.00 44.78 365 VAL A CA 1
ATOM 2762 C C . VAL A 1 365 ? 4.852 -16.011 17.244 1.00 44.78 365 VAL A C 1
ATOM 2764 O O . VAL A 1 365 ? 5.340 -17.137 17.236 1.00 44.78 365 VAL A O 1
ATOM 2767 N N . GLU A 1 366 ? 4.926 -15.243 18.332 1.00 40.09 366 GLU A N 1
ATOM 2768 C CA . GLU A 1 366 ? 5.628 -15.588 19.571 1.00 40.09 366 GLU A CA 1
ATOM 2769 C C . GLU A 1 366 ? 4.995 -16.734 20.381 1.00 40.09 366 GLU A C 1
ATOM 2771 O O . GLU A 1 366 ? 5.670 -17.320 21.224 1.00 40.09 366 GLU A O 1
ATOM 2776 N N . ALA A 1 367 ? 3.751 -17.146 20.102 1.00 39.00 367 ALA A N 1
ATOM 2777 C CA . ALA A 1 367 ? 3.117 -18.259 20.823 1.00 39.00 367 ALA A CA 1
ATOM 2778 C C . ALA A 1 367 ? 3.598 -19.667 20.393 1.00 39.00 367 ALA A C 1
ATOM 2780 O O . ALA A 1 367 ? 3.168 -20.656 20.977 1.00 39.00 367 ALA A O 1
ATOM 2781 N N . ALA A 1 368 ? 4.487 -19.781 19.397 1.00 40.59 368 ALA A N 1
ATOM 2782 C CA . ALA A 1 368 ? 5.018 -21.065 18.919 1.00 40.59 368 ALA A CA 1
ATOM 2783 C C . ALA A 1 368 ? 6.378 -21.466 19.536 1.00 40.59 368 ALA A C 1
ATOM 2785 O O . ALA A 1 368 ? 6.963 -22.458 19.112 1.00 40.59 368 ALA A O 1
ATOM 2786 N N . ARG A 1 369 ? 6.907 -20.708 20.512 1.00 42.84 369 ARG A N 1
ATOM 2787 C CA . ARG A 1 369 ? 8.241 -20.955 21.107 1.00 42.84 369 ARG A CA 1
ATOM 2788 C C . ARG A 1 369 ? 8.260 -21.291 22.602 1.00 42.84 369 ARG A C 1
ATOM 2790 O O . ARG A 1 369 ? 9.343 -21.421 23.156 1.00 42.84 369 ARG A O 1
ATOM 2797 N N . ALA A 1 370 ? 7.106 -21.464 23.247 1.00 41.56 370 ALA A N 1
ATOM 2798 C CA . ALA A 1 370 ? 7.025 -21.735 24.690 1.00 41.56 370 ALA A CA 1
ATOM 2799 C C . ALA A 1 370 ? 6.589 -23.172 25.057 1.00 41.56 370 ALA A C 1
ATOM 2801 O O . ALA A 1 370 ? 6.169 -23.408 26.185 1.00 41.56 370 ALA A O 1
ATOM 2802 N N . GLU A 1 371 ? 6.707 -24.137 24.139 1.00 43.50 371 GLU A N 1
ATOM 2803 C CA . GLU A 1 371 ? 6.691 -25.572 24.466 1.00 43.50 371 GLU A CA 1
ATOM 2804 C C . GLU A 1 371 ? 8.030 -26.183 24.040 1.00 43.50 371 GLU A C 1
ATOM 2806 O O . GLU A 1 371 ? 8.223 -26.571 22.891 1.00 43.50 371 GLU A O 1
ATOM 2811 N N . GLY A 1 372 ? 8.986 -26.208 24.965 1.00 44.50 372 GLY A N 1
ATOM 2812 C CA . GLY A 1 372 ? 10.296 -26.811 24.755 1.00 44.50 372 GLY A CA 1
ATOM 2813 C C . GLY A 1 372 ? 11.203 -26.573 25.955 1.00 44.50 372 GLY A C 1
ATOM 2814 O O . GLY A 1 372 ? 11.784 -25.503 26.080 1.00 44.50 372 GLY A O 1
ATOM 2815 N N . ASP A 1 373 ? 11.298 -27.594 26.802 1.00 43.12 373 ASP A N 1
ATOM 2816 C CA . ASP A 1 373 ? 12.287 -27.802 27.864 1.00 43.12 373 ASP A CA 1
ATOM 2817 C C . ASP A 1 373 ? 12.220 -26.945 29.136 1.00 43.12 373 ASP A C 1
ATOM 2819 O O . ASP A 1 373 ? 12.835 -25.892 29.284 1.00 43.12 373 ASP A O 1
ATOM 2823 N N . SER A 1 374 ? 11.587 -27.538 30.151 1.00 38.72 374 SER A N 1
ATOM 2824 C CA . SER A 1 374 ? 12.020 -27.393 31.539 1.00 38.72 374 SER A CA 1
ATOM 2825 C C . SER A 1 374 ? 12.380 -28.787 32.075 1.00 38.72 374 SER A C 1
ATOM 2827 O O . SER A 1 374 ? 11.492 -29.644 32.158 1.00 38.72 374 SER A O 1
ATOM 2829 N N . PRO A 1 375 ? 13.654 -29.074 32.403 1.00 48.09 375 PRO A N 1
ATOM 2830 C CA . PRO A 1 375 ? 14.009 -30.312 33.075 1.00 48.09 375 PRO A CA 1
ATOM 2831 C C . PRO A 1 375 ? 13.559 -30.248 34.537 1.00 48.09 375 PRO A C 1
ATOM 2833 O O . PRO A 1 375 ? 13.864 -29.309 35.272 1.00 48.09 375 PRO A O 1
ATOM 2836 N N . ARG A 1 376 ? 12.819 -31.282 34.948 1.00 41.75 376 ARG A N 1
ATOM 2837 C CA . ARG A 1 376 ? 12.452 -31.550 36.340 1.00 41.75 376 ARG A CA 1
ATOM 2838 C C . ARG A 1 376 ? 13.703 -31.576 37.216 1.00 41.75 376 ARG A C 1
ATOM 2840 O O . ARG A 1 376 ? 14.546 -32.455 37.059 1.00 41.75 376 ARG A O 1
ATOM 2847 N N . GLY A 1 377 ? 13.752 -30.671 38.189 1.00 39.22 377 GLY A N 1
ATOM 2848 C CA . GLY A 1 377 ? 14.477 -30.899 39.430 1.00 39.22 377 GLY A CA 1
ATOM 2849 C C . GLY A 1 377 ? 13.791 -32.018 40.214 1.00 39.22 377 GLY A C 1
ATOM 2850 O O . GLY A 1 377 ? 12.585 -31.964 40.459 1.00 39.22 377 GLY A O 1
ATOM 2851 N N . GLY A 1 378 ? 14.562 -33.047 40.551 1.00 43.59 378 GLY A N 1
ATOM 2852 C CA . GLY A 1 378 ? 14.215 -34.087 41.507 1.00 43.59 378 GLY A CA 1
ATOM 2853 C C . GLY A 1 378 ? 15.332 -34.142 42.534 1.00 43.59 378 GLY A C 1
ATOM 2854 O O . GLY A 1 378 ? 16.474 -34.428 42.185 1.00 43.59 378 GLY A O 1
ATOM 2855 N N . ASP A 1 379 ? 14.970 -33.764 43.750 1.00 43.94 379 ASP A N 1
ATOM 2856 C CA . ASP A 1 379 ? 15.825 -33.584 44.912 1.00 43.94 379 ASP A CA 1
ATOM 2857 C C . ASP A 1 379 ? 16.415 -34.898 45.438 1.00 43.94 379 ASP A C 1
ATOM 2859 O O . ASP A 1 379 ? 15.942 -35.997 45.139 1.00 43.94 379 ASP A O 1
ATOM 2863 N N . ALA A 1 380 ? 17.456 -34.726 46.244 1.00 47.12 380 ALA A N 1
ATOM 2864 C CA . ALA A 1 380 ? 18.234 -35.749 46.917 1.00 47.12 380 ALA A CA 1
ATOM 2865 C C . ALA A 1 380 ? 17.401 -36.714 47.779 1.00 47.12 380 ALA A C 1
ATOM 2867 O O . ALA A 1 380 ? 16.491 -36.294 48.491 1.00 47.12 380 ALA A O 1
ATOM 2868 N N . ASP A 1 381 ? 17.822 -37.983 47.832 1.00 47.22 381 ASP A N 1
ATOM 2869 C CA . ASP A 1 381 ? 17.653 -38.770 49.050 1.00 47.22 381 ASP A CA 1
ATOM 2870 C C . ASP A 1 381 ? 18.805 -39.761 49.276 1.00 47.22 381 ASP A C 1
ATOM 2872 O O . ASP A 1 381 ? 19.438 -40.291 48.363 1.00 47.22 381 ASP A O 1
ATOM 2876 N N . ASN A 1 382 ? 19.085 -39.932 50.556 1.00 45.97 382 ASN A N 1
ATOM 2877 C CA . ASN A 1 382 ? 20.279 -40.446 51.197 1.00 45.97 382 ASN A CA 1
ATOM 2878 C C . ASN A 1 382 ? 20.077 -41.921 51.602 1.00 45.97 382 ASN A C 1
ATOM 2880 O O . ASN A 1 382 ? 19.120 -42.223 52.313 1.00 45.97 382 ASN A O 1
ATOM 2884 N N . LYS A 1 383 ? 20.972 -42.842 51.208 1.00 45.59 383 LYS A N 1
ATOM 2885 C CA . LYS A 1 383 ? 21.193 -44.169 51.845 1.00 45.59 383 LYS A CA 1
ATOM 2886 C C . LYS A 1 383 ? 22.413 -44.849 51.196 1.00 45.59 383 LYS A C 1
ATOM 2888 O O . LYS A 1 383 ? 22.390 -45.107 50.004 1.00 45.59 383 LYS A O 1
ATOM 2893 N N . LYS A 1 384 ? 23.559 -44.941 51.879 1.00 47.81 384 LYS A N 1
ATOM 2894 C CA . LYS A 1 384 ? 23.995 -45.993 52.826 1.00 47.81 384 LYS A CA 1
ATOM 2895 C C . LYS A 1 384 ? 24.494 -47.275 52.125 1.00 47.81 384 LYS A C 1
ATOM 2897 O O . LYS A 1 384 ? 23.737 -47.891 51.389 1.00 47.81 384 LYS A O 1
ATOM 2902 N N . VAL A 1 385 ? 25.671 -47.715 52.588 1.00 47.56 385 VAL A N 1
ATOM 2903 C CA . VAL A 1 385 ? 26.233 -49.084 52.627 1.00 47.56 385 VAL A CA 1
ATOM 2904 C C . VAL A 1 385 ? 27.333 -49.406 51.599 1.00 47.56 385 VAL A C 1
ATOM 2906 O O . VAL A 1 385 ? 27.073 -49.440 50.403 1.00 47.56 385 VAL A O 1
ATOM 2909 N N . GLU A 1 386 ? 28.496 -49.706 52.201 1.00 45.59 386 GLU A N 1
ATOM 2910 C CA . GLU A 1 386 ? 29.701 -50.456 51.772 1.00 45.59 386 GLU A CA 1
ATOM 2911 C C . GLU A 1 386 ? 30.674 -49.867 50.746 1.00 45.59 386 GLU A C 1
ATOM 2913 O O . GLU A 1 386 ? 30.327 -49.704 49.558 1.00 45.59 386 GLU A O 1
#

InterPro domains:
  IPR006634 TRAM/LAG1/CLN8 homology domain [PF03798] (89-216)
  IPR042512 TLC domain-containing protein 5 [PTHR31898] (88-216)

Radius of gyration: 32.06 Å; chains: 1; bounding box: 100×86×103 Å

Secondary structure (DSSP, 8-state):
-------PPPPP----------------------S----HHHHHH-HHHHHHHHHHHHHHHHHHHHHHHHHHTT-HHHHTTT--TTHHHHHHHHHHHHHHHHHHHHHHHHHHHHT---S---------S--TTPPPPTTHHHHHHHHHHHHHHHHHHHHHTT-HHHHHHHHHHHHHHHHHHHHT--HHHHHHHHHHHHTTHHHHHHHHHHHHHHHHHHHHHHHHHHHHHHHTTS-HHHHHHHHHHHHHHHHTSS-----HHHHHHHHHH---HHHHHHHHHHHHHHHIIIIIIIHHHHHHHHHH-TTS-HHHHHHHHHHHHHHHHHHHHHHHHHHHHHHTS-TTTTS-----------------GGGGSSSS--PPP---------

Organism: Besnoitia besnoiti (NCBI:txid94643)

Foldseek 3Di:
DDDDDDDDDDDDDDDDDDDDPDPDDPPPPPPPDPFQFDDLCNVVVCPVVLVVLLVVLVVQLVVLVVVLVVCCLVDLCCVQLVQPPCLSVLVSLLVLLVCLLVLLVSVLVVVLVVPDDPDDPDDPPPSDSFPFWAFAGRRLVVSLSNVLSSLVNVLVVVVVVVVVVSNVLSVLLNVLSVVCSVLRIGSRLNSLVSNLVSQLSNLVSVLVRLVSLVVSLVVLVVVVVVCVVVVPPDDPVVVVVVVVVVVVVCVPPVSNPSDSVNSSVVSVVDPSPVVNVVSLVVSLVSLCCSLVPVLVVSLVSNLPDPSRDPSSNVSSVVSSVVSVVVNVVSVVVVVVVVVPDPPDPPDDDDDDPDDDDDDPDPPDPVVVPPPDDDDDDDDDDDDDDD

Sequence (386 aa):
MAAAGERLPPAAEAATSEGSFGAAGAAESFPLSILPTMTYAEMTSSPLLYVACIASFFLTHALLVCLLRLCRAKSPLLAECAFPRHGVNRIISTLHACIVINWSLLVLLEDSRSAEPAGAAGAAGSRCLFHFGRPVTVFERPLLLFSFSYFLYDTFYELASWDISSVLHHVTCIVDILVVLANDRAGTDLVTALLIAEISTPALHLRYGLVQYSKKADALAKSLAEKEEGGANTSQGERQAEAQGAVEAASHSGAATWAPEVVAEALKTYDFKRPLDAVERAFFIIFLFGRGVAAPCLVYACVTCRTTPNLVRIGSVGILVVSVFWIVLLFRGLIKRIKNRPRGSLAGQKVPTKCKKREFGVLPVEAARAEGDSPRGGDADNKKVE

pLDDT: mean 76.79, std 21.27, range [30.02, 98.06]